Protein AF-0000000075629745 (afdb_homodimer)

Structure (mmCIF, N/CA/C/O backbone):
data_AF-0000000075629745-model_v1
#
loop_
_entity.id
_entity.type
_entity.pdbx_description
1 polymer 'Iron-sulfur cluster loop'
#
loop_
_atom_site.group_PDB
_atom_site.id
_atom_site.type_symbol
_atom_site.label_atom_id
_atom_site.label_alt_id
_atom_site.label_comp_id
_atom_site.label_asym_id
_atom_site.label_entity_id
_atom_site.label_seq_id
_atom_site.pdbx_PDB_ins_code
_atom_site.Cartn_x
_atom_site.Cartn_y
_atom_site.Cartn_z
_atom_site.occupancy
_atom_site.B_iso_or_equiv
_atom_site.auth_seq_id
_atom_site.auth_comp_id
_atom_site.auth_asym_id
_atom_site.auth_atom_id
_atom_site.pdbx_PDB_model_num
ATOM 1 N N . MET A 1 1 ? 18.656 5.176 0.543 1 71.38 1 MET A N 1
ATOM 2 C CA . MET A 1 1 ? 18.844 5.871 1.812 1 71.38 1 MET A CA 1
ATOM 3 C C . MET A 1 1 ? 20.312 5.871 2.225 1 71.38 1 MET A C 1
ATOM 5 O O . MET A 1 1 ? 21.016 4.883 2.023 1 71.38 1 MET A O 1
ATOM 9 N N . VAL A 1 2 ? 20.734 7.059 2.744 1 76.88 2 VAL A N 1
ATOM 10 C CA . VAL A 1 2 ? 22.125 7.234 3.164 1 76.88 2 VAL A CA 1
ATOM 11 C C . VAL A 1 2 ? 22.188 7.305 4.688 1 76.88 2 VAL A C 1
ATOM 13 O O . VAL A 1 2 ? 22.031 8.375 5.277 1 76.88 2 VAL A O 1
ATOM 16 N N . TYR A 1 3 ? 22.5 6.223 5.309 1 82.25 3 TYR A N 1
ATOM 17 C CA . TYR A 1 3 ? 22.344 6.023 6.746 1 82.25 3 TYR A CA 1
ATOM 18 C C . TYR A 1 3 ? 23.172 7.039 7.531 1 82.25 3 TYR A C 1
ATOM 20 O O . TYR A 1 3 ? 22.656 7.711 8.43 1 82.25 3 TYR A O 1
ATOM 28 N N . ASP A 1 4 ? 24.438 7.223 7.129 1 87.75 4 ASP A N 1
ATOM 29 C CA . ASP A 1 4 ? 25.344 8.086 7.887 1 87.75 4 ASP A CA 1
ATOM 30 C C . ASP A 1 4 ? 24.844 9.531 7.875 1 87.75 4 ASP A C 1
ATOM 32 O O . ASP A 1 4 ? 24.969 10.242 8.875 1 87.75 4 ASP A O 1
ATOM 36 N N . ARG A 1 5 ? 24.297 9.938 6.852 1 92 5 ARG A N 1
ATOM 37 C CA . ARG A 1 5 ? 23.75 11.289 6.742 1 92 5 ARG A CA 1
ATOM 38 C C . ARG A 1 5 ? 22.5 11.453 7.598 1 92 5 ARG A C 1
ATOM 40 O O . ARG A 1 5 ? 22.281 12.508 8.203 1 92 5 ARG A O 1
ATOM 47 N N . CYS A 1 6 ? 21.688 10.453 7.656 1 94.75 6 CYS A N 1
ATOM 48 C CA . CYS A 1 6 ? 20.5 10.477 8.5 1 94.75 6 CYS A CA 1
ATOM 49 C C . CYS A 1 6 ? 20.875 10.68 9.961 1 94.75 6 CYS A C 1
ATOM 51 O O . CYS A 1 6 ? 20.203 11.438 10.68 1 94.75 6 CYS A O 1
ATOM 53 N N . VAL A 1 7 ? 21.953 10.008 10.336 1 94.56 7 VAL A N 1
ATOM 54 C CA . VAL A 1 7 ? 22.422 10.094 11.719 1 94.56 7 VAL A CA 1
ATOM 55 C C . VAL A 1 7 ? 22.859 11.523 12.031 1 94.56 7 VAL A C 1
ATOM 57 O O . VAL A 1 7 ? 22.453 12.094 13.047 1 94.56 7 VAL A O 1
ATOM 60 N N . GLU A 1 8 ? 23.641 12.094 11.18 1 95.25 8 GLU A N 1
ATOM 61 C CA . GLU A 1 8 ? 24.125 13.453 11.359 1 95.25 8 GLU A CA 1
ATOM 62 C C . GLU A 1 8 ? 22.969 14.453 11.383 1 95.25 8 GLU A C 1
ATOM 64 O O . GLU A 1 8 ? 22.938 15.352 12.227 1 95.25 8 GLU A O 1
ATOM 69 N N . LEU A 1 9 ? 22.078 14.32 10.508 1 97 9 LEU A N 1
ATOM 70 C CA . LEU A 1 9 ? 20.938 15.211 10.391 1 97 9 LEU A CA 1
ATOM 71 C C . LEU A 1 9 ? 20.047 15.117 11.633 1 97 9 LEU A C 1
ATOM 73 O O . LEU A 1 9 ? 19.484 16.109 12.078 1 97 9 LEU A O 1
ATOM 77 N N . GLY A 1 10 ? 19.891 13.852 12.148 1 96.94 10 GLY A N 1
ATOM 78 C CA . GLY A 1 10 ? 19.078 13.648 13.344 1 96.94 10 GLY A CA 1
ATOM 79 C C . GLY A 1 10 ? 19.562 14.477 14.523 1 96.94 10 GLY A C 1
ATOM 80 O O . GLY A 1 10 ? 18.75 15.102 15.211 1 96.94 10 GLY A O 1
ATOM 81 N N . LYS A 1 11 ? 20.844 14.578 14.68 1 94.88 11 LYS A N 1
ATOM 82 C CA . LYS A 1 11 ? 21.422 15.344 15.781 1 94.88 11 LYS A CA 1
ATOM 83 C C . LYS A 1 11 ? 21.156 16.828 15.617 1 94.88 11 LYS A C 1
ATOM 85 O O . LYS A 1 11 ? 20.797 17.516 16.578 1 94.88 11 LYS A O 1
ATOM 90 N N . GLU A 1 12 ? 21.297 17.312 14.445 1 94.62 12 GLU A N 1
ATOM 91 C CA . GLU A 1 12 ? 21.109 18.734 14.172 1 94.62 12 GLU A CA 1
ATOM 92 C C . GLU A 1 12 ? 19.641 19.125 14.305 1 94.62 12 GLU A C 1
ATOM 94 O O . GLU A 1 12 ? 19.328 20.156 14.898 1 94.62 12 GLU A O 1
ATOM 99 N N . ILE A 1 13 ? 18.75 18.281 13.805 1 96.69 13 ILE A N 1
ATOM 100 C CA . ILE A 1 13 ? 17.328 18.609 13.828 1 96.69 13 ILE A CA 1
ATOM 101 C C . ILE A 1 13 ? 16.797 18.484 15.258 1 96.69 13 ILE A C 1
ATOM 103 O O . ILE A 1 13 ? 15.914 19.234 15.664 1 96.69 13 ILE A O 1
ATOM 107 N N . GLY A 1 14 ? 17.406 17.516 15.977 1 94.94 14 GLY A N 1
ATOM 108 C CA . GLY A 1 14 ? 17.016 17.375 17.375 1 94.94 14 GLY A CA 1
ATOM 109 C C . GLY A 1 14 ? 17.109 18.672 18.156 1 94.94 14 GLY A C 1
ATOM 110 O O . GLY A 1 14 ? 16.219 18.984 18.938 1 94.94 14 GLY A O 1
ATOM 111 N N . ARG A 1 15 ? 18.062 19.453 17.891 1 90.88 15 ARG A N 1
ATOM 112 C CA . ARG A 1 15 ? 18.281 20.719 18.562 1 90.88 15 ARG A CA 1
ATOM 113 C C . ARG A 1 15 ? 17.219 21.75 18.172 1 90.88 15 ARG A C 1
ATOM 115 O O . ARG A 1 15 ? 16.766 22.547 19 1 90.88 15 ARG A O 1
ATOM 122 N N . LEU A 1 16 ? 16.859 21.734 16.906 1 91.81 16 LEU A N 1
ATOM 123 C CA . LEU A 1 16 ? 15.898 22.703 16.391 1 91.81 16 LEU A CA 1
ATOM 124 C C . LEU A 1 16 ? 14.492 22.406 16.891 1 91.81 16 LEU A C 1
ATOM 126 O O . LEU A 1 16 ? 13.688 23.328 17.078 1 91.81 16 LEU A O 1
ATOM 130 N N . VAL A 1 17 ? 14.188 21.125 17.125 1 94.56 17 VAL A N 1
ATOM 131 C CA . VAL A 1 17 ? 12.852 20.672 17.484 1 94.56 17 VAL A CA 1
ATOM 132 C C . VAL A 1 17 ? 12.617 20.906 18.984 1 94.56 17 VAL A C 1
ATOM 134 O O . VAL A 1 17 ? 11.469 21.047 19.422 1 94.56 17 VAL A O 1
ATOM 137 N N . GLU A 1 18 ? 13.633 20.969 19.75 1 88.38 18 GLU A N 1
ATOM 138 C CA . GLU A 1 18 ? 13.539 21.094 21.203 1 88.38 18 GLU A CA 1
ATOM 139 C C . GLU A 1 18 ? 12.789 22.359 21.594 1 88.38 18 GLU A C 1
ATOM 141 O O . GLU A 1 18 ? 12.039 22.375 22.578 1 88.38 18 GLU A O 1
ATOM 146 N N . SER A 1 19 ? 12.883 23.375 20.859 1 83.25 19 SER A N 1
ATOM 147 C CA . SER A 1 19 ? 12.281 24.656 21.234 1 83.25 19 SER A CA 1
ATOM 148 C C . SER A 1 19 ? 10.969 24.891 20.484 1 83.25 19 SER A C 1
ATOM 150 O O . SER A 1 19 ? 10.328 25.922 20.656 1 83.25 19 SER A O 1
ATOM 152 N N . MET A 1 20 ? 10.539 23.922 19.766 1 90.25 20 MET A N 1
ATOM 153 C CA . MET A 1 20 ? 9.359 24.109 18.938 1 90.25 20 MET A CA 1
ATOM 154 C C . MET A 1 20 ? 8.086 23.938 19.75 1 90.25 20 MET A C 1
ATOM 156 O O . MET A 1 20 ? 8 23.047 20.594 1 90.25 20 MET A O 1
ATOM 160 N N . ASP A 1 21 ? 7.184 24.859 19.531 1 90.81 21 ASP A N 1
ATOM 161 C CA . ASP A 1 21 ? 5.848 24.688 20.109 1 90.81 21 ASP A CA 1
ATOM 162 C C . ASP A 1 21 ? 5.031 23.672 19.297 1 90.81 21 ASP A C 1
ATOM 164 O O . ASP A 1 21 ? 4.832 23.859 18.094 1 90.81 21 ASP A O 1
ATOM 168 N N . VAL A 1 22 ? 4.602 22.641 19.938 1 93.25 22 VAL A N 1
ATOM 169 C CA . VAL A 1 22 ? 3.85 21.578 19.266 1 93.25 22 VAL A CA 1
ATOM 170 C C . VAL A 1 22 ? 2.365 21.938 19.25 1 93.25 22 VAL A C 1
ATOM 172 O O . VAL A 1 22 ? 1.771 22.25 20.281 1 93.25 22 VAL A O 1
ATOM 175 N N . ASP A 1 23 ? 1.771 21.984 18.062 1 94.06 23 ASP A N 1
ATOM 176 C CA . ASP A 1 23 ? 0.349 22.266 17.906 1 94.06 23 ASP A CA 1
ATOM 177 C C . ASP A 1 23 ? -0.506 21.141 18.484 1 94.06 23 ASP A C 1
ATOM 179 O O . ASP A 1 23 ? -0.366 19.984 18.094 1 94.06 23 ASP A O 1
ATOM 183 N N . GLN A 1 24 ? -1.399 21.453 19.375 1 96.06 24 GLN A N 1
ATOM 184 C CA . GLN A 1 24 ? -2.277 20.453 19.984 1 96.06 24 GLN A CA 1
ATOM 185 C C . GLN A 1 24 ? -3.59 20.328 19.219 1 96.06 24 GLN A C 1
ATOM 187 O O . GLN A 1 24 ? -4.457 19.531 19.594 1 96.06 24 GLN A O 1
ATOM 192 N N . PHE A 1 25 ? -3.783 21.062 18.188 1 97.5 25 PHE A N 1
ATOM 193 C CA . PHE A 1 25 ? -4.941 21.062 17.297 1 97.5 25 PHE A CA 1
ATOM 194 C C . PHE A 1 25 ? -6.207 21.438 18.062 1 97.5 25 PHE A C 1
ATOM 196 O O . PHE A 1 25 ? -7.234 20.766 17.938 1 97.5 25 PHE A O 1
ATOM 203 N N . LEU A 1 26 ? -6.051 22.562 18.844 1 97 26 LEU A N 1
ATOM 204 C CA . LEU A 1 26 ? -7.145 23.016 19.703 1 97 26 LEU A CA 1
ATOM 205 C C . LEU A 1 26 ? -7.75 24.312 19.172 1 97 26 LEU A C 1
ATOM 207 O O . LEU A 1 26 ? -8.773 24.766 19.688 1 97 26 LEU A O 1
ATOM 211 N N . ASN A 1 27 ? -7.141 24.906 18.109 1 96.94 27 ASN A N 1
ATOM 212 C CA . ASN A 1 27 ? -7.613 26.188 17.609 1 96.94 27 ASN A CA 1
ATOM 213 C C . ASN A 1 27 ? -8.984 26.062 16.953 1 96.94 27 ASN A C 1
ATOM 215 O O . ASN A 1 27 ? -9.102 25.484 15.867 1 96.94 27 ASN A O 1
ATOM 219 N N . PRO A 1 28 ? -10.016 26.625 17.562 1 95.75 28 PRO A N 1
ATOM 220 C CA . PRO A 1 28 ? -11.367 26.453 17.031 1 95.75 28 PRO A CA 1
ATOM 221 C C . PRO A 1 28 ? -11.547 27.062 15.648 1 95.75 28 PRO A C 1
ATOM 223 O O . PRO A 1 28 ? -12.562 26.828 14.984 1 95.75 28 PRO A O 1
ATOM 226 N N . GLU A 1 29 ? -10.641 27.859 15.242 1 97.06 29 GLU A N 1
ATOM 227 C CA . GLU A 1 29 ? -10.656 28.375 13.875 1 97.06 29 GLU A CA 1
ATOM 228 C C . GLU A 1 29 ? -10.555 27.25 12.859 1 97.06 29 GLU A C 1
ATOM 230 O O . GLU A 1 29 ? -11.078 27.359 11.75 1 97.06 29 GLU A O 1
ATOM 235 N N . TYR A 1 30 ? -9.906 26.141 13.281 1 98.19 30 TYR A N 1
ATOM 236 C CA . TYR A 1 30 ? -9.609 25.094 12.32 1 98.19 30 TYR A CA 1
ATOM 237 C C . TYR A 1 30 ? -10.203 23.766 12.766 1 98.19 30 TYR A C 1
ATOM 239 O O . TYR A 1 30 ? -10.469 22.875 11.938 1 98.19 30 TYR A O 1
ATOM 247 N N . TYR A 1 31 ? -10.391 23.625 14.062 1 98.44 31 TYR A N 1
ATOM 248 C CA . TYR A 1 31 ? -10.664 22.312 14.602 1 98.44 31 TYR A CA 1
ATOM 249 C C . TYR A 1 31 ? -11.844 22.344 15.562 1 98.44 31 TYR A C 1
ATOM 251 O O . TYR A 1 31 ? -12.273 23.422 15.992 1 98.44 31 TYR A O 1
ATOM 259 N N . PRO A 1 32 ? -12.398 21.125 15.906 1 98 32 PRO A N 1
ATOM 260 C CA . PRO A 1 32 ? -13.438 21.094 16.938 1 98 32 PRO A CA 1
ATOM 261 C C . PRO A 1 32 ? -12.953 21.672 18.266 1 98 32 PRO A C 1
ATOM 263 O O . PRO A 1 32 ? -11.766 21.578 18.594 1 98 32 PRO A O 1
ATOM 266 N N . PRO A 1 33 ? -13.875 22.219 19.016 1 96.81 33 PRO A N 1
ATOM 267 C CA . PRO A 1 33 ? -13.484 22.719 20.344 1 96.81 33 PRO A CA 1
ATOM 268 C C . PRO A 1 33 ? -12.852 21.641 21.219 1 96.81 33 PRO A C 1
ATOM 270 O O . PRO A 1 33 ? -13.07 20.453 21 1 96.81 33 PRO A O 1
ATOM 273 N N . ALA A 1 34 ? -12.086 22.094 22.203 1 95.31 34 ALA A N 1
ATOM 274 C CA . ALA A 1 34 ? -11.297 21.203 23.047 1 95.31 34 ALA A CA 1
ATOM 275 C C . ALA A 1 34 ? -12.195 20.203 23.781 1 95.31 34 ALA A C 1
ATOM 277 O O . ALA A 1 34 ? -11.805 19.062 24.016 1 95.31 34 ALA A O 1
ATOM 278 N N . ASP A 1 35 ? -13.406 20.656 24.094 1 95.69 35 ASP A N 1
ATOM 279 C CA . ASP A 1 35 ? -14.289 19.828 24.922 1 95.69 35 ASP A CA 1
ATOM 280 C C . ASP A 1 35 ? -15.289 19.062 24.062 1 95.69 35 ASP A C 1
ATOM 282 O O . ASP A 1 35 ? -16.266 18.516 24.562 1 95.69 35 ASP A O 1
ATOM 286 N N . ALA A 1 36 ? -15.086 19.078 22.719 1 97 36 ALA A N 1
ATOM 287 C CA . ALA A 1 36 ? -15.984 18.344 21.844 1 97 36 ALA A CA 1
ATOM 288 C C . ALA A 1 36 ? -15.953 16.844 22.156 1 97 36 ALA A C 1
ATOM 290 O O . ALA A 1 36 ? -14.906 16.297 22.531 1 97 36 ALA A O 1
ATOM 291 N N . PRO A 1 37 ? -17.156 16.188 22.016 1 97.38 37 PRO A N 1
ATOM 292 C CA . PRO A 1 37 ? -17.188 14.734 22.219 1 97.38 37 PRO A CA 1
ATOM 293 C C . PRO A 1 37 ? -16.219 13.992 21.312 1 97.38 37 PRO A C 1
ATOM 295 O O . PRO A 1 37 ? -15.969 14.422 20.188 1 97.38 37 PRO A O 1
ATOM 298 N N . ARG A 1 38 ? -15.727 12.859 21.781 1 97.31 38 ARG A N 1
ATOM 299 C CA . ARG A 1 38 ? -14.742 12.055 21.062 1 97.31 38 ARG A CA 1
ATOM 300 C C . ARG A 1 38 ? -15.242 11.68 19.672 1 97.31 38 ARG A C 1
ATOM 302 O O . ARG A 1 38 ? -14.484 11.703 18.703 1 97.31 38 ARG A O 1
ATOM 309 N N . GLU A 1 39 ? -16.516 11.305 19.578 1 98.06 39 GLU A N 1
ATOM 310 C CA . GLU A 1 39 ? -17.094 10.93 18.297 1 98.06 39 GLU A CA 1
ATOM 311 C C . GLU A 1 39 ? -17.031 12.086 17.312 1 98.06 39 GLU A C 1
ATOM 313 O O . GLU A 1 39 ? -16.734 11.883 16.125 1 98.06 39 GLU A O 1
ATOM 318 N N . VAL A 1 40 ? -17.266 13.305 17.781 1 98.19 40 VAL A N 1
ATOM 319 C CA . VAL A 1 40 ? -17.266 14.492 16.938 1 98.19 40 VAL A CA 1
ATOM 320 C C . VAL A 1 40 ? -15.844 14.773 16.453 1 98.19 40 VAL A C 1
ATOM 322 O O . VAL A 1 40 ? -15.617 15.031 15.273 1 98.19 40 VAL A O 1
ATOM 325 N N . VAL A 1 41 ? -14.867 14.703 17.359 1 98.38 41 VAL A N 1
ATOM 326 C CA . VAL A 1 41 ? -13.469 14.953 17.016 1 98.38 41 VAL A CA 1
ATOM 327 C C . VAL A 1 41 ? -12.984 13.898 16.016 1 98.38 41 VAL A C 1
ATOM 329 O O . VAL A 1 41 ? -12.383 14.234 14.992 1 98.38 41 VAL A O 1
ATOM 332 N N . ALA A 1 42 ? -13.32 12.625 16.297 1 98.5 42 ALA A N 1
ATOM 333 C CA . ALA A 1 42 ? -12.898 11.523 15.43 1 98.5 42 ALA A CA 1
ATOM 334 C C . ALA A 1 42 ? -13.5 11.664 14.031 1 98.5 42 ALA A C 1
ATOM 336 O O . ALA A 1 42 ? -12.797 11.531 13.031 1 98.5 42 ALA A O 1
ATOM 337 N N . SER A 1 43 ? -14.789 11.969 13.977 1 98.69 43 SER A N 1
ATOM 338 C CA . SER A 1 43 ? -15.469 12.102 12.695 1 98.69 43 SER A CA 1
ATOM 339 C C . SER A 1 43 ? -14.945 13.297 11.906 1 98.69 43 SER A C 1
ATOM 341 O O . SER A 1 43 ? -14.734 13.203 10.695 1 98.69 43 SER A O 1
ATOM 343 N N . TYR A 1 44 ? -14.742 14.398 12.617 1 98.81 44 TYR A N 1
ATOM 344 C CA . TYR A 1 44 ? -14.242 15.602 11.969 1 98.81 44 TYR A CA 1
ATOM 345 C C . TYR A 1 44 ? -12.898 15.352 11.297 1 98.81 44 TYR A C 1
ATOM 347 O O . TYR A 1 44 ? -12.742 15.609 10.102 1 98.81 44 TYR A O 1
ATOM 355 N N . PHE A 1 45 ? -11.961 14.789 12.008 1 98.81 45 PHE A N 1
ATOM 356 C CA . PHE A 1 45 ? -10.625 14.594 11.461 1 98.81 45 PHE A CA 1
ATOM 357 C C . PHE A 1 45 ? -10.633 13.516 10.383 1 98.81 45 PHE A C 1
ATOM 359 O O . PHE A 1 45 ? -9.914 13.625 9.383 1 98.81 45 PHE A O 1
ATOM 366 N N . LEU A 1 46 ? -11.422 12.438 10.609 1 98.81 46 LEU A N 1
ATOM 367 C CA . LEU A 1 46 ? -11.539 11.391 9.602 1 98.81 46 LEU A CA 1
ATOM 368 C C . LEU A 1 46 ? -12 11.969 8.266 1 98.81 46 LEU A C 1
ATOM 370 O O . LEU A 1 46 ? -11.445 11.633 7.215 1 98.81 46 LEU A O 1
ATOM 374 N N . VAL A 1 47 ? -12.953 12.859 8.305 1 98.88 47 VAL A N 1
ATOM 375 C CA . VAL A 1 47 ? -13.555 13.461 7.125 1 98.88 47 VAL A CA 1
ATOM 376 C C . VAL A 1 47 ? -12.586 14.461 6.496 1 98.88 47 VAL A C 1
ATOM 378 O O . VAL A 1 47 ? -12.336 14.422 5.293 1 98.88 47 VAL A O 1
ATOM 381 N N . MET A 1 48 ? -12.047 15.359 7.273 1 98.75 48 MET A N 1
ATOM 382 C CA . MET A 1 48 ? -11.188 16.422 6.762 1 98.75 48 MET A CA 1
ATOM 383 C C . MET A 1 48 ? -9.922 15.852 6.137 1 98.75 48 MET A C 1
ATOM 385 O O . MET A 1 48 ? -9.523 16.25 5.043 1 98.75 48 MET A O 1
ATOM 389 N N . VAL A 1 49 ? -9.336 14.875 6.793 1 98.56 49 VAL A N 1
ATOM 390 C CA . VAL A 1 49 ? -8.109 14.273 6.281 1 98.56 49 VAL A CA 1
ATOM 391 C C . VAL A 1 49 ? -8.406 13.516 4.992 1 98.56 49 VAL A C 1
ATOM 393 O O . VAL A 1 49 ? -7.59 13.492 4.07 1 98.56 49 VAL A O 1
ATOM 396 N N . ALA A 1 50 ? -9.594 12.93 4.871 1 98.25 50 ALA A N 1
ATOM 397 C CA . ALA A 1 50 ? -9.984 12.164 3.689 1 98.25 50 ALA A CA 1
ATOM 398 C C . ALA A 1 50 ? -9.938 13.039 2.436 1 98.25 50 ALA A C 1
ATOM 400 O O . ALA A 1 50 ? -9.641 12.547 1.344 1 98.25 50 ALA A O 1
ATOM 401 N N . MET A 1 51 ? -10.203 14.328 2.609 1 96.44 51 MET A N 1
ATOM 402 C CA . MET A 1 51 ? -10.305 15.188 1.433 1 96.44 51 MET A CA 1
ATOM 403 C C . MET A 1 51 ? -9.125 16.156 1.363 1 96.44 51 MET A C 1
ATOM 405 O O . MET A 1 51 ? -9.125 17.078 0.542 1 96.44 51 MET A O 1
ATOM 409 N N . ASP A 1 52 ? -8.141 15.984 2.258 1 96.12 52 ASP A N 1
ATOM 410 C CA . ASP A 1 52 ? -6.984 16.875 2.311 1 96.12 52 ASP A CA 1
ATOM 411 C C . ASP A 1 52 ? -5.91 16.438 1.317 1 96.12 52 ASP A C 1
ATOM 413 O O . ASP A 1 52 ? -4.867 15.914 1.714 1 96.12 52 ASP A O 1
ATOM 417 N N . HIS A 1 53 ? -6.273 16.703 0.047 1 94.12 53 HIS A N 1
ATOM 418 C CA . HIS A 1 53 ? -5.309 16.375 -0.991 1 94.12 53 HIS A CA 1
ATOM 419 C C . HIS A 1 53 ? -5.328 17.406 -2.117 1 94.12 53 HIS A C 1
ATOM 421 O O . HIS A 1 53 ? -6.391 17.891 -2.496 1 94.12 53 HIS A O 1
ATOM 427 N N . ARG A 1 54 ? -4.23 17.766 -2.578 1 91.88 54 ARG A N 1
ATOM 428 C CA . ARG A 1 54 ? -4.016 18.578 -3.77 1 91.88 54 ARG A CA 1
ATOM 429 C C . ARG A 1 54 ? -4.961 19.766 -3.791 1 91.88 54 ARG A C 1
ATOM 431 O O . ARG A 1 54 ? -5.691 19.969 -4.766 1 91.88 54 ARG A O 1
ATOM 438 N N . LEU A 1 55 ? -4.832 20.562 -2.797 1 92.31 55 LEU A N 1
ATOM 439 C CA . LEU A 1 55 ? -5.719 21.703 -2.65 1 92.31 55 LEU A CA 1
ATOM 440 C C . LEU A 1 55 ? -5.293 22.844 -3.574 1 92.31 55 LEU A C 1
ATOM 442 O O . LEU A 1 55 ? -6.07 23.766 -3.826 1 92.31 55 LEU A O 1
ATOM 446 N N . SER A 1 56 ? -4.086 22.812 -4.066 1 86.88 56 SER A N 1
ATOM 447 C CA . SER A 1 56 ? -3.625 23.797 -5.039 1 86.88 56 SER A CA 1
ATOM 448 C C . SER A 1 56 ? -3.012 23.125 -6.262 1 86.88 56 SER A C 1
ATOM 450 O O . SER A 1 56 ? -2.439 22.031 -6.156 1 86.88 56 SER A O 1
ATOM 452 N N . ARG A 1 57 ? -3.264 23.641 -7.395 1 86.12 57 ARG A N 1
ATOM 453 C CA . ARG A 1 57 ? -2.631 23.25 -8.648 1 86.12 57 ARG A CA 1
ATOM 454 C C . ARG A 1 57 ? -1.913 24.438 -9.297 1 86.12 57 ARG A C 1
ATOM 456 O O . ARG A 1 57 ? -2.154 25.594 -8.922 1 86.12 57 ARG A O 1
ATOM 463 N N . PRO A 1 58 ? -0.937 24.109 -10.164 1 82.44 58 PRO A N 1
ATOM 464 C CA . PRO A 1 58 ? -0.26 25.234 -10.828 1 82.44 58 PRO A CA 1
ATOM 465 C C . PRO A 1 58 ? -1.236 26.219 -11.469 1 82.44 58 PRO A C 1
ATOM 467 O O . PRO A 1 58 ? -2.076 25.828 -12.281 1 82.44 58 PRO A O 1
ATOM 470 N N . GLY A 1 59 ? -1.174 27.406 -11.039 1 83.38 59 GLY A N 1
ATOM 471 C CA . GLY A 1 59 ? -1.995 28.469 -11.609 1 83.38 59 GLY A CA 1
ATOM 472 C C . GLY A 1 59 ? -3.367 28.562 -10.969 1 83.38 59 GLY A C 1
ATOM 473 O O . GLY A 1 59 ? -4.129 29.484 -11.266 1 83.38 59 GLY A O 1
ATOM 474 N N . LYS A 1 60 ? -3.678 27.703 -10.094 1 88.81 60 LYS A N 1
ATOM 475 C CA . LYS A 1 60 ? -4.98 27.703 -9.438 1 88.81 60 LYS A CA 1
ATOM 476 C C . LYS A 1 60 ? -4.84 27.469 -7.938 1 88.81 60 LYS A C 1
ATOM 478 O O . LYS A 1 60 ? -5.215 26.406 -7.434 1 88.81 60 LYS A O 1
ATOM 483 N N . PRO A 1 61 ? -4.422 28.531 -7.293 1 91.19 61 PRO A N 1
ATOM 484 C CA . PRO A 1 61 ? -4.309 28.391 -5.84 1 91.19 61 PRO A CA 1
ATOM 485 C C . PRO A 1 61 ? -5.668 28.312 -5.145 1 91.19 61 PRO A C 1
ATOM 487 O O . PRO A 1 61 ? -6.617 28.969 -5.574 1 91.19 61 PRO A O 1
ATOM 490 N N . TYR A 1 62 ? -5.793 27.547 -4.16 1 95.88 62 TYR A N 1
ATOM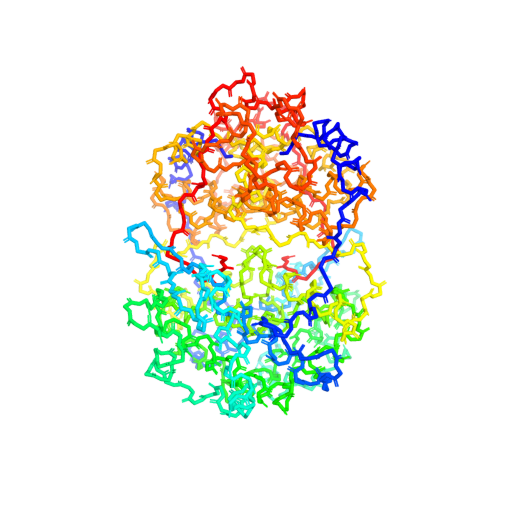 491 C CA . TYR A 1 62 ? -6.969 27.5 -3.301 1 95.88 62 TYR A CA 1
ATOM 492 C C . TYR A 1 62 ? -6.816 28.453 -2.115 1 95.88 62 TYR A C 1
ATOM 494 O O . TYR A 1 62 ? -6.266 28.078 -1.078 1 95.88 62 TYR A O 1
ATOM 502 N N . GLU A 1 63 ? -7.289 29.688 -2.344 1 96.12 63 GLU A N 1
ATOM 503 C CA . GLU A 1 63 ? -7.133 30.75 -1.359 1 96.12 63 GLU A CA 1
ATOM 504 C C . GLU A 1 63 ? -8.344 31.688 -1.355 1 96.12 63 GLU A C 1
ATOM 506 O O . GLU A 1 63 ? -8.938 31.938 -2.404 1 96.12 63 GLU A O 1
ATOM 511 N N . ALA A 1 64 ? -8.695 32.125 -0.21 1 97.12 64 ALA A N 1
ATOM 512 C CA . ALA A 1 64 ? -9.836 33.031 -0.085 1 97.12 64 ALA A CA 1
ATOM 513 C C . ALA A 1 64 ? -9.82 33.75 1.258 1 97.12 64 ALA A C 1
ATOM 515 O O . ALA A 1 64 ? -9.156 33.312 2.199 1 97.12 64 ALA A O 1
ATOM 516 N N . VAL A 1 65 ? -10.438 34.875 1.264 1 97.25 65 VAL A N 1
ATOM 517 C CA . VAL A 1 65 ? -10.633 35.625 2.51 1 97.25 65 VAL A CA 1
ATOM 518 C C . VAL A 1 65 ? -11.898 35.125 3.205 1 97.25 65 VAL A C 1
ATOM 520 O O . VAL A 1 65 ? -12.977 35.094 2.602 1 97.25 65 VAL A O 1
ATOM 523 N N . VAL A 1 66 ? -11.758 34.688 4.41 1 97 66 VAL A N 1
ATOM 524 C CA . VAL A 1 66 ? -12.867 34.281 5.262 1 97 66 VAL A CA 1
ATOM 525 C C . VAL A 1 66 ? -12.836 35.094 6.566 1 97 66 VAL A C 1
ATOM 527 O O . VAL A 1 66 ? -11.852 35.062 7.301 1 97 66 VAL A O 1
ATOM 530 N N . ASP A 1 67 ? -13.961 35.844 6.832 1 95.19 67 ASP A N 1
ATOM 531 C CA . ASP A 1 67 ? -14.062 36.656 8.039 1 95.19 67 ASP A CA 1
ATOM 532 C C . ASP A 1 67 ? -12.852 37.562 8.172 1 95.19 67 ASP A C 1
ATOM 534 O O . ASP A 1 67 ? -12.25 37.656 9.25 1 95.19 67 ASP A O 1
ATOM 538 N N . GLY A 1 68 ? -12.359 38.094 7.109 1 95.81 68 GLY A N 1
ATOM 539 C CA . GLY A 1 68 ? -11.352 39.156 7.098 1 95.81 68 GLY A CA 1
ATOM 540 C C . GLY A 1 68 ? -9.938 38.625 7.066 1 95.81 68 GLY A C 1
ATOM 541 O O . GLY A 1 68 ? -8.977 39.375 7.043 1 95.81 68 GLY A O 1
ATOM 542 N N . LYS A 1 69 ? -9.742 37.375 7.082 1 96.81 69 LYS A N 1
ATOM 543 C CA . LYS A 1 69 ? -8.414 36.781 7.086 1 96.81 69 LYS A CA 1
ATOM 544 C C . LYS A 1 69 ? -8.211 35.906 5.852 1 96.81 69 LYS A C 1
ATOM 546 O O . LYS A 1 69 ? -9.117 35.188 5.434 1 96.81 69 LYS A O 1
ATOM 551 N N . LEU A 1 70 ? -7.023 36 5.277 1 96.38 70 LEU A N 1
ATOM 552 C CA . LEU A 1 70 ? -6.684 35.219 4.094 1 96.38 70 LEU A CA 1
ATOM 553 C C . LEU A 1 70 ? -6.246 33.812 4.48 1 96.38 70 LEU A C 1
ATOM 555 O O . LEU A 1 70 ? -5.383 33.625 5.344 1 96.38 70 LEU A O 1
ATOM 559 N N . TYR A 1 71 ? -6.875 32.812 3.908 1 96.19 71 TYR A N 1
ATOM 560 C CA . TYR A 1 71 ? -6.523 31.422 4.109 1 96.19 71 TYR A CA 1
ATOM 561 C C . TYR A 1 71 ? -6.066 30.781 2.803 1 96.19 71 TYR A C 1
ATOM 563 O O . TYR A 1 71 ? -6.598 31.078 1.732 1 96.19 71 TYR A O 1
ATOM 571 N N . HIS A 1 72 ? -5.102 29.875 2.982 1 93.62 72 HIS A N 1
ATOM 572 C CA . HIS A 1 72 ? -4.547 29.234 1.796 1 93.62 72 HIS A CA 1
ATOM 573 C C . HIS A 1 72 ? -4.461 27.719 1.98 1 93.62 72 HIS A C 1
ATOM 575 O O . HIS A 1 72 ? -4.094 27.234 3.057 1 93.62 72 HIS A O 1
ATOM 581 N N . GLY A 1 73 ? -4.766 26.953 0.896 1 93.44 73 GLY A N 1
ATOM 582 C CA . GLY A 1 73 ? -4.566 25.516 0.86 1 93.44 73 GLY A CA 1
ATOM 583 C C . GLY A 1 73 ? -5.281 24.781 1.983 1 93.44 73 GLY A C 1
ATOM 584 O O . GLY A 1 73 ? -6.496 24.922 2.148 1 93.44 73 GLY A O 1
ATOM 585 N N . ALA A 1 74 ? -4.496 24.125 2.746 1 94.12 74 ALA A N 1
ATOM 586 C CA . ALA A 1 74 ? -5.039 23.328 3.844 1 94.12 74 ALA A CA 1
ATOM 587 C C . ALA A 1 74 ? -5.66 24.219 4.914 1 94.12 74 ALA A C 1
ATOM 589 O O . ALA A 1 74 ? -6.656 23.844 5.543 1 94.12 74 ALA A O 1
ATOM 590 N N . ASP A 1 75 ? -5.074 25.375 5.102 1 95.19 75 ASP A N 1
ATOM 591 C CA . ASP A 1 75 ? -5.648 26.297 6.07 1 95.19 75 ASP A CA 1
ATOM 592 C C . ASP A 1 75 ? -7.09 26.656 5.703 1 95.19 75 ASP A C 1
ATOM 594 O O . ASP A 1 75 ? -7.961 26.703 6.57 1 95.19 75 ASP A O 1
ATOM 598 N N . LEU A 1 76 ? -7.25 26.906 4.426 1 97.25 76 LEU A N 1
ATOM 599 C CA . LEU A 1 76 ? -8.602 27.219 3.973 1 97.25 76 LEU A CA 1
ATOM 600 C C . LEU A 1 76 ? -9.523 26.016 4.133 1 97.25 76 LEU A C 1
ATOM 602 O O . LEU A 1 76 ? -10.664 26.156 4.582 1 97.25 76 LEU A O 1
ATOM 606 N N . LEU A 1 77 ? -9.055 24.875 3.766 1 98.06 77 LEU A N 1
ATOM 607 C CA . LEU A 1 77 ? -9.852 23.641 3.895 1 98.06 77 LEU A CA 1
ATOM 608 C C . LEU A 1 77 ? -10.328 23.469 5.328 1 98.06 77 LEU A C 1
ATOM 610 O O . LEU A 1 77 ? -11.516 23.234 5.562 1 98.06 77 LEU A O 1
ATOM 614 N N . TYR A 1 78 ? -9.461 23.562 6.305 1 98.38 78 TYR A N 1
ATOM 615 C CA . TYR A 1 78 ? -9.805 23.281 7.695 1 98.38 78 TYR A CA 1
ATOM 616 C C . TYR A 1 78 ? -10.625 24.422 8.289 1 98.38 78 TYR A C 1
ATOM 618 O O . TYR A 1 78 ? -11.484 24.188 9.141 1 98.38 78 TYR A O 1
ATOM 626 N N . ARG A 1 79 ? -10.375 25.656 7.801 1 98.5 79 ARG A N 1
ATOM 627 C CA . ARG A 1 79 ? -11.242 26.766 8.211 1 98.5 79 ARG A CA 1
ATOM 628 C C . ARG A 1 79 ? -12.688 26.5 7.805 1 98.5 79 ARG A C 1
ATOM 630 O O . ARG A 1 79 ? -13.602 26.656 8.617 1 98.5 79 ARG A O 1
ATOM 637 N N . LEU A 1 80 ? -12.828 26.125 6.562 1 98.56 80 LEU A N 1
ATOM 638 C CA . LEU A 1 80 ? -14.164 25.828 6.062 1 98.56 80 LEU A CA 1
ATOM 639 C C . LEU A 1 80 ? -14.742 24.594 6.73 1 98.56 80 LEU A C 1
ATOM 641 O O . LEU A 1 80 ? -15.953 24.5 6.938 1 98.56 80 LEU A O 1
ATOM 645 N N . GLY A 1 81 ? -13.883 23.625 7.051 1 98.62 81 GLY A N 1
ATOM 646 C CA . GLY A 1 81 ? -14.312 22.469 7.816 1 98.62 81 GLY A CA 1
ATOM 647 C C . GLY A 1 81 ? -14.875 22.828 9.18 1 98.62 81 GLY A C 1
ATOM 648 O O . GLY A 1 81 ? -15.938 22.344 9.57 1 98.62 81 GLY A O 1
ATOM 649 N N . SER A 1 82 ? -14.125 23.672 9.898 1 98.44 82 SER A N 1
ATOM 650 C CA . SER A 1 82 ? -14.57 24.109 11.219 1 98.44 82 SER A CA 1
ATOM 651 C C . SER A 1 82 ? -15.891 24.875 11.133 1 98.44 82 SER A C 1
ATOM 653 O O . SER A 1 82 ? -16.781 24.672 11.961 1 98.44 82 SER A O 1
ATOM 655 N N . LYS A 1 83 ? -16.047 25.688 10.148 1 98.12 83 LYS A N 1
ATOM 656 C CA . LYS A 1 83 ? -17.281 26.422 9.945 1 98.12 83 LYS A CA 1
ATOM 657 C C . LYS A 1 83 ? -18.453 25.484 9.688 1 98.12 83 LYS A C 1
ATOM 659 O O . LYS A 1 83 ? -19.531 25.656 10.258 1 98.12 83 LYS A O 1
ATOM 664 N N . LYS A 1 84 ? -18.25 24.5 8.82 1 98.56 84 LYS A N 1
ATOM 665 C CA . LYS A 1 84 ? -19.297 23.531 8.516 1 98.56 84 LYS A CA 1
ATOM 666 C C . LYS A 1 84 ? -19.719 22.766 9.766 1 98.56 84 LYS A C 1
ATOM 668 O O . LYS A 1 84 ? -20.906 22.516 9.984 1 98.56 84 LYS A O 1
ATOM 673 N N . LEU A 1 85 ? -18.719 22.344 10.562 1 98.31 85 LEU A N 1
ATOM 674 C CA . LEU A 1 85 ? -19 21.625 11.797 1 98.31 85 LEU A CA 1
ATOM 675 C C . LEU A 1 85 ? -19.875 22.453 12.727 1 98.31 85 LEU A C 1
ATOM 677 O O . LEU A 1 85 ? -20.766 21.922 13.398 1 98.31 85 LEU A O 1
ATOM 681 N N . GLN A 1 86 ? -19.594 23.75 12.82 1 96.69 86 GLN A N 1
ATOM 682 C CA . GLN A 1 86 ? -20.359 24.656 13.672 1 96.69 86 GLN A CA 1
ATOM 683 C C . GLN A 1 86 ? -21.781 24.844 13.141 1 96.69 86 GLN A C 1
ATOM 685 O O . GLN A 1 86 ? -22.734 24.859 13.906 1 96.69 86 GLN A O 1
ATOM 690 N N . GLU A 1 87 ? -21.938 24.953 11.844 1 97.06 87 GLU A N 1
ATOM 691 C CA . GLU A 1 87 ? -23.219 25.266 11.203 1 97.06 87 GLU A CA 1
ATOM 692 C C . GLU A 1 87 ? -24.094 24.016 11.109 1 97.06 87 GLU A C 1
ATOM 694 O O . GLU A 1 87 ? -25.312 24.109 11.258 1 97.06 87 GLU A O 1
ATOM 699 N N . ASP A 1 88 ? -23.469 22.906 10.812 1 97.25 88 ASP A N 1
ATOM 700 C CA . ASP A 1 88 ? -24.188 21.656 10.539 1 97.25 88 ASP A CA 1
ATOM 701 C C . ASP A 1 88 ? -23.375 20.453 10.984 1 97.25 88 ASP A C 1
ATOM 703 O O . ASP A 1 88 ? -22.891 19.688 10.148 1 97.25 88 ASP A O 1
ATOM 707 N N . PRO A 1 89 ? -23.359 20.25 12.312 1 95 89 PRO A N 1
ATOM 708 C CA . PRO A 1 89 ? -22.562 19.125 12.812 1 95 89 PRO A CA 1
ATOM 709 C C . PRO A 1 89 ? -23.016 17.781 12.219 1 95 89 PRO A C 1
ATOM 711 O O . PRO A 1 89 ? -22.203 16.875 12.062 1 95 89 PRO A O 1
ATOM 714 N N . GLY A 1 90 ? -24.266 17.656 11.812 1 96.88 90 GLY A N 1
ATOM 715 C CA . GLY A 1 90 ? -24.797 16.438 11.242 1 96.88 90 GLY A CA 1
ATOM 716 C C . GLY A 1 90 ? -24.172 16.078 9.906 1 96.88 90 GLY A C 1
ATOM 717 O O . GLY A 1 90 ? -24.281 14.93 9.461 1 96.88 90 GLY A O 1
ATOM 718 N N . PHE A 1 91 ? -23.531 17.047 9.266 1 98.25 91 PHE A N 1
ATOM 719 C CA . PHE A 1 91 ? -22.906 16.812 7.977 1 98.25 91 PHE A CA 1
ATOM 720 C C . PHE A 1 91 ? -21.828 15.734 8.094 1 98.25 91 PHE A C 1
ATOM 722 O O . PHE A 1 91 ? -21.594 14.977 7.145 1 98.25 91 PHE A O 1
ATOM 729 N N . PHE A 1 92 ? -21.203 15.555 9.258 1 98.56 92 PHE A N 1
ATOM 730 C CA . PHE A 1 92 ? -20.031 14.703 9.43 1 98.56 92 PHE A CA 1
ATOM 731 C C . PHE A 1 92 ? -20.438 13.305 9.883 1 98.56 92 PHE A C 1
ATOM 733 O O . PHE A 1 92 ? -19.562 12.484 10.195 1 98.56 92 PHE A O 1
ATOM 740 N N . THR A 1 93 ? -21.75 13.031 9.906 1 98.44 93 THR A N 1
ATOM 741 C CA . THR A 1 93 ? -22.203 11.688 10.25 1 98.44 93 THR A CA 1
ATOM 742 C C . THR A 1 93 ? -22.094 10.75 9.047 1 98.44 93 THR A C 1
ATOM 744 O O . THR A 1 93 ? -22.156 11.195 7.898 1 98.44 93 THR A O 1
ATOM 747 N N . ALA A 1 94 ? -21.938 9.484 9.336 1 98.62 94 ALA A N 1
ATOM 748 C CA . ALA A 1 94 ? -21.781 8.477 8.289 1 98.62 94 ALA A CA 1
ATOM 749 C C . ALA A 1 94 ? -22.984 8.492 7.34 1 98.62 94 ALA A C 1
ATOM 751 O O . ALA A 1 94 ? -22.812 8.398 6.121 1 98.62 94 ALA A O 1
ATOM 752 N N . GLU A 1 95 ? -24.172 8.602 7.848 1 98.44 95 GLU A N 1
ATOM 753 C CA . GLU A 1 95 ? -25.391 8.602 7.035 1 98.44 95 GLU A CA 1
ATOM 754 C C . GLU A 1 95 ? -25.406 9.781 6.07 1 98.44 95 GLU A C 1
ATOM 756 O O . GLU A 1 95 ? -25.688 9.617 4.883 1 98.44 95 GLU A O 1
ATOM 761 N N . ARG A 1 96 ? -25.078 10.969 6.562 1 98.62 96 ARG A N 1
ATOM 762 C CA . ARG A 1 96 ? -25.062 12.156 5.715 1 98.62 96 ARG A CA 1
ATOM 763 C C . ARG A 1 96 ? -23.938 12.07 4.684 1 98.62 96 ARG A C 1
ATOM 765 O O . ARG A 1 96 ? -24.125 12.422 3.516 1 98.62 96 ARG A O 1
ATOM 772 N N . LEU A 1 97 ? -22.766 11.617 5.105 1 98.81 97 LEU A N 1
ATOM 773 C CA . LEU A 1 97 ? -21.625 11.469 4.199 1 98.81 97 LEU A CA 1
ATOM 774 C C . LEU A 1 97 ? -21.969 10.516 3.057 1 98.81 97 LEU A C 1
ATOM 776 O O . LEU A 1 97 ? -21.578 10.758 1.91 1 98.81 97 LEU A O 1
ATOM 780 N N . SER A 1 98 ? -22.703 9.438 3.336 1 98.56 98 SER A N 1
ATOM 781 C CA . SER A 1 98 ? -23 8.406 2.35 1 98.56 98 SER A CA 1
ATOM 782 C C . SER A 1 98 ? -23.859 8.945 1.215 1 98.56 98 SER A C 1
ATOM 784 O O . SER A 1 98 ? -23.969 8.312 0.161 1 98.56 98 SER A O 1
ATOM 786 N N . ARG A 1 99 ? -24.375 10.18 1.363 1 98.44 99 ARG A N 1
ATOM 787 C CA . ARG A 1 99 ? -25.297 10.734 0.378 1 98.44 99 ARG A CA 1
ATOM 788 C C . ARG A 1 99 ? -24.781 12.062 -0.165 1 98.44 99 ARG A C 1
ATOM 790 O O . ARG A 1 99 ? -25.453 12.727 -0.949 1 98.44 99 ARG A O 1
ATOM 797 N N . VAL A 1 100 ? -23.641 12.438 0.237 1 98.5 100 VAL A N 1
ATOM 798 C CA . VAL A 1 100 ? -23.078 13.734 -0.155 1 98.5 100 VAL A CA 1
ATOM 799 C C . VAL A 1 100 ? -22.969 13.812 -1.677 1 98.5 100 VAL A C 1
ATOM 801 O O . VAL A 1 100 ? -22.578 12.836 -2.328 1 98.5 100 VAL A O 1
ATOM 804 N N . THR A 1 101 ? -23.344 14.938 -2.266 1 98.56 101 THR A N 1
ATOM 805 C CA . THR A 1 101 ? -23.25 15.164 -3.703 1 98.56 101 THR A CA 1
ATOM 806 C C . THR A 1 101 ? -22.062 16.078 -4.027 1 98.56 101 THR A C 1
ATOM 808 O O . THR A 1 101 ? -21.469 16.672 -3.129 1 98.56 101 THR A O 1
ATOM 811 N N . VAL A 1 102 ? -21.781 16.109 -5.328 1 98.5 102 VAL A N 1
ATOM 812 C CA . VAL A 1 102 ? -20.734 17.016 -5.785 1 98.5 102 VAL A CA 1
ATOM 813 C C . VAL A 1 102 ? -21.125 18.453 -5.465 1 98.5 102 VAL A C 1
ATOM 815 O O . VAL A 1 102 ? -20.266 19.266 -5.062 1 98.5 102 VAL A O 1
ATOM 818 N N . GLU A 1 103 ? -22.359 18.75 -5.613 1 98.12 103 GLU A N 1
ATOM 819 C CA . GLU A 1 103 ? -22.859 20.078 -5.324 1 98.12 103 GLU A CA 1
ATOM 820 C C . GLU A 1 103 ? -22.703 20.422 -3.846 1 98.12 103 GLU A C 1
ATOM 822 O O . GLU A 1 103 ? -22.375 21.562 -3.496 1 98.12 103 GLU A O 1
ATOM 827 N N . ASP A 1 104 ? -22.938 19.469 -2.955 1 98.19 104 ASP A N 1
ATOM 828 C CA . ASP A 1 104 ? -22.734 19.688 -1.525 1 98.19 104 ASP A CA 1
ATOM 829 C C . ASP A 1 104 ? -21.297 20.094 -1.23 1 98.19 104 ASP A C 1
ATOM 831 O O . ASP A 1 104 ? -21.062 21 -0.428 1 98.19 104 ASP A O 1
ATOM 835 N N . VAL A 1 105 ? -20.344 19.422 -1.886 1 98.5 105 VAL A N 1
ATOM 836 C CA . VAL A 1 105 ? -18.938 19.672 -1.661 1 98.5 105 VAL A CA 1
ATOM 837 C C . VAL A 1 105 ? -18.562 21.062 -2.199 1 98.5 105 VAL A C 1
ATOM 839 O O . VAL A 1 105 ? -17.844 21.812 -1.539 1 98.5 105 VAL A O 1
ATOM 842 N N . LYS A 1 106 ? -19.047 21.391 -3.357 1 97.88 106 LYS A N 1
ATOM 843 C CA . LYS A 1 106 ? -18.781 22.703 -3.947 1 97.88 106 LYS A CA 1
ATOM 844 C C . LYS A 1 106 ? -19.312 23.812 -3.061 1 97.88 106 LYS A C 1
ATOM 846 O O . LYS A 1 106 ? -18.609 24.797 -2.805 1 97.88 106 LYS A O 1
ATOM 851 N N . GLU A 1 107 ? -20.5 23.672 -2.646 1 97.5 107 GLU A N 1
ATOM 852 C CA . GLU A 1 107 ? -21.109 24.688 -1.792 1 97.5 107 GLU A CA 1
ATOM 853 C C . GLU A 1 107 ? -20.344 24.844 -0.481 1 97.5 107 GLU A C 1
ATOM 855 O O . GLU A 1 107 ? -20.188 25.953 0.03 1 97.5 107 GLU A O 1
ATOM 860 N N . TRP A 1 108 ? -19.859 23.734 0.023 1 98.25 108 TRP A N 1
ATOM 861 C CA . TRP A 1 108 ? -19.141 23.688 1.296 1 98.25 108 TRP A CA 1
ATOM 862 C C . TRP A 1 108 ? -17.75 24.297 1.164 1 98.25 108 TRP A C 1
ATOM 864 O O . TRP A 1 108 ? -17.312 25.062 2.025 1 98.25 108 TRP A O 1
ATOM 874 N N . LEU A 1 109 ? -17.047 24.031 0.066 1 98.12 109 LEU A N 1
ATOM 875 C CA . LEU A 1 109 ? -15.609 24.281 0.038 1 98.12 109 LEU A CA 1
ATOM 876 C C . LEU A 1 109 ? -15.273 25.391 -0.938 1 98.12 109 LEU A C 1
ATOM 878 O O . LEU A 1 109 ? -14.094 25.688 -1.172 1 98.12 109 LEU A O 1
ATOM 882 N N . SER A 1 110 ? -16.328 26.031 -1.414 1 97.12 110 SER A N 1
ATOM 883 C CA . SER A 1 110 ? -16.062 27.156 -2.293 1 97.12 110 SER A CA 1
ATOM 884 C C . SER A 1 110 ? -16.406 28.484 -1.604 1 97.12 110 SER A C 1
ATOM 886 O O . SER A 1 110 ? -17.391 28.562 -0.866 1 97.12 110 SER A O 1
ATOM 888 N N . VAL A 1 111 ? -15.531 29.438 -1.746 1 96 111 VAL A N 1
ATOM 889 C CA . VAL A 1 111 ? -15.695 30.797 -1.241 1 96 111 VAL A CA 1
ATOM 890 C C . VAL A 1 111 ? -15.281 31.797 -2.316 1 96 111 VAL A C 1
ATOM 892 O O . VAL A 1 111 ? -14.125 31.828 -2.74 1 96 111 VAL A O 1
ATOM 895 N N . GLY A 1 112 ? -16.219 32.688 -2.668 1 92.19 112 GLY A N 1
ATOM 896 C CA . GLY A 1 112 ? -15.906 33.594 -3.762 1 92.19 112 GLY A CA 1
ATOM 897 C C . GLY A 1 112 ? -15.516 32.875 -5.039 1 92.19 112 GLY A C 1
ATOM 898 O O . GLY A 1 112 ? -16.266 32.031 -5.547 1 92.19 112 GLY A O 1
ATOM 899 N N . ASN A 1 113 ? -14.289 33.156 -5.441 1 91 113 ASN A N 1
ATOM 900 C CA . ASN A 1 113 ? -13.812 32.531 -6.672 1 91 113 ASN A CA 1
ATOM 901 C C . ASN A 1 113 ? -12.945 31.297 -6.383 1 91 113 ASN A C 1
ATOM 903 O O . ASN A 1 113 ? -12.477 30.641 -7.309 1 91 113 ASN A O 1
ATOM 907 N N . ALA A 1 114 ? -12.797 31.031 -5.137 1 95.25 114 ALA A N 1
ATOM 908 C CA . ALA A 1 114 ? -11.961 29.891 -4.758 1 95.25 114 ALA A CA 1
ATOM 909 C C . ALA A 1 114 ? -12.789 28.625 -4.652 1 95.25 114 ALA A C 1
ATOM 911 O O . ALA A 1 114 ? -13.875 28.625 -4.066 1 95.25 114 ALA A O 1
ATOM 912 N N . SER A 1 115 ? -12.344 27.578 -5.281 1 94.75 115 SER A N 1
ATOM 913 C CA . SER A 1 115 ? -12.898 26.234 -5.172 1 94.75 115 SER A CA 1
ATOM 914 C C . SER A 1 115 ? -11.805 25.188 -5.152 1 94.75 115 SER A C 1
ATOM 916 O O . SER A 1 115 ? -10.75 25.359 -5.773 1 94.75 115 SER A O 1
ATOM 918 N N . PRO A 1 116 ? -12.039 24.141 -4.332 1 93.06 116 PRO A N 1
ATOM 919 C CA . PRO A 1 116 ? -11.008 23.094 -4.348 1 93.06 116 PRO A CA 1
ATOM 920 C C . PRO A 1 116 ? -10.914 22.391 -5.695 1 93.06 116 PRO A C 1
ATOM 922 O O . PRO A 1 116 ? -11.906 22.297 -6.426 1 93.06 116 PRO A O 1
ATOM 925 N N . PRO A 1 117 ? -9.742 21.938 -5.969 1 92.19 117 PRO A N 1
ATOM 926 C CA . PRO A 1 117 ? -9.648 21.094 -7.164 1 92.19 117 PRO A CA 1
ATOM 927 C C . PRO A 1 117 ? -10.406 19.781 -7.023 1 92.19 117 PRO A C 1
ATOM 929 O O . PRO A 1 117 ? -10.508 19.234 -5.918 1 92.19 117 PRO A O 1
ATOM 932 N N . ASP A 1 118 ? -11.055 19.266 -8.031 1 93.75 118 ASP A N 1
ATOM 933 C CA . ASP A 1 118 ? -11.664 17.938 -8.195 1 93.75 118 ASP A CA 1
ATOM 934 C C . ASP A 1 118 ? -12.766 17.703 -7.16 1 93.75 118 ASP A C 1
ATOM 936 O O . ASP A 1 118 ? -12.75 16.703 -6.453 1 93.75 118 ASP A O 1
ATOM 940 N N . PRO A 1 119 ? -13.727 18.547 -6.992 1 96.25 119 PRO A N 1
ATOM 941 C CA . PRO A 1 119 ? -14.82 18.344 -6.035 1 96.25 119 PRO A CA 1
ATOM 942 C C . PRO A 1 119 ? -15.523 17 -6.215 1 96.25 119 PRO A C 1
ATOM 944 O O . PRO A 1 119 ? -16.031 16.438 -5.25 1 96.25 119 PRO A O 1
ATOM 947 N N . ASP A 1 120 ? -15.539 16.5 -7.434 1 96.62 120 ASP A N 1
ATOM 948 C CA . ASP A 1 120 ? -16.156 15.195 -7.695 1 96.62 120 ASP A CA 1
ATOM 949 C C . ASP A 1 120 ? -15.406 14.078 -6.98 1 96.62 120 ASP A C 1
ATOM 951 O O . ASP A 1 120 ? -16.031 13.156 -6.438 1 96.62 120 ASP A O 1
ATOM 955 N N . VAL A 1 121 ? -14.07 14.133 -6.965 1 96.94 121 VAL A N 1
ATOM 956 C CA . VAL A 1 121 ? -13.25 13.148 -6.262 1 96.94 121 VAL A CA 1
ATOM 957 C C . VAL A 1 121 ? -13.516 13.242 -4.758 1 96.94 121 VAL A C 1
ATOM 959 O O . VAL A 1 121 ? -13.695 12.227 -4.09 1 96.94 121 VAL A O 1
ATOM 962 N N . ARG A 1 122 ? -13.539 14.414 -4.254 1 98 122 ARG A N 1
ATOM 963 C CA . ARG A 1 122 ? -13.766 14.617 -2.826 1 98 122 ARG A CA 1
ATOM 964 C C . ARG A 1 122 ? -15.141 14.102 -2.408 1 98 122 ARG A C 1
ATOM 966 O O . ARG A 1 122 ? -15.273 13.461 -1.366 1 98 122 ARG A O 1
ATOM 973 N N . ALA A 1 123 ? -16.172 14.336 -3.229 1 98.38 123 ALA A N 1
ATOM 974 C CA . ALA A 1 123 ? -17.5 13.812 -2.953 1 98.38 123 ALA A CA 1
ATOM 975 C C . ALA A 1 123 ? -17.5 12.289 -2.932 1 98.38 123 ALA A C 1
ATOM 977 O O . ALA A 1 123 ? -18.125 11.672 -2.059 1 98.38 123 ALA A O 1
ATOM 978 N N . LYS A 1 124 ? -16.828 11.727 -3.877 1 97.88 124 LYS A N 1
ATOM 979 C CA . LYS A 1 124 ? -16.734 10.273 -3.959 1 97.88 124 LYS A CA 1
ATOM 980 C C . LYS A 1 124 ? -16.062 9.688 -2.713 1 97.88 124 LYS A C 1
ATOM 982 O O . LYS A 1 124 ? -16.516 8.68 -2.176 1 97.88 124 LYS A O 1
ATOM 987 N N . LEU A 1 125 ? -14.969 10.266 -2.273 1 98.25 125 LEU A N 1
ATOM 988 C CA . LEU A 1 125 ? -14.258 9.812 -1.083 1 98.25 125 LEU A CA 1
ATOM 989 C C . LEU A 1 125 ? -15.148 9.906 0.151 1 98.25 125 LEU A C 1
ATOM 991 O O . LEU A 1 125 ? -15.148 9 0.989 1 98.25 125 LEU A O 1
ATOM 995 N N . LEU A 1 126 ? -15.906 10.969 0.24 1 98.69 126 LEU A N 1
ATOM 996 C CA . LEU A 1 126 ? -16.781 11.148 1.39 1 98.69 126 LEU A CA 1
ATOM 997 C C . LEU A 1 126 ? -17.906 10.125 1.377 1 98.69 126 LEU A C 1
ATOM 999 O O . LEU A 1 126 ? -18.266 9.57 2.42 1 98.69 126 LEU A O 1
ATOM 1003 N N . ARG A 1 127 ? -18.516 9.844 0.207 1 98.56 127 ARG A N 1
ATOM 1004 C CA . ARG A 1 127 ? -19.562 8.836 0.115 1 98.56 127 ARG A CA 1
ATOM 1005 C C . ARG A 1 127 ? -19.031 7.457 0.484 1 98.56 127 ARG A C 1
ATOM 1007 O O . ARG A 1 127 ? -19.703 6.695 1.19 1 98.56 127 ARG A O 1
ATOM 1014 N N . ASP A 1 128 ? -17.891 7.184 -0.027 1 98.25 128 ASP A N 1
ATOM 1015 C CA . ASP A 1 128 ? -17.234 5.922 0.313 1 98.25 128 ASP A CA 1
ATOM 1016 C C . ASP A 1 128 ? -17.047 5.793 1.822 1 98.25 128 ASP A C 1
ATOM 1018 O O . ASP A 1 128 ? -17.312 4.742 2.404 1 98.25 128 ASP A O 1
ATOM 1022 N N . LEU A 1 129 ? -16.562 6.875 2.426 1 98.56 129 LEU A N 1
ATOM 1023 C CA . LEU A 1 129 ? -16.344 6.914 3.867 1 98.56 129 LEU A CA 1
ATOM 1024 C C . LEU A 1 129 ? -17.641 6.645 4.621 1 98.56 129 LEU A C 1
ATOM 1026 O O . LEU A 1 129 ? -17.672 5.801 5.52 1 98.56 129 LEU A O 1
ATOM 1030 N N . GLY A 1 130 ? -18.672 7.344 4.262 1 98.75 130 GLY A N 1
ATOM 1031 C CA . GLY A 1 130 ? -19.953 7.18 4.926 1 98.75 130 GLY A CA 1
ATOM 1032 C C . GLY A 1 130 ? -20.516 5.781 4.797 1 98.75 130 GLY A C 1
ATOM 1033 O O . GLY A 1 130 ? -20.922 5.172 5.789 1 98.75 130 GLY A O 1
ATOM 1034 N N . ARG A 1 131 ? -20.516 5.234 3.594 1 98.19 131 ARG A N 1
ATOM 1035 C CA . ARG A 1 131 ? -21.078 3.918 3.314 1 98.19 131 ARG A CA 1
ATOM 1036 C C . ARG A 1 131 ? -20.344 2.832 4.09 1 98.19 131 ARG A C 1
ATOM 1038 O O . ARG A 1 131 ? -20.969 1.965 4.703 1 98.19 131 ARG A O 1
ATOM 1045 N N . LYS A 1 132 ? -19.094 2.877 4.098 1 98.38 132 LYS A N 1
ATOM 1046 C CA . LYS A 1 132 ? -18.312 1.805 4.707 1 98.38 132 LYS A CA 1
ATOM 1047 C C . LYS A 1 132 ? -18.281 1.949 6.227 1 98.38 132 LYS A C 1
ATOM 1049 O O . LYS A 1 132 ? -18.172 0.955 6.945 1 98.38 132 LYS A O 1
ATOM 1054 N N . LEU A 1 133 ? -18.375 3.209 6.738 1 98.62 133 LEU A N 1
ATOM 1055 C CA . LEU A 1 133 ? -18.562 3.383 8.172 1 98.62 133 LEU A CA 1
ATOM 1056 C C . LEU A 1 133 ? -19.859 2.725 8.641 1 98.62 133 LEU A C 1
ATOM 1058 O O . LEU A 1 133 ? -19.875 2.055 9.672 1 98.62 133 LEU A O 1
ATOM 1062 N N . MET A 1 134 ? -20.906 2.938 7.859 1 98.44 134 MET A N 1
ATOM 1063 C CA . MET A 1 134 ? -22.203 2.348 8.203 1 98.44 134 MET A CA 1
ATOM 1064 C C . MET A 1 134 ? -22.141 0.826 8.141 1 98.44 134 MET A C 1
ATOM 1066 O O . MET A 1 134 ? -22.641 0.14 9.031 1 98.44 134 MET A O 1
ATOM 1070 N N . ALA A 1 135 ? -21.484 0.338 7.152 1 97.69 135 ALA A N 1
ATOM 1071 C CA . ALA A 1 135 ? -21.469 -1.101 6.895 1 97.69 135 ALA A CA 1
ATOM 1072 C C . ALA A 1 135 ? -20.578 -1.827 7.898 1 97.69 135 ALA A C 1
ATOM 1074 O O . ALA A 1 135 ? -20.875 -2.959 8.297 1 97.69 135 ALA A O 1
ATOM 1075 N N . LEU A 1 136 ? -19.484 -1.157 8.352 1 97.56 136 LEU A N 1
ATOM 1076 C CA . LEU A 1 136 ? -18.453 -1.928 9.031 1 97.56 136 LEU A CA 1
ATOM 1077 C C . LEU A 1 136 ? -18.266 -1.448 10.469 1 97.56 136 LEU A C 1
ATOM 1079 O O . LEU A 1 136 ? -17.719 -2.168 11.305 1 97.56 136 LEU A O 1
ATOM 1083 N N . TYR A 1 137 ? -18.719 -0.258 10.789 1 97.88 137 TYR A N 1
ATOM 1084 C CA . TYR A 1 137 ? -18.422 0.303 12.102 1 97.88 137 TYR A CA 1
ATOM 1085 C C . TYR A 1 137 ? -19.672 0.938 12.719 1 97.88 137 TYR A C 1
ATOM 1087 O O . TYR A 1 137 ? -19.562 1.893 13.492 1 97.88 137 TYR A O 1
ATOM 1095 N N . GLN A 1 138 ? -20.875 0.563 12.273 1 97.38 138 GLN A N 1
ATOM 1096 C CA . GLN A 1 138 ? -22.156 1.043 12.797 1 97.38 138 GLN A CA 1
ATOM 1097 C C . GLN A 1 138 ? -22.266 2.559 12.656 1 97.38 138 GLN A C 1
ATOM 1099 O O . GLN A 1 138 ? -22.859 3.223 13.508 1 97.38 138 GLN A O 1
ATOM 1104 N N . GLY A 1 139 ? -21.562 3.1 11.734 1 98.19 139 GLY A N 1
ATOM 1105 C CA . GLY A 1 139 ? -21.656 4.512 11.398 1 98.19 139 GLY A CA 1
ATOM 1106 C C . GLY A 1 139 ? -20.766 5.387 12.266 1 98.19 139 GLY A C 1
ATOM 1107 O O . GLY A 1 139 ? -20.844 6.613 12.211 1 98.19 139 GLY A O 1
ATOM 1108 N N . SER A 1 140 ? -19.891 4.816 13.062 1 98.25 140 SER A N 1
ATOM 1109 C CA . SER A 1 140 ? -19.141 5.559 14.07 1 98.25 140 SER A CA 1
ATOM 1110 C C . SER A 1 140 ? -17.641 5.586 13.742 1 98.25 140 SER A C 1
ATOM 1112 O O . SER A 1 140 ? -17.016 4.535 13.617 1 98.25 140 SER A O 1
ATOM 1114 N N . ALA A 1 141 ? -17.047 6.781 13.641 1 97.62 141 ALA A N 1
ATOM 1115 C CA . ALA A 1 141 ? -15.602 6.934 13.492 1 97.62 141 ALA A CA 1
ATOM 1116 C C . ALA A 1 141 ? -14.883 6.535 14.781 1 97.62 141 ALA A C 1
ATOM 1118 O O . ALA A 1 141 ? -13.781 5.984 14.734 1 97.62 141 ALA A O 1
ATOM 1119 N N . TRP A 1 142 ? -15.516 6.785 15.891 1 97.06 142 TRP A N 1
ATOM 1120 C CA . TRP A 1 142 ? -14.953 6.438 17.188 1 97.06 142 TRP A CA 1
ATOM 1121 C C . TRP A 1 142 ? -14.812 4.926 17.328 1 97.06 142 TRP A C 1
ATOM 1123 O O . TRP A 1 142 ? -13.844 4.441 17.938 1 97.06 142 TRP A O 1
ATOM 1133 N N . MET A 1 143 ? -15.734 4.18 16.797 1 97.44 143 MET A N 1
ATOM 1134 C CA . MET A 1 143 ? -15.68 2.723 16.875 1 97.44 143 MET A CA 1
ATOM 1135 C C . MET A 1 143 ? -14.453 2.186 16.141 1 97.44 143 MET A C 1
ATOM 1137 O O . MET A 1 143 ? -13.883 1.17 16.547 1 97.44 143 MET A O 1
ATOM 1141 N N . LEU A 1 144 ? -14.078 2.846 15.055 1 96.44 144 LEU A N 1
ATOM 1142 C CA . LEU A 1 144 ? -12.852 2.492 14.352 1 96.44 144 LEU A CA 1
ATOM 1143 C C . LEU A 1 144 ? -11.648 2.535 15.289 1 96.44 144 LEU A C 1
ATOM 1145 O O . LEU A 1 144 ? -10.828 1.617 15.297 1 96.44 144 LEU A O 1
ATOM 1149 N N . ILE A 1 145 ? -11.555 3.568 16.125 1 96.62 145 ILE A N 1
ATOM 1150 C CA . ILE A 1 145 ? -10.461 3.758 17.078 1 96.62 145 ILE A CA 1
ATOM 1151 C C . ILE A 1 145 ? -10.555 2.709 18.188 1 96.62 145 ILE A C 1
ATOM 1153 O O . ILE A 1 145 ? -9.555 2.076 18.531 1 96.62 145 ILE A O 1
ATOM 1157 N N . VAL A 1 146 ? -11.75 2.488 18.688 1 97.31 146 VAL A N 1
ATOM 1158 C CA . VAL A 1 146 ? -11.984 1.538 19.766 1 97.31 146 VAL A CA 1
ATOM 1159 C C . VAL A 1 146 ? -11.578 0.136 19.312 1 97.31 146 VAL A C 1
ATOM 1161 O O . VAL A 1 146 ? -10.891 -0.584 20.047 1 97.31 146 VAL A O 1
ATOM 1164 N N . GLU A 1 147 ? -11.906 -0.226 18.109 1 96.75 147 GLU A N 1
ATOM 1165 C CA . GLU A 1 147 ? -11.672 -1.577 17.609 1 96.75 147 GLU A CA 1
ATOM 1166 C C . GLU A 1 147 ? -10.188 -1.807 17.328 1 96.75 147 GLU A C 1
ATOM 1168 O O . GLU A 1 147 ? -9.734 -2.951 17.25 1 96.75 147 GLU A O 1
ATOM 1173 N N . SER A 1 148 ? -9.445 -0.767 17.141 1 97.12 148 SER A N 1
ATOM 1174 C CA . SER A 1 148 ? -8.008 -0.899 16.953 1 97.12 148 SER A CA 1
ATOM 1175 C C . SER A 1 148 ? -7.312 -1.245 18.266 1 97.12 148 SER A C 1
ATOM 1177 O O . SER A 1 148 ? -6.129 -1.583 18.281 1 97.12 148 SER A O 1
ATOM 1179 N N . LYS A 1 149 ? -8.023 -1.089 19.438 1 96.44 149 LYS A N 1
ATOM 1180 C CA . LYS A 1 149 ? -7.555 -1.36 20.797 1 96.44 149 LYS A CA 1
ATOM 1181 C C . LYS A 1 149 ? -6.348 -0.496 21.141 1 96.44 149 LYS A C 1
ATOM 1183 O O . LYS A 1 149 ? -5.477 -0.913 21.906 1 96.44 149 LYS A O 1
ATOM 1188 N N . GLY A 1 150 ? -6.254 0.629 20.469 1 95.56 150 GLY A N 1
ATOM 1189 C CA . GLY A 1 150 ? -5.219 1.598 20.797 1 95.56 150 GLY A CA 1
ATOM 1190 C C . GLY A 1 150 ? -3.869 1.254 20.203 1 95.56 150 GLY A C 1
ATOM 1191 O O . GLY A 1 150 ? -2.828 1.594 20.766 1 95.56 150 GLY A O 1
ATOM 1192 N N . TYR A 1 151 ? -3.861 0.484 19.156 1 97.81 151 TYR A N 1
ATOM 1193 C CA . TYR A 1 151 ? -2.613 0.158 18.484 1 97.81 151 TYR A CA 1
ATOM 1194 C C . TYR A 1 151 ? -2.613 0.694 17.047 1 97.81 151 TYR A C 1
ATOM 1196 O O . TYR A 1 151 ? -3.637 0.646 16.359 1 97.81 151 TYR A O 1
ATOM 1204 N N . LEU A 1 152 ? -1.457 1.227 16.672 1 98.06 152 LEU A N 1
ATOM 1205 C CA . LEU A 1 152 ? -1.293 1.596 15.266 1 98.06 152 LEU A CA 1
ATOM 1206 C C . LEU A 1 152 ? -1.302 0.36 14.375 1 98.06 152 LEU A C 1
ATOM 1208 O O . LEU A 1 152 ? -1.99 0.332 13.352 1 98.06 152 LEU A O 1
ATOM 1212 N N . ARG A 1 153 ? -0.529 -0.588 14.781 1 95.19 153 ARG A N 1
ATOM 1213 C CA . ARG A 1 153 ? -0.461 -1.886 14.117 1 95.19 153 ARG A CA 1
ATOM 1214 C C . ARG A 1 153 ? -0.579 -3.023 15.125 1 95.19 153 ARG A C 1
ATOM 1216 O O . ARG A 1 153 ? 0.048 -2.988 16.188 1 95.19 153 ARG A O 1
ATOM 1223 N N . ARG A 1 154 ? -1.401 -3.971 14.781 1 92.31 154 ARG A N 1
ATOM 1224 C CA . ARG A 1 154 ? -1.6 -5.129 15.648 1 92.31 154 ARG A CA 1
ATOM 1225 C C . ARG A 1 154 ? -2.15 -6.312 14.859 1 92.31 154 ARG A C 1
ATOM 1227 O O . ARG A 1 154 ? -3.01 -6.145 13.992 1 92.31 154 ARG A O 1
ATOM 1234 N N . GLY A 1 155 ? -1.562 -7.43 15.227 1 89.44 155 GLY A N 1
ATOM 1235 C CA . GLY A 1 155 ? -2.127 -8.625 14.625 1 89.44 155 GLY A CA 1
ATOM 1236 C C . GLY A 1 155 ? -2.162 -8.57 13.109 1 89.44 155 GLY A C 1
ATOM 1237 O O . GLY A 1 155 ? -1.259 -8.016 12.484 1 89.44 155 GLY A O 1
ATOM 1238 N N . VAL A 1 156 ? -3.119 -9.234 12.508 1 91.31 156 VAL A N 1
ATOM 1239 C CA . VAL A 1 156 ? -3.287 -9.32 11.055 1 91.31 156 VAL A CA 1
ATOM 1240 C C . VAL A 1 156 ? -4.336 -8.305 10.602 1 91.31 156 VAL A C 1
ATOM 1242 O O . VAL A 1 156 ? -5.492 -8.664 10.367 1 91.31 156 VAL A O 1
ATOM 1245 N N . GLY A 1 157 ? -3.816 -7.086 10.43 1 89.81 157 GLY A N 1
ATOM 1246 C CA . GLY A 1 157 ? -4.691 -6.055 9.898 1 89.81 157 GLY A CA 1
ATOM 1247 C C . GLY A 1 157 ? -5.641 -5.484 10.938 1 89.81 157 GLY A C 1
ATOM 1248 O O . GLY A 1 157 ? -6.707 -4.969 10.594 1 89.81 157 GLY A O 1
ATOM 1249 N N . GLU A 1 158 ? -5.289 -5.523 12.234 1 94.06 158 GLU A N 1
ATOM 1250 C CA . GLU A 1 158 ? -6.246 -5.184 13.281 1 94.06 158 GLU A CA 1
ATOM 1251 C C . GLU A 1 158 ? -5.941 -3.814 13.883 1 94.06 158 GLU A C 1
ATOM 1253 O O . GLU A 1 158 ? -6.75 -3.271 14.641 1 94.06 158 GLU A O 1
ATOM 1258 N N . GLY A 1 159 ? -4.777 -3.25 13.547 1 96.75 159 GLY A N 1
ATOM 1259 C CA . GLY A 1 159 ? -4.418 -1.943 14.078 1 96.75 159 GLY A CA 1
ATOM 1260 C C . GLY A 1 159 ? -5.141 -0.801 13.391 1 96.75 159 GLY A C 1
ATOM 1261 O O . GLY A 1 159 ? -5.832 -1.008 12.391 1 96.75 159 GLY A O 1
ATOM 1262 N N . PHE A 1 160 ? -4.996 0.395 13.938 1 98.31 160 PHE A N 1
ATOM 1263 C CA . PHE A 1 160 ? -5.688 1.595 13.477 1 98.31 160 PHE A CA 1
ATOM 1264 C C . PHE A 1 160 ? -5.383 1.864 12.008 1 98.31 160 PHE A C 1
ATOM 1266 O O . PHE A 1 160 ? -6.301 2.061 11.203 1 98.31 160 PHE A O 1
ATOM 1273 N N . VAL A 1 161 ? -4.125 1.82 11.617 1 97.56 161 VAL A N 1
ATOM 1274 C CA . VAL A 1 161 ? -3.67 2.148 10.273 1 97.56 161 VAL A CA 1
ATOM 1275 C C . VAL A 1 161 ? -4.195 1.113 9.281 1 97.56 161 VAL A C 1
ATOM 1277 O O . VAL A 1 161 ? -4.617 1.461 8.18 1 97.56 161 VAL A O 1
ATOM 1280 N N . ASP A 1 162 ? -4.23 -0.126 9.695 1 95.31 162 ASP A N 1
ATOM 1281 C CA . ASP A 1 162 ? -4.691 -1.21 8.828 1 95.31 162 ASP A CA 1
ATOM 1282 C C . ASP A 1 162 ? -6.207 -1.155 8.641 1 95.31 162 ASP A C 1
ATOM 1284 O O . ASP A 1 162 ? -6.711 -1.401 7.543 1 95.31 162 ASP A O 1
ATOM 1288 N N . ARG A 1 163 ? -6.918 -0.805 9.672 1 97.06 163 ARG A N 1
ATOM 1289 C CA . ARG A 1 163 ? -8.375 -0.733 9.625 1 97.06 163 ARG A CA 1
ATOM 1290 C C . ARG A 1 163 ? -8.836 0.413 8.727 1 97.06 163 ARG A C 1
ATOM 1292 O O . ARG A 1 163 ? -9.891 0.326 8.094 1 97.06 163 ARG A O 1
ATOM 1299 N N . LEU A 1 164 ? -8.016 1.422 8.586 1 98.06 164 LEU A N 1
ATOM 1300 C CA . LEU A 1 164 ? -8.359 2.574 7.762 1 98.06 164 LEU A CA 1
ATOM 1301 C C . LEU A 1 164 ? -8.367 2.199 6.281 1 98.06 164 LEU A C 1
ATOM 1303 O O . LEU A 1 164 ? -8.992 2.885 5.469 1 98.06 164 LEU A O 1
ATOM 1307 N N . LYS A 1 165 ? -7.77 1.092 5.926 1 96.62 165 LYS A N 1
ATOM 1308 C CA . LYS A 1 165 ? -7.543 0.738 4.527 1 96.62 165 LYS A CA 1
ATOM 1309 C C . LYS A 1 165 ? -8.844 0.317 3.85 1 96.62 165 LYS A C 1
ATOM 1311 O O . LYS A 1 165 ? -8.906 0.211 2.623 1 96.62 165 LYS A O 1
ATOM 1316 N N . VAL A 1 166 ? -9.883 0.123 4.613 1 97.44 166 VAL A N 1
ATOM 1317 C CA . VAL A 1 166 ? -11.164 -0.215 3.986 1 97.44 166 VAL A CA 1
ATOM 1318 C C . VAL A 1 166 ? -11.719 1.007 3.264 1 97.44 166 VAL A C 1
ATOM 1320 O O . VAL A 1 166 ? -12.539 0.874 2.352 1 97.44 166 VAL A O 1
ATOM 1323 N N . PHE A 1 167 ? -11.273 2.211 3.658 1 98.31 167 PHE A N 1
ATOM 1324 C CA . PHE A 1 167 ? -11.75 3.449 3.057 1 98.31 167 PHE A CA 1
ATOM 1325 C C . PHE A 1 167 ? -10.836 3.893 1.923 1 98.31 167 PHE A C 1
ATOM 1327 O O . PHE A 1 167 ? -9.617 3.953 2.094 1 98.31 167 PHE A O 1
ATOM 1334 N N . THR A 1 168 ? -11.43 4.289 0.803 1 97.38 168 THR A N 1
ATOM 1335 C CA . THR A 1 168 ? -10.688 4.637 -0.402 1 97.38 168 THR A CA 1
ATOM 1336 C C . THR A 1 168 ? -9.711 5.777 -0.126 1 97.38 168 THR A C 1
ATOM 1338 O O . THR A 1 168 ? -8.555 5.73 -0.553 1 97.38 168 THR A O 1
ATOM 1341 N N . ALA A 1 169 ? -10.078 6.727 0.666 1 97.81 169 ALA A N 1
ATOM 1342 C CA . ALA A 1 169 ? -9.266 7.902 0.958 1 97.81 169 ALA A CA 1
ATOM 1343 C C . ALA A 1 169 ? -7.969 7.512 1.659 1 97.81 169 ALA A C 1
ATOM 1345 O O . ALA A 1 169 ? -6.992 8.266 1.64 1 97.81 169 ALA A O 1
ATOM 1346 N N . TYR A 1 170 ? -7.918 6.32 2.256 1 97.25 170 TYR A N 1
ATOM 1347 C CA . TYR A 1 170 ? -6.789 5.941 3.096 1 97.25 170 TYR A CA 1
ATOM 1348 C C . TYR A 1 170 ? -6.059 4.738 2.514 1 97.25 170 TYR A C 1
ATOM 1350 O O . TYR A 1 170 ? -5.352 4.027 3.232 1 97.25 170 TYR A O 1
ATOM 1358 N N . GLN A 1 171 ? -6.203 4.551 1.211 1 94.81 171 GLN A N 1
ATOM 1359 C CA . GLN A 1 171 ? -5.598 3.391 0.559 1 94.81 171 GLN A CA 1
ATOM 1360 C C . GLN A 1 171 ? -4.273 3.758 -0.099 1 94.81 171 GLN A C 1
ATOM 1362 O O . GLN A 1 171 ? -3.701 2.961 -0.846 1 94.81 171 GLN A O 1
ATOM 1367 N N . ASP A 1 172 ? -3.779 4.973 0.205 1 91.88 172 ASP A N 1
ATOM 1368 C CA . ASP A 1 172 ? -2.455 5.359 -0.273 1 91.88 172 ASP A CA 1
ATOM 1369 C C . ASP A 1 172 ? -1.39 4.375 0.198 1 91.88 172 ASP A C 1
ATOM 1371 O O . ASP A 1 172 ? -1.312 4.059 1.387 1 91.88 172 ASP A O 1
ATOM 1375 N N . PRO A 1 173 ? -0.574 3.844 -0.706 1 90.44 173 PRO A N 1
ATOM 1376 C CA . PRO A 1 173 ? 0.424 2.84 -0.327 1 90.44 173 PRO A CA 1
ATOM 1377 C C . PRO A 1 173 ? 1.44 3.369 0.681 1 90.44 173 PRO A C 1
ATOM 1379 O O . PRO A 1 173 ? 2.072 2.588 1.396 1 90.44 173 PRO A O 1
ATOM 1382 N N . VAL A 1 174 ? 1.603 4.645 0.748 1 94.25 174 VAL A N 1
ATOM 1383 C CA . VAL A 1 174 ? 2.57 5.223 1.674 1 94.25 174 VAL A CA 1
ATOM 1384 C C . VAL A 1 174 ? 1.877 5.594 2.982 1 94.25 174 VAL A C 1
ATOM 1386 O O . VAL A 1 174 ? 2.537 5.93 3.967 1 94.25 174 VAL A O 1
ATOM 1389 N N . GLU A 1 175 ? 0.572 5.531 3.023 1 96.38 175 GLU A N 1
ATOM 1390 C CA . GLU A 1 175 ? -0.254 5.688 4.219 1 96.38 175 GLU A CA 1
ATOM 1391 C C . GLU A 1 175 ? -0.096 7.078 4.82 1 96.38 175 GLU A C 1
ATOM 1393 O O . GLU A 1 175 ? -0.039 7.23 6.043 1 96.38 175 GLU A O 1
ATOM 1398 N N . LYS A 1 176 ? 0.057 8.07 3.971 1 97.38 176 LYS A N 1
ATOM 1399 C CA . LYS A 1 176 ? 0.236 9.445 4.441 1 97.38 176 LYS A CA 1
ATOM 1400 C C . LYS A 1 176 ? -0.965 9.906 5.262 1 97.38 176 LYS A C 1
ATOM 1402 O O . LYS A 1 176 ? -0.812 10.344 6.402 1 97.38 176 LYS A O 1
ATOM 1407 N N . LYS A 1 177 ? -2.137 9.758 4.727 1 97.94 177 LYS A N 1
ATOM 1408 C CA . LYS A 1 177 ? -3.334 10.266 5.391 1 97.94 177 LYS A CA 1
ATOM 1409 C C . LYS A 1 177 ? -3.631 9.484 6.664 1 97.94 177 LYS A C 1
ATOM 1411 O O . LYS A 1 177 ? -4.129 10.039 7.645 1 97.94 177 LYS A O 1
ATOM 1416 N N . ALA A 1 178 ? -3.314 8.195 6.613 1 98.12 178 ALA A N 1
ATOM 1417 C CA . ALA A 1 178 ? -3.551 7.375 7.801 1 98.12 178 ALA A CA 1
ATOM 1418 C C . ALA A 1 178 ? -2.709 7.863 8.977 1 98.12 178 ALA A C 1
ATOM 1420 O O . ALA A 1 178 ? -3.219 8.031 10.086 1 98.12 178 ALA A O 1
ATOM 1421 N N . PHE A 1 179 ? -1.477 8.148 8.727 1 98.5 179 PHE A N 1
ATOM 1422 C CA . PHE A 1 179 ? -0.599 8.57 9.812 1 98.5 179 PHE A CA 1
ATOM 1423 C C . PHE A 1 179 ? -0.86 10.023 10.188 1 98.5 179 PHE A C 1
ATOM 1425 O O . PHE A 1 179 ? -0.705 10.406 11.352 1 98.5 179 PHE A O 1
ATOM 1432 N N . LEU A 1 180 ? -1.274 10.828 9.203 1 98.5 180 LEU A N 1
ATOM 1433 C CA . LEU A 1 180 ? -1.696 12.188 9.531 1 98.5 180 LEU A CA 1
ATOM 1434 C C . LEU A 1 180 ? -2.887 12.172 10.484 1 98.5 180 LEU A C 1
ATOM 1436 O O . LEU A 1 180 ? -2.902 12.898 11.484 1 98.5 180 LEU A O 1
ATOM 1440 N N . LEU A 1 181 ? -3.855 11.328 10.156 1 98.62 181 LEU A N 1
ATOM 1441 C CA . LEU A 1 181 ? -5.023 11.188 11.016 1 98.62 181 LEU A CA 1
ATOM 1442 C C . LEU A 1 181 ? -4.621 10.703 12.406 1 98.62 181 LEU A C 1
ATOM 1444 O O . LEU A 1 181 ? -5.109 11.227 13.414 1 98.62 181 LEU A O 1
ATOM 1448 N N . ALA A 1 182 ? -3.725 9.711 12.445 1 98.75 182 ALA A N 1
ATOM 1449 C CA . ALA A 1 182 ? -3.242 9.203 13.727 1 98.75 182 ALA A CA 1
ATOM 1450 C C . ALA A 1 182 ? -2.611 10.32 14.562 1 98.75 182 ALA A C 1
ATOM 1452 O O . ALA A 1 182 ? -2.842 10.406 15.766 1 98.75 182 ALA A O 1
ATOM 1453 N N . LYS A 1 183 ? -1.855 11.148 13.938 1 98.5 183 LYS A N 1
ATOM 1454 C CA . LYS A 1 183 ? -1.212 12.273 14.617 1 98.5 183 LYS A CA 1
ATOM 1455 C C . LYS A 1 183 ? -2.246 13.203 15.234 1 98.5 183 LYS A C 1
ATOM 1457 O O . LYS A 1 183 ? -2.137 13.57 16.406 1 98.5 183 LYS A O 1
ATOM 1462 N N . PHE A 1 184 ? -3.25 13.57 14.438 1 98.5 184 PHE A N 1
ATOM 1463 C CA . PHE A 1 184 ? -4.289 14.469 14.922 1 98.5 184 PHE A CA 1
ATOM 1464 C C . PHE A 1 184 ? -5.02 13.867 16.109 1 98.5 184 PHE A C 1
ATOM 1466 O O . PHE A 1 184 ? -5.199 14.523 17.141 1 98.5 184 PHE A O 1
ATOM 1473 N N . LEU A 1 185 ? -5.398 12.641 15.977 1 98.44 185 LEU A N 1
ATOM 1474 C CA . LEU A 1 185 ? -6.223 11.984 16.984 1 98.44 185 LEU A CA 1
ATOM 1475 C C . LEU A 1 185 ? -5.434 11.766 18.281 1 98.44 185 LEU A C 1
ATOM 1477 O O . LEU A 1 185 ? -5.98 11.883 19.375 1 98.44 185 LEU A O 1
ATOM 1481 N N . GLU A 1 186 ? -4.195 11.414 18.109 1 97.94 186 GLU A N 1
ATOM 1482 C CA . GLU A 1 186 ? -3.35 11.227 19.281 1 97.94 186 GLU A CA 1
ATOM 1483 C C . GLU A 1 186 ? -3.146 12.539 20.031 1 97.94 186 GLU A C 1
ATOM 1485 O O . GLU A 1 186 ? -3.285 12.586 21.266 1 97.94 186 GLU A O 1
ATOM 1490 N N . ARG A 1 187 ? -2.83 13.578 19.344 1 97.38 187 ARG A N 1
ATOM 1491 C CA . ARG A 1 187 ? -2.557 14.867 19.969 1 97.38 187 ARG A CA 1
ATOM 1492 C C . ARG A 1 187 ? -3.801 15.422 20.672 1 97.38 187 ARG A C 1
ATOM 1494 O O . ARG A 1 187 ? -3.705 16.062 21.719 1 97.38 187 ARG A O 1
ATOM 1501 N N . ARG A 1 188 ? -4.945 15.133 20.078 1 97.06 188 ARG A N 1
ATOM 1502 C CA . ARG A 1 188 ? -6.207 15.594 20.641 1 97.06 188 ARG A CA 1
ATOM 1503 C C . ARG A 1 188 ? -6.633 14.727 21.812 1 97.06 188 ARG A C 1
ATOM 1505 O O . ARG A 1 188 ? -7.586 15.055 22.531 1 97.06 188 ARG A O 1
ATOM 1512 N N . GLY A 1 189 ? -5.984 13.633 22.016 1 95 189 GLY A N 1
ATOM 1513 C CA . GLY A 1 189 ? -6.273 12.758 23.125 1 95 189 GLY A CA 1
ATOM 1514 C C . GLY A 1 189 ? -7.449 11.828 22.875 1 95 189 GLY A C 1
ATOM 1515 O O . GLY A 1 189 ? -7.969 11.211 23.812 1 95 189 GLY A O 1
ATOM 1516 N N . VAL A 1 190 ? -7.898 11.773 21.625 1 95.5 190 VAL A N 1
ATOM 1517 C CA . VAL A 1 190 ? -8.992 10.883 21.266 1 95.5 190 VAL A CA 1
ATOM 1518 C C . VAL A 1 190 ? -8.461 9.453 21.109 1 95.5 190 VAL A C 1
ATOM 1520 O O . VAL A 1 190 ? -9.188 8.484 21.344 1 95.5 190 VAL A O 1
ATOM 1523 N N . ALA A 1 191 ? -7.199 9.344 20.688 1 95.88 191 ALA A N 1
ATOM 1524 C CA . ALA A 1 191 ? -6.52 8.055 20.594 1 95.88 191 ALA A CA 1
ATOM 1525 C C . ALA A 1 191 ? -5.207 8.07 21.375 1 95.88 191 ALA A C 1
ATOM 1527 O O . ALA A 1 191 ? -4.516 9.086 21.422 1 95.88 191 ALA A O 1
ATOM 1528 N N . ARG A 1 192 ? -4.969 7.02 22.062 1 94.75 192 ARG A N 1
ATOM 1529 C CA . ARG A 1 192 ? -3.672 6.762 22.672 1 94.75 192 ARG A CA 1
ATOM 1530 C C . ARG A 1 192 ? -3.064 5.469 22.141 1 94.75 192 ARG A C 1
ATOM 1532 O O . ARG A 1 192 ? -3.527 4.375 22.484 1 94.75 192 ARG A O 1
ATOM 1539 N N . PHE A 1 193 ? -1.978 5.617 21.422 1 97.31 193 PHE A N 1
ATOM 1540 C CA . PHE A 1 193 ? -1.409 4.434 20.781 1 97.31 193 PHE A CA 1
ATOM 1541 C C . PHE A 1 193 ? -0.35 3.795 21.672 1 97.31 193 PHE A C 1
ATOM 1543 O O . PHE A 1 193 ? 0.612 4.453 22.078 1 97.31 193 PHE A O 1
ATOM 1550 N N . ALA A 1 194 ? -0.468 2.541 21.938 1 97.31 194 ALA A N 1
ATOM 1551 C CA . ALA A 1 194 ? 0.372 1.792 22.875 1 97.31 194 ALA A CA 1
ATOM 1552 C C . ALA A 1 194 ? 1.654 1.317 22.203 1 97.31 194 ALA A C 1
ATOM 1554 O O . ALA A 1 194 ? 2.557 0.798 22.859 1 97.31 194 ALA A O 1
ATOM 1555 N N . ASP A 1 195 ? 1.783 1.464 20.938 1 97.38 195 ASP A N 1
ATOM 1556 C CA . ASP A 1 195 ? 2.938 1.006 20.172 1 97.38 195 ASP A CA 1
ATOM 1557 C C . ASP A 1 195 ? 3.594 2.162 19.422 1 97.38 195 ASP A C 1
ATOM 1559 O O . ASP A 1 195 ? 3.738 2.113 18.203 1 97.38 195 ASP A O 1
ATOM 1563 N N . PRO A 1 196 ? 4.137 3.117 20.141 1 95.88 196 PRO A N 1
ATOM 1564 C CA . PRO A 1 196 ? 4.727 4.297 19.5 1 95.88 196 PRO A CA 1
ATOM 1565 C C . PRO A 1 196 ? 5.852 3.947 18.531 1 95.88 196 PRO A C 1
ATOM 1567 O O . PRO A 1 196 ? 6.164 4.73 17.625 1 95.88 196 PRO A O 1
ATOM 1570 N N . HIS A 1 197 ? 6.445 2.803 18.688 1 94.06 197 HIS A N 1
ATOM 1571 C CA . HIS A 1 197 ? 7.516 2.379 17.781 1 94.06 197 HIS A CA 1
ATOM 1572 C C . HIS A 1 197 ? 6.988 2.137 16.375 1 94.06 197 HIS A C 1
ATOM 1574 O O . HIS A 1 197 ? 7.77 2.012 15.43 1 94.06 197 HIS A O 1
ATOM 1580 N N . ASN A 1 198 ? 5.637 2.094 16.219 1 95.19 198 ASN A N 1
ATOM 1581 C CA . ASN A 1 198 ? 5.027 1.908 14.906 1 95.19 198 ASN A CA 1
ATOM 1582 C C . ASN A 1 198 ? 4.613 3.24 14.289 1 95.19 198 ASN A C 1
ATOM 1584 O O . ASN A 1 198 ? 4.051 3.271 13.195 1 95.19 198 ASN A O 1
ATOM 1588 N N . LYS A 1 199 ? 4.961 4.336 14.914 1 97.12 199 LYS A N 1
ATOM 1589 C CA . LYS A 1 199 ? 4.703 5.645 14.32 1 97.12 199 LYS A CA 1
ATOM 1590 C C . LYS A 1 199 ? 5.555 5.867 13.078 1 97.12 199 LYS A C 1
ATOM 1592 O O . LYS A 1 199 ? 6.746 5.547 13.07 1 97.12 199 LYS A O 1
ATOM 1597 N N . GLU A 1 200 ? 4.898 6.262 12.023 1 96.56 200 GLU A N 1
ATOM 1598 C CA . GLU A 1 200 ? 5.59 6.664 10.805 1 96.56 200 GLU A CA 1
ATOM 1599 C C . GLU A 1 200 ? 5.238 8.094 10.414 1 96.56 200 GLU A C 1
ATOM 1601 O O . GLU A 1 200 ? 4.176 8.602 10.789 1 96.56 200 GLU A O 1
ATOM 1606 N N . LEU A 1 201 ? 6.141 8.75 9.734 1 97.75 201 LEU A N 1
ATOM 1607 C CA . LEU A 1 201 ? 5.887 10.109 9.273 1 97.75 201 LEU A CA 1
ATOM 1608 C C . LEU A 1 201 ? 4.898 10.109 8.109 1 97.75 201 LEU A C 1
ATOM 1610 O O . LEU A 1 201 ? 5.02 9.297 7.188 1 97.75 201 LEU A O 1
ATOM 1614 N N . PRO A 1 202 ? 3.842 10.961 8.148 1 97.88 202 PRO A N 1
ATOM 1615 C CA . PRO A 1 202 ? 3 11.188 6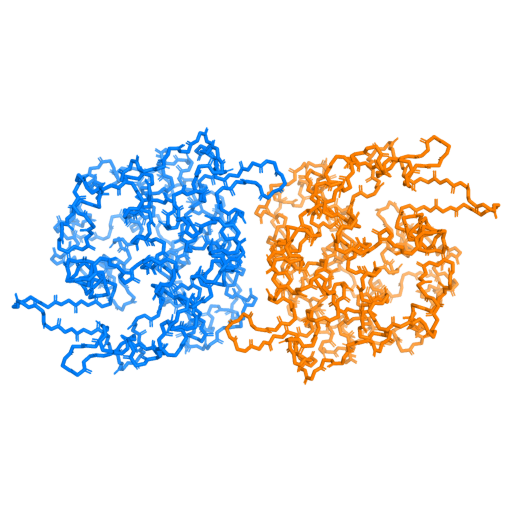.973 1 97.88 202 PRO A CA 1
ATOM 1616 C C . PRO A 1 202 ? 3.73 11.938 5.859 1 97.88 202 PRO A C 1
ATOM 1618 O O . PRO A 1 202 ? 3.541 13.148 5.695 1 97.88 202 PRO A O 1
ATOM 1621 N N . VAL A 1 203 ? 4.422 11.281 5.004 1 97 203 VAL A N 1
ATOM 1622 C CA . VAL A 1 203 ? 5.348 11.844 4.027 1 97 203 VAL A CA 1
ATOM 1623 C C . VAL A 1 203 ? 4.57 12.531 2.912 1 97 203 VAL A C 1
ATOM 1625 O O . VAL A 1 203 ? 3.869 11.875 2.139 1 97 203 VAL A O 1
ATOM 1628 N N . ASP A 1 204 ? 4.621 13.812 2.834 1 94.19 204 ASP A N 1
ATOM 1629 C CA . ASP A 1 204 ? 4.074 14.609 1.738 1 94.19 204 ASP A CA 1
ATOM 1630 C C . ASP A 1 204 ? 5.18 15.109 0.815 1 94.19 204 ASP A C 1
ATOM 1632 O O . ASP A 1 204 ? 6.309 14.609 0.86 1 94.19 204 ASP A O 1
ATOM 1636 N N . ASN A 1 205 ? 4.879 16.078 -0.055 1 92.44 205 ASN A N 1
ATOM 1637 C CA . ASN A 1 205 ? 5.84 16.562 -1.041 1 92.44 205 ASN A CA 1
ATOM 1638 C C . ASN A 1 205 ? 6.965 17.359 -0.386 1 92.44 205 ASN A C 1
ATOM 1640 O O . ASN A 1 205 ? 8.102 17.344 -0.862 1 92.44 205 ASN A O 1
ATOM 1644 N N . HIS A 1 206 ? 6.652 18.047 0.75 1 95.56 206 HIS A N 1
ATOM 1645 C CA . HIS A 1 206 ? 7.684 18.797 1.459 1 95.56 206 HIS A CA 1
ATOM 1646 C C . HIS A 1 206 ? 8.766 17.859 2 1 95.56 206 HIS A C 1
ATOM 1648 O O . HIS A 1 206 ? 9.961 18.141 1.861 1 95.56 206 HIS A O 1
ATOM 1654 N N . LEU A 1 207 ? 8.281 16.797 2.562 1 97.75 207 LEU A N 1
ATOM 1655 C CA . LEU A 1 207 ? 9.219 15.867 3.197 1 97.75 207 LEU A CA 1
ATOM 1656 C C . LEU A 1 207 ? 10.094 15.188 2.156 1 97.75 207 LEU A C 1
ATOM 1658 O O . LEU A 1 207 ? 11.258 14.883 2.426 1 97.75 207 LEU A O 1
ATOM 1662 N N . VAL A 1 208 ? 9.531 14.938 0.987 1 97 208 VAL A N 1
ATOM 1663 C CA . VAL A 1 208 ? 10.312 14.312 -0.076 1 97 208 VAL A CA 1
ATOM 1664 C C . VAL A 1 208 ? 11.352 15.305 -0.604 1 97 208 VAL A C 1
ATOM 1666 O O . VAL A 1 208 ? 12.523 14.961 -0.779 1 97 208 VAL A O 1
ATOM 1669 N N . ARG A 1 209 ? 10.938 16.547 -0.846 1 97.69 209 ARG A N 1
ATOM 1670 C CA . ARG A 1 209 ? 11.859 17.578 -1.312 1 97.69 209 ARG A CA 1
ATOM 1671 C C . ARG A 1 209 ? 13.023 17.75 -0.342 1 97.69 209 ARG A C 1
ATOM 1673 O O . ARG A 1 209 ? 14.188 17.781 -0.756 1 97.69 209 ARG A O 1
ATOM 1680 N N . LEU A 1 210 ? 12.703 17.781 0.922 1 98.31 210 LEU A N 1
ATOM 1681 C CA . LEU A 1 210 ? 13.727 17.969 1.942 1 98.31 210 LEU A CA 1
ATOM 1682 C C . LEU A 1 210 ? 14.672 16.766 1.978 1 98.31 210 LEU A C 1
ATOM 1684 O O . LEU A 1 210 ? 15.883 16.938 2.129 1 98.31 210 LEU A O 1
ATOM 1688 N N . ALA A 1 211 ? 14.125 15.594 1.836 1 97.94 211 ALA A N 1
ATOM 1689 C CA . ALA A 1 211 ? 14.953 14.391 1.87 1 97.94 211 ALA A CA 1
ATOM 1690 C C . ALA A 1 211 ? 15.938 14.367 0.709 1 97.94 211 ALA A C 1
ATOM 1692 O O . ALA A 1 211 ? 17.109 13.992 0.883 1 97.94 211 ALA A O 1
ATOM 1693 N N . LEU A 1 212 ? 15.469 14.734 -0.458 1 96.81 212 LEU A N 1
ATOM 1694 C CA . LEU A 1 212 ? 16.328 14.805 -1.632 1 96.81 212 LEU A CA 1
ATOM 1695 C C . LEU A 1 212 ? 17.406 15.883 -1.463 1 96.81 212 LEU A C 1
ATOM 1697 O O . LEU A 1 212 ? 18.578 15.633 -1.696 1 96.81 212 LEU A O 1
ATOM 1701 N N . ARG A 1 213 ? 17.016 17.062 -1.029 1 97.88 213 ARG A N 1
ATOM 1702 C CA . ARG A 1 213 ? 17.938 18.172 -0.869 1 97.88 213 ARG A CA 1
ATOM 1703 C C . ARG A 1 213 ? 18.984 17.859 0.192 1 97.88 213 ARG A C 1
ATOM 1705 O O . ARG A 1 213 ? 20.188 18.078 -0.024 1 97.88 213 ARG A O 1
ATOM 1712 N N . MET A 1 214 ? 18.578 17.297 1.282 1 97.62 214 MET A N 1
ATOM 1713 C CA . MET A 1 214 ? 19.5 17 2.377 1 97.62 214 MET A CA 1
ATOM 1714 C C . MET A 1 214 ? 20.406 15.836 2.021 1 97.62 214 MET A C 1
ATOM 1716 O O . MET A 1 214 ? 21.422 15.617 2.674 1 97.62 214 MET A O 1
ATOM 1720 N N . GLY A 1 215 ? 20 15.047 1.037 1 95.75 215 GLY A N 1
ATOM 1721 C CA . GLY A 1 215 ? 20.844 13.961 0.557 1 95.75 215 GLY A CA 1
ATOM 1722 C C . GLY A 1 215 ? 20.672 12.68 1.355 1 95.75 215 GLY A C 1
ATOM 1723 O O . GLY A 1 215 ? 21.547 11.812 1.337 1 95.75 215 GLY A O 1
ATOM 1724 N N . ILE A 1 216 ? 19.609 12.594 2.092 1 95.69 216 ILE A N 1
ATOM 1725 C CA . ILE A 1 216 ? 19.406 11.375 2.881 1 95.69 216 ILE A CA 1
ATOM 1726 C C . ILE A 1 216 ? 18.688 10.328 2.039 1 95.69 216 ILE A C 1
ATOM 1728 O O . ILE A 1 216 ? 18.625 9.156 2.41 1 95.69 216 ILE A O 1
ATOM 1732 N N . VAL A 1 217 ? 18.094 10.727 0.957 1 93.12 217 VAL A N 1
ATOM 1733 C CA . VAL A 1 217 ? 17.562 9.828 -0.065 1 93.12 217 VAL A CA 1
ATOM 1734 C C . VAL A 1 217 ? 18.281 10.078 -1.392 1 93.12 217 VAL A C 1
ATOM 1736 O O . VAL A 1 217 ? 18.484 11.227 -1.78 1 93.12 217 VAL A O 1
ATOM 1739 N N . SER A 1 218 ? 18.672 9.008 -2.018 1 87.12 218 SER A N 1
ATOM 1740 C CA . SER A 1 218 ? 19.297 9.102 -3.336 1 87.12 218 SER A CA 1
ATOM 1741 C C . SER A 1 218 ? 18.312 8.688 -4.434 1 87.12 218 SER A C 1
ATOM 1743 O O . SER A 1 218 ? 17.562 7.73 -4.27 1 87.12 218 SER A O 1
ATOM 1745 N N . ALA A 1 219 ? 18.266 9.469 -5.461 1 84.94 219 ALA A N 1
ATOM 1746 C CA . ALA A 1 219 ? 17.469 9.141 -6.641 1 84.94 219 ALA A CA 1
ATOM 1747 C C . ALA A 1 219 ? 18.344 8.969 -7.871 1 84.94 219 ALA A C 1
ATOM 1749 O O . ALA A 1 219 ? 19.453 9.492 -7.922 1 84.94 219 ALA A O 1
ATOM 1750 N N . THR A 1 220 ? 17.875 8.211 -8.797 1 79.06 220 THR A N 1
ATOM 1751 C CA . THR A 1 220 ? 18.609 8.062 -10.055 1 79.06 220 THR A CA 1
ATOM 1752 C C . THR A 1 220 ? 18.688 9.398 -10.789 1 79.06 220 THR A C 1
ATOM 1754 O O . THR A 1 220 ? 17.875 10.297 -10.555 1 79.06 220 THR A O 1
ATOM 1757 N N . GLU A 1 221 ? 19.672 9.484 -11.703 1 83.75 221 GLU A N 1
ATOM 1758 C CA . GLU A 1 221 ? 19.828 10.711 -12.477 1 83.75 221 GLU A CA 1
ATOM 1759 C C . GLU A 1 221 ? 18.578 11.016 -13.305 1 83.75 221 GLU A C 1
ATOM 1761 O O . GLU A 1 221 ? 18.172 12.172 -13.414 1 83.75 221 GLU A O 1
ATOM 1766 N N . ASP A 1 222 ? 17.984 9.977 -13.773 1 84.31 222 ASP A N 1
ATOM 1767 C CA . ASP A 1 222 ? 16.797 10.148 -14.594 1 84.31 222 ASP A CA 1
ATOM 1768 C C . ASP A 1 222 ? 15.633 10.703 -13.758 1 84.31 222 ASP A C 1
ATOM 1770 O O . ASP A 1 222 ? 14.883 11.555 -14.227 1 84.31 222 ASP A O 1
ATOM 1774 N N . LEU A 1 223 ? 15.508 10.195 -12.625 1 88.31 223 LEU A N 1
ATOM 1775 C CA . LEU A 1 223 ? 14.438 10.656 -11.758 1 88.31 223 LEU A CA 1
ATOM 1776 C C . LEU A 1 223 ? 14.68 12.094 -11.305 1 88.31 223 LEU A C 1
ATOM 1778 O O . LEU A 1 223 ? 13.75 12.906 -11.273 1 88.31 223 LEU A O 1
ATOM 1782 N N . LEU A 1 224 ? 15.914 12.422 -10.969 1 91.81 224 LEU A N 1
ATOM 1783 C CA . LEU A 1 224 ? 16.25 13.781 -10.57 1 91.81 224 LEU A CA 1
ATOM 1784 C C . LEU A 1 224 ? 15.992 14.766 -11.703 1 91.81 224 LEU A C 1
ATOM 1786 O O . LEU A 1 224 ? 15.508 15.883 -11.461 1 91.81 224 LEU A O 1
ATOM 1790 N N . GLU A 1 225 ? 16.312 14.305 -12.875 1 93.12 225 GLU A N 1
ATOM 1791 C CA . GLU A 1 225 ? 16.062 15.141 -14.039 1 93.12 225 GLU A CA 1
ATOM 1792 C C . GLU A 1 225 ? 14.562 15.367 -14.234 1 93.12 225 GLU A C 1
ATOM 1794 O O . GLU A 1 225 ? 14.133 16.469 -14.562 1 93.12 225 GLU A O 1
ATOM 1799 N N . ALA A 1 226 ? 13.805 14.344 -14.031 1 93.69 226 ALA A N 1
ATOM 1800 C CA . ALA A 1 226 ? 12.352 14.477 -14.133 1 93.69 226 ALA A CA 1
ATOM 1801 C C . ALA A 1 226 ? 11.82 15.469 -13.102 1 93.69 226 ALA A C 1
ATOM 1803 O O . ALA A 1 226 ? 10.938 16.281 -13.406 1 93.69 226 ALA A O 1
ATOM 1804 N N . VAL A 1 227 ? 12.336 15.438 -11.914 1 95.19 227 VAL A N 1
ATOM 1805 C CA . VAL A 1 227 ? 11.93 16.328 -10.836 1 95.19 227 VAL A CA 1
ATOM 1806 C C . VAL A 1 227 ? 12.289 17.766 -11.195 1 95.19 227 VAL A C 1
ATOM 1808 O O . VAL A 1 227 ? 11.453 18.672 -11.094 1 95.19 227 VAL A O 1
ATOM 1811 N N . LYS A 1 228 ? 13.484 17.969 -11.68 1 95.31 228 LYS A N 1
ATOM 1812 C CA . LYS A 1 228 ? 13.969 19.312 -12.023 1 95.31 228 LYS A CA 1
ATOM 1813 C C . LYS A 1 228 ? 13.141 19.922 -13.148 1 95.31 228 LYS A C 1
ATOM 1815 O O . LYS A 1 228 ? 12.836 21.125 -13.117 1 95.31 228 LYS A O 1
ATOM 1820 N N . ARG A 1 229 ? 12.789 19.094 -14.023 1 95.62 229 ARG A N 1
ATOM 1821 C CA . ARG A 1 229 ? 12.062 19.578 -15.195 1 95.62 229 ARG A CA 1
ATOM 1822 C C . ARG A 1 229 ? 10.555 19.562 -14.953 1 95.62 229 ARG A C 1
ATOM 1824 O O . ARG A 1 229 ? 9.773 19.906 -15.836 1 95.62 229 ARG A O 1
ATOM 1831 N N . GLN A 1 230 ? 10.141 19.125 -13.781 1 94.06 230 GLN A N 1
ATOM 1832 C CA . GLN A 1 230 ? 8.742 19.109 -13.367 1 94.06 230 GLN A CA 1
ATOM 1833 C C . GLN A 1 230 ? 7.91 18.234 -14.312 1 94.06 230 GLN A C 1
ATOM 1835 O O . GLN A 1 230 ? 6.812 18.641 -14.711 1 94.06 230 GLN A O 1
ATOM 1840 N N . ARG A 1 231 ? 8.602 17.156 -14.766 1 94.88 231 ARG A N 1
ATOM 1841 C CA . ARG A 1 231 ? 7.855 16.141 -15.484 1 94.88 231 ARG A CA 1
ATOM 1842 C C . ARG A 1 231 ? 7.066 15.258 -14.523 1 94.88 231 ARG A C 1
ATOM 1844 O O . ARG A 1 231 ? 7.555 14.914 -13.445 1 94.88 231 ARG A O 1
ATOM 1851 N N . GLU A 1 232 ? 5.871 14.875 -14.969 1 93.38 232 GLU A N 1
ATOM 1852 C CA . GLU A 1 232 ? 5.055 13.977 -14.156 1 93.38 232 GLU A CA 1
ATOM 1853 C C . GLU A 1 232 ? 5.762 12.641 -13.93 1 93.38 232 GLU A C 1
ATOM 1855 O O . GLU A 1 232 ? 6.27 12.031 -14.867 1 93.38 232 GLU A O 1
ATOM 1860 N N . VAL A 1 233 ? 5.875 12.234 -12.648 1 90.75 233 VAL A N 1
ATOM 1861 C CA . VAL A 1 233 ? 6.473 10.938 -12.344 1 90.75 233 VAL A CA 1
ATOM 1862 C C . VAL A 1 233 ? 5.387 9.859 -12.312 1 90.75 233 VAL A C 1
ATOM 1864 O O . VAL A 1 233 ? 4.223 10.156 -12.047 1 90.75 233 VAL A O 1
ATOM 1867 N N . ASP A 1 234 ? 5.777 8.648 -12.617 1 88 234 ASP A N 1
ATOM 1868 C CA . ASP A 1 234 ? 4.809 7.555 -12.57 1 88 234 ASP A CA 1
ATOM 1869 C C . ASP A 1 234 ? 4.504 7.148 -11.125 1 88 234 ASP A C 1
ATOM 1871 O O . ASP A 1 234 ? 5.238 7.516 -10.203 1 88 234 ASP A O 1
ATOM 1875 N N . THR A 1 235 ? 3.426 6.422 -10.945 1 88.5 235 THR A N 1
ATOM 1876 C CA . THR A 1 235 ? 2.928 6.031 -9.633 1 88.5 235 THR A CA 1
ATOM 1877 C C . THR A 1 235 ? 3.99 5.25 -8.867 1 88.5 235 THR A C 1
ATOM 1879 O O . THR A 1 235 ? 4.203 5.488 -7.676 1 88.5 235 THR A O 1
ATOM 1882 N N . LEU A 1 236 ? 4.688 4.332 -9.484 1 87.31 236 LEU A N 1
ATOM 1883 C CA . LEU A 1 236 ? 5.684 3.51 -8.805 1 87.31 236 LEU A CA 1
ATOM 1884 C C . LEU A 1 236 ? 6.859 4.359 -8.336 1 87.31 236 LEU A C 1
ATOM 1886 O O . LEU A 1 236 ? 7.383 4.145 -7.238 1 87.31 236 LEU A O 1
ATOM 1890 N N . ASP A 1 237 ? 7.258 5.312 -9.148 1 88.44 237 ASP A N 1
ATOM 1891 C CA . ASP A 1 237 ? 8.359 6.199 -8.773 1 88.44 237 ASP A CA 1
ATOM 1892 C C . ASP A 1 237 ? 7.969 7.078 -7.586 1 88.44 237 ASP A C 1
ATOM 1894 O O . ASP A 1 237 ? 8.773 7.293 -6.68 1 88.44 237 ASP A O 1
ATOM 1898 N N . ASP A 1 238 ? 6.773 7.57 -7.625 1 92.25 238 ASP A N 1
ATOM 1899 C CA . ASP A 1 238 ? 6.281 8.359 -6.5 1 92.25 238 ASP A CA 1
ATOM 1900 C C . ASP A 1 238 ? 6.316 7.555 -5.203 1 92.25 238 ASP A C 1
ATOM 1902 O O . ASP A 1 238 ? 6.84 8.023 -4.191 1 92.25 238 ASP A O 1
ATOM 1906 N N . VAL A 1 239 ? 5.754 6.371 -5.258 1 92.19 239 VAL A N 1
ATOM 1907 C CA . VAL A 1 239 ? 5.645 5.52 -4.078 1 92.19 239 VAL A CA 1
ATOM 1908 C C . VAL A 1 239 ? 7.039 5.16 -3.572 1 92.19 239 VAL A C 1
ATOM 1910 O O . VAL A 1 239 ? 7.312 5.234 -2.371 1 92.19 239 VAL A O 1
ATOM 1913 N N . ALA A 1 240 ? 7.918 4.801 -4.488 1 87.75 240 ALA A N 1
ATOM 1914 C CA . ALA A 1 240 ? 9.273 4.418 -4.109 1 87.75 240 ALA A CA 1
ATOM 1915 C C . ALA A 1 240 ? 10.008 5.582 -3.441 1 87.75 240 ALA A C 1
ATOM 1917 O O . ALA A 1 240 ? 10.656 5.402 -2.412 1 87.75 240 ALA A O 1
ATOM 1918 N N . LEU A 1 241 ? 9.875 6.711 -4.012 1 91.06 241 LEU A N 1
ATOM 1919 C CA . LEU A 1 241 ? 10.531 7.902 -3.486 1 91.06 241 LEU A CA 1
ATOM 1920 C C . LEU A 1 241 ? 10 8.25 -2.1 1 91.06 241 LEU A C 1
ATOM 1922 O O . LEU A 1 241 ? 10.773 8.57 -1.196 1 91.06 241 LEU A O 1
ATOM 1926 N N . ARG A 1 242 ? 8.742 8.172 -1.923 1 94.31 242 ARG A N 1
ATOM 1927 C CA . ARG A 1 242 ? 8.117 8.531 -0.654 1 94.31 242 ARG A CA 1
ATOM 1928 C C . ARG A 1 242 ? 8.43 7.5 0.424 1 94.31 242 ARG A C 1
ATOM 1930 O O . ARG A 1 242 ? 8.641 7.855 1.586 1 94.31 242 ARG A O 1
ATOM 1937 N N . LEU A 1 243 ? 8.469 6.266 0.054 1 92.5 243 LEU A N 1
ATOM 1938 C CA . LEU A 1 243 ? 8.805 5.234 1.024 1 92.5 243 LEU A CA 1
ATOM 1939 C C . LEU A 1 243 ? 10.266 5.348 1.45 1 92.5 243 LEU A C 1
ATOM 1941 O O . LEU A 1 243 ? 10.594 5.156 2.623 1 92.5 243 LEU A O 1
ATOM 1945 N N . ALA A 1 244 ? 11.133 5.621 0.478 1 90.31 244 ALA A N 1
ATOM 1946 C CA . ALA A 1 244 ? 12.531 5.844 0.814 1 90.31 244 ALA A CA 1
ATOM 1947 C C . ALA A 1 244 ? 12.695 7.035 1.753 1 90.31 244 ALA A C 1
ATOM 1949 O O . ALA A 1 244 ? 13.484 6.992 2.693 1 90.31 244 ALA A O 1
ATOM 1950 N N . SER A 1 245 ? 11.93 8.062 1.471 1 95.25 245 SER A N 1
ATOM 1951 C CA . SER A 1 245 ? 11.953 9.242 2.326 1 95.25 245 SER A CA 1
ATOM 1952 C C . SER A 1 245 ? 11.469 8.914 3.734 1 95.25 245 SER A C 1
ATOM 1954 O O . SER A 1 245 ? 12.062 9.359 4.719 1 95.25 245 SER A O 1
ATOM 1956 N N . ARG A 1 246 ? 10.406 8.164 3.809 1 95.62 246 ARG A N 1
ATOM 1957 C CA . ARG A 1 246 ? 9.891 7.789 5.121 1 95.62 246 ARG A CA 1
ATOM 1958 C C . ARG A 1 246 ? 10.938 7.02 5.922 1 95.62 246 ARG A C 1
ATOM 1960 O O . ARG A 1 246 ? 11.117 7.273 7.113 1 95.62 246 ARG A O 1
ATOM 1967 N N . ARG A 1 247 ? 11.586 6.094 5.297 1 92.38 247 ARG A N 1
ATOM 1968 C CA . ARG A 1 247 ? 12.617 5.312 5.965 1 92.38 247 ARG A CA 1
ATOM 1969 C C . ARG A 1 247 ? 13.734 6.215 6.477 1 92.38 247 ARG A C 1
ATOM 1971 O O . ARG A 1 247 ? 14.18 6.07 7.617 1 92.38 247 ARG A O 1
ATOM 1978 N N . ALA A 1 248 ? 14.156 7.066 5.629 1 94.31 248 ALA A N 1
ATOM 1979 C CA . ALA A 1 248 ? 15.227 7.984 6 1 94.31 248 ALA A CA 1
ATOM 1980 C C . ALA A 1 248 ? 14.82 8.852 7.191 1 94.31 248 ALA A C 1
ATOM 1982 O O . ALA A 1 248 ? 15.57 8.969 8.164 1 94.31 248 ALA A O 1
ATOM 1983 N N . TRP A 1 249 ? 13.672 9.422 7.129 1 97.31 249 TRP A N 1
ATOM 1984 C CA . TRP A 1 249 ? 13.211 10.305 8.195 1 97.31 249 TRP A CA 1
ATOM 1985 C C . TRP A 1 249 ? 13.008 9.523 9.492 1 97.31 249 TRP A C 1
ATOM 1987 O O . TRP A 1 249 ? 13.219 10.062 10.586 1 97.31 249 TRP A O 1
ATOM 1997 N N . ARG A 1 250 ? 12.609 8.281 9.359 1 95.19 250 ARG A N 1
ATOM 1998 C CA . ARG A 1 250 ? 12.508 7.441 10.555 1 95.19 250 ARG A CA 1
ATOM 1999 C C . ARG A 1 250 ? 13.859 7.316 11.25 1 95.19 250 ARG A C 1
ATOM 2001 O O . ARG A 1 250 ? 13.945 7.383 12.477 1 95.19 250 ARG A O 1
ATOM 2008 N N . ILE A 1 251 ? 14.875 7.105 10.461 1 93.81 251 ILE A N 1
ATOM 2009 C CA . ILE A 1 251 ? 16.219 6.996 11.016 1 93.81 251 ILE A CA 1
ATOM 2010 C C . ILE A 1 251 ? 16.625 8.328 11.656 1 93.81 251 ILE A C 1
ATOM 2012 O O . ILE A 1 251 ? 17.203 8.352 12.742 1 93.81 251 ILE A O 1
ATOM 2016 N N . VAL A 1 252 ? 16.297 9.383 11.008 1 97.31 252 VAL A N 1
ATOM 2017 C CA . VAL A 1 252 ? 16.578 10.711 11.555 1 97.31 252 VAL A CA 1
ATOM 2018 C C . VAL A 1 252 ? 15.859 10.875 12.891 1 97.31 252 VAL A C 1
ATOM 2020 O O . VAL A 1 252 ? 16.453 11.344 13.867 1 97.31 252 VAL A O 1
ATOM 2023 N N . ALA A 1 253 ? 14.617 10.516 12.914 1 97.62 253 ALA A N 1
ATOM 2024 C CA . ALA A 1 253 ? 13.836 10.609 14.148 1 97.62 253 ALA A CA 1
ATOM 2025 C C . ALA A 1 253 ? 14.484 9.805 15.266 1 97.62 253 ALA A C 1
ATOM 2027 O O . ALA A 1 253 ? 14.602 10.281 16.391 1 97.62 253 ALA A O 1
ATOM 2028 N N . GLN A 1 254 ? 14.906 8.641 14.961 1 94.81 254 GLN A N 1
ATOM 2029 C CA . GLN A 1 254 ? 15.508 7.734 15.938 1 94.81 254 GLN A CA 1
ATOM 2030 C C . GLN A 1 254 ? 16.797 8.312 16.5 1 94.81 254 GLN A C 1
ATOM 2032 O O . GLN A 1 254 ? 16.984 8.352 17.719 1 94.81 254 GLN A O 1
ATOM 2037 N N . HIS A 1 255 ? 17.625 8.82 15.68 1 94.75 255 HIS A N 1
ATOM 2038 C CA . HIS A 1 255 ? 18.938 9.281 16.109 1 94.75 255 HIS A CA 1
ATOM 2039 C C . HIS A 1 255 ? 18.875 10.68 16.703 1 94.75 255 HIS A C 1
ATOM 2041 O O . HIS A 1 255 ? 19.75 11.086 17.453 1 94.75 255 HIS A O 1
ATOM 2047 N N . GLY A 1 256 ? 17.859 11.391 16.359 1 96.19 256 GLY A N 1
ATOM 2048 C CA . GLY A 1 256 ? 17.625 12.695 16.969 1 96.19 256 GLY A CA 1
ATOM 2049 C C . GLY A 1 256 ? 16.828 12.609 18.266 1 96.19 256 GLY A C 1
ATOM 2050 O O . GLY A 1 256 ? 16.719 13.602 18.984 1 96.19 256 GLY A O 1
ATOM 2051 N N . GLY A 1 257 ? 16.312 11.469 18.531 1 95.38 257 GLY A N 1
ATOM 2052 C CA . GLY A 1 257 ? 15.438 11.32 19.688 1 95.38 257 GLY A CA 1
ATOM 2053 C C . GLY A 1 257 ? 14.133 12.086 19.562 1 95.38 257 GLY A C 1
ATOM 2054 O O . GLY A 1 257 ? 13.672 12.703 20.531 1 95.38 257 GLY A O 1
ATOM 2055 N N . ILE A 1 258 ? 13.617 12.18 18.375 1 97.31 258 ILE A N 1
ATOM 2056 C CA . ILE A 1 258 ? 12.43 12.984 18.094 1 97.31 258 ILE A CA 1
ATOM 2057 C C . ILE A 1 258 ? 11.25 12.062 17.797 1 97.31 258 ILE A C 1
ATOM 2059 O O . ILE A 1 258 ? 11.367 11.102 17.031 1 97.31 258 ILE A O 1
ATOM 2063 N N . ASP A 1 259 ? 10.094 12.297 18.422 1 96.81 259 ASP A N 1
ATOM 2064 C CA . ASP A 1 259 ? 8.867 11.602 18.047 1 96.81 259 ASP A CA 1
ATOM 2065 C C . ASP A 1 259 ? 8.555 11.82 16.562 1 96.81 259 ASP A C 1
ATOM 2067 O O . ASP A 1 259 ? 8.594 12.953 16.078 1 96.81 259 ASP A O 1
ATOM 2071 N N . PRO A 1 260 ? 8.234 10.758 15.828 1 97.75 260 PRO A N 1
ATOM 2072 C CA . PRO A 1 260 ? 8.008 10.883 14.383 1 97.75 260 PRO A CA 1
ATOM 2073 C C . PRO A 1 260 ? 6.93 11.914 14.047 1 97.75 260 PRO A C 1
ATOM 2075 O O . PRO A 1 260 ? 7.051 12.641 13.062 1 97.75 260 PRO A O 1
ATOM 2078 N N . PHE A 1 261 ? 5.898 12.023 14.875 1 98.12 261 PHE A N 1
ATOM 2079 C CA . PHE A 1 261 ? 4.828 12.984 14.609 1 98.12 261 PHE A CA 1
ATOM 2080 C C . PHE A 1 261 ? 5.316 14.414 14.82 1 98.12 261 PHE A C 1
ATOM 2082 O O . PHE A 1 261 ? 4.898 15.328 14.117 1 98.12 261 PHE A O 1
ATOM 2089 N N . ILE A 1 262 ? 6.195 14.578 15.75 1 97.56 262 ILE A N 1
ATOM 2090 C CA . ILE A 1 262 ? 6.781 15.891 16 1 97.56 262 ILE A CA 1
ATOM 2091 C C . ILE A 1 262 ? 7.75 16.25 14.875 1 97.56 262 ILE A C 1
ATOM 2093 O O . ILE A 1 262 ? 7.781 17.391 14.414 1 97.56 262 ILE A O 1
ATOM 2097 N N . LEU A 1 263 ? 8.562 15.281 14.484 1 98.06 263 LEU A N 1
ATOM 2098 C CA . LEU A 1 263 ? 9.453 15.523 13.352 1 98.06 263 LEU A CA 1
ATOM 2099 C C . LEU A 1 263 ? 8.656 15.93 12.109 1 98.06 263 LEU A C 1
ATOM 2101 O O . LEU A 1 263 ? 9.094 16.781 11.344 1 98.06 263 LEU A O 1
ATOM 2105 N N . ASP A 1 264 ? 7.547 15.297 11.922 1 98 264 ASP A N 1
ATOM 2106 C CA . ASP A 1 264 ? 6.676 15.672 10.812 1 98 264 ASP A CA 1
ATOM 2107 C C . ASP A 1 264 ? 6.273 17.141 10.891 1 98 264 ASP A C 1
ATOM 2109 O O . ASP A 1 264 ? 6.297 17.859 9.891 1 98 264 ASP A O 1
ATOM 2113 N N . ASP A 1 265 ? 5.867 17.562 12.047 1 97.06 265 ASP A N 1
ATOM 2114 C CA . ASP A 1 265 ? 5.5 18.969 12.242 1 97.06 265 ASP A CA 1
ATOM 2115 C C . ASP A 1 265 ? 6.652 19.891 11.852 1 97.06 265 ASP A C 1
ATOM 2117 O O . ASP A 1 265 ? 6.449 20.891 11.172 1 97.06 265 ASP A O 1
ATOM 2121 N N . PHE A 1 266 ? 7.77 19.531 12.305 1 97.19 266 PHE A N 1
ATOM 2122 C CA . PHE A 1 266 ? 8.945 20.344 12.023 1 97.19 266 PHE A CA 1
ATOM 2123 C C . PHE A 1 266 ? 9.227 20.406 10.531 1 97.19 266 PHE A C 1
ATOM 2125 O O . PHE A 1 266 ? 9.375 21.484 9.961 1 97.19 266 PHE A O 1
ATOM 2132 N N . LEU A 1 267 ? 9.289 19.234 9.914 1 97.81 267 LEU A N 1
ATOM 2133 C CA . LEU A 1 267 ? 9.68 19.156 8.508 1 97.81 267 LEU A CA 1
ATOM 2134 C C . LEU A 1 267 ? 8.656 19.875 7.625 1 97.81 267 LEU A C 1
ATOM 2136 O O . LEU A 1 267 ? 9.031 20.547 6.664 1 97.81 267 LEU A O 1
ATOM 2140 N N . TRP A 1 268 ? 7.418 19.719 7.945 1 95.69 268 TRP A N 1
ATOM 2141 C CA . TRP A 1 268 ? 6.367 20.391 7.188 1 95.69 268 TRP A CA 1
ATOM 2142 C C . TRP A 1 268 ? 6.5 21.906 7.301 1 95.69 268 TRP A C 1
ATOM 2144 O O . TRP A 1 268 ? 6.465 22.609 6.297 1 95.69 268 TRP A O 1
ATOM 2154 N N . ALA A 1 269 ? 6.684 22.391 8.484 1 94.5 269 ALA A N 1
ATOM 2155 C CA . ALA A 1 269 ? 6.832 23.828 8.711 1 94.5 269 ALA A CA 1
ATOM 2156 C C . ALA A 1 269 ? 8.125 24.344 8.078 1 94.5 269 ALA A C 1
ATOM 2158 O O . ALA A 1 269 ? 8.125 25.406 7.438 1 94.5 269 ALA A O 1
ATOM 2159 N N . PHE A 1 270 ? 9.188 23.594 8.297 1 96.31 270 PHE A N 1
ATOM 2160 C CA . PHE A 1 270 ? 10.484 24 7.762 1 96.31 270 PHE A CA 1
ATOM 2161 C C . PHE A 1 270 ? 10.438 24.094 6.242 1 96.31 270 PHE A C 1
ATOM 2163 O O . PHE A 1 270 ? 10.992 25.016 5.648 1 96.31 270 PHE A O 1
ATOM 2170 N N . GLY A 1 271 ? 9.781 23.094 5.625 1 96.19 271 GLY A N 1
ATOM 2171 C CA . GLY A 1 271 ? 9.633 23.094 4.18 1 96.19 271 GLY A CA 1
ATOM 2172 C C . GLY A 1 271 ? 8.75 24.203 3.666 1 96.19 271 GLY A C 1
ATOM 2173 O O . GLY A 1 271 ? 8.969 24.734 2.574 1 96.19 271 GLY A O 1
ATOM 2174 N N . ARG A 1 272 ? 7.816 24.594 4.457 1 93.12 272 ARG A N 1
ATOM 2175 C CA . ARG A 1 272 ? 6.844 25.609 4.066 1 93.12 272 ARG A CA 1
ATOM 2176 C C . ARG A 1 272 ? 7.391 27.016 4.293 1 93.12 272 ARG A C 1
ATOM 2178 O O . ARG A 1 272 ? 7.07 27.938 3.543 1 93.12 272 ARG A O 1
ATOM 2185 N N . LEU A 1 273 ? 8.297 27.188 5.262 1 93.62 273 LEU A N 1
ATOM 2186 C CA . LEU A 1 273 ? 8.609 28.531 5.715 1 93.62 273 LEU A CA 1
ATOM 2187 C C . LEU A 1 273 ? 10.07 28.875 5.465 1 93.62 273 LEU A C 1
ATOM 2189 O O . LEU A 1 273 ? 10.43 30.047 5.312 1 93.62 273 LEU A O 1
ATOM 2193 N N . CYS A 1 274 ? 10.953 27.891 5.512 1 96.19 274 CYS A N 1
ATOM 2194 C CA . CYS A 1 274 ? 12.391 28.172 5.484 1 96.19 274 CYS A CA 1
ATOM 2195 C C . CYS A 1 274 ? 13.031 27.578 4.238 1 96.19 274 CYS A C 1
ATOM 2197 O O . CYS A 1 274 ? 13.742 28.266 3.508 1 96.19 274 CYS A O 1
ATOM 2199 N N . CYS A 1 275 ? 12.844 26.328 4.039 1 97.44 275 CYS A N 1
ATOM 2200 C CA . CYS A 1 275 ? 13.359 25.688 2.84 1 97.44 275 CYS A CA 1
ATOM 2201 C C . CYS A 1 275 ? 12.258 25.5 1.802 1 97.44 275 CYS A C 1
ATOM 2203 O O . CYS A 1 275 ? 11.938 24.375 1.413 1 97.44 275 CYS A O 1
ATOM 2205 N N . THR A 1 276 ? 11.859 26.656 1.254 1 95.5 276 THR A N 1
ATOM 2206 C CA . THR A 1 276 ? 10.734 26.641 0.324 1 95.5 276 THR A CA 1
ATOM 2207 C C . THR A 1 276 ? 11.18 26.156 -1.056 1 95.5 276 THR A C 1
ATOM 2209 O O . THR A 1 276 ? 12.383 26.062 -1.33 1 95.5 276 THR A O 1
ATOM 2212 N N . ARG A 1 277 ? 10.188 25.797 -1.827 1 93.88 277 ARG A N 1
ATOM 2213 C CA . ARG A 1 277 ? 10.422 25.25 -3.156 1 93.88 277 ARG A CA 1
ATOM 2214 C C . ARG A 1 277 ? 11.266 26.188 -4.004 1 93.88 277 ARG A C 1
ATOM 2216 O O . ARG A 1 277 ? 12.281 25.781 -4.574 1 93.88 277 ARG A O 1
ATOM 2223 N N . ASP A 1 278 ? 10.953 27.516 -3.99 1 92.38 278 ASP A N 1
ATOM 2224 C CA . ASP A 1 278 ? 11.516 28.438 -4.969 1 92.38 278 ASP A CA 1
ATOM 2225 C C . ASP A 1 278 ? 12.508 29.391 -4.316 1 92.38 278 ASP A C 1
ATOM 2227 O O . ASP A 1 278 ? 13.414 29.906 -4.977 1 92.38 278 ASP A O 1
ATOM 2231 N N . ALA A 1 279 ? 12.336 29.578 -3.035 1 93.88 279 ALA A N 1
ATOM 2232 C CA . ALA A 1 279 ? 13.18 30.562 -2.363 1 93.88 279 ALA A CA 1
ATOM 2233 C C . ALA A 1 279 ? 13.625 30.062 -0.991 1 93.88 279 ALA A C 1
ATOM 2235 O O . ALA A 1 279 ? 13.273 30.656 0.035 1 93.88 279 ALA A O 1
ATOM 2236 N N . PRO A 1 280 ? 14.461 29.062 -0.955 1 96.38 280 PRO A N 1
ATOM 2237 C CA . PRO A 1 280 ? 14.945 28.594 0.343 1 96.38 280 PRO A CA 1
ATOM 2238 C C . PRO A 1 280 ? 15.852 29.609 1.036 1 96.38 280 PRO A C 1
ATOM 2240 O O . PRO A 1 280 ? 16.562 30.359 0.369 1 96.38 280 PRO A O 1
ATOM 2243 N N . THR A 1 281 ? 15.883 29.562 2.311 1 95.31 281 THR A N 1
ATOM 2244 C CA . THR A 1 281 ? 16.594 30.562 3.119 1 95.31 281 THR A CA 1
ATOM 2245 C C . THR A 1 281 ? 18.094 30.531 2.811 1 95.31 281 THR A C 1
ATOM 2247 O O . THR A 1 281 ? 18.75 31.562 2.881 1 95.31 281 THR A O 1
ATOM 2250 N N . CYS A 1 282 ? 18.609 29.438 2.398 1 94.81 282 CYS A N 1
ATOM 2251 C CA . CYS A 1 282 ? 20.031 29.297 2.143 1 94.81 282 CYS A CA 1
ATOM 2252 C C . CYS A 1 282 ? 20.438 30.047 0.875 1 94.81 282 CYS A C 1
ATOM 2254 O O . CYS A 1 282 ? 21.609 30.312 0.654 1 94.81 282 CYS A O 1
ATOM 2256 N N . ARG A 1 283 ? 19.469 30.391 0.074 1 94.31 283 ARG A N 1
ATOM 2257 C CA . ARG A 1 283 ? 19.766 31.062 -1.185 1 94.31 283 ARG A CA 1
ATOM 2258 C C . ARG A 1 283 ? 19.281 32.5 -1.162 1 94.31 283 ARG A C 1
ATOM 2260 O O . ARG A 1 283 ? 19.859 33.375 -1.8 1 94.31 283 ARG A O 1
ATOM 2267 N N . THR A 1 284 ? 18.203 32.75 -0.458 1 94.38 284 THR A N 1
ATOM 2268 C CA . THR A 1 284 ? 17.547 34.031 -0.58 1 94.38 284 THR A CA 1
ATOM 2269 C C . THR A 1 284 ? 17.594 34.781 0.745 1 94.38 284 THR A C 1
ATOM 2271 O O . THR A 1 284 ? 17.125 35.938 0.83 1 94.38 284 THR A O 1
ATOM 2274 N N . GLY A 1 285 ? 18.125 34.25 1.709 1 93.38 285 GLY A N 1
ATOM 2275 C CA . GLY A 1 285 ? 18.141 34.875 3.021 1 93.38 285 GLY A CA 1
ATOM 2276 C C . GLY A 1 285 ? 16.953 34.5 3.879 1 93.38 285 GLY A C 1
ATOM 2277 O O . GLY A 1 285 ? 15.977 33.938 3.379 1 93.38 285 GLY A O 1
ATOM 2278 N N . CYS A 1 286 ? 16.969 34.844 5.148 1 93.06 286 CYS A N 1
ATOM 2279 C CA . CYS A 1 286 ? 15.953 34.438 6.113 1 93.06 286 CYS A CA 1
ATOM 2280 C C . CYS A 1 286 ? 14.656 35.219 5.887 1 93.06 286 CYS A C 1
ATOM 2282 O O . CYS A 1 286 ? 14.641 36.438 5.961 1 93.06 286 CYS A O 1
ATOM 2284 N N . SER A 1 287 ? 13.648 34.469 5.59 1 90.38 287 SER A N 1
ATOM 2285 C CA . SER A 1 287 ? 12.336 35.125 5.523 1 90.38 287 SER A CA 1
ATOM 2286 C C . SER A 1 287 ? 11.828 35.469 6.914 1 90.38 287 SER A C 1
ATOM 2288 O O . SER A 1 287 ? 12.289 34.938 7.914 1 90.38 287 SER A O 1
ATOM 2290 N N . ALA A 1 288 ? 10.891 36.438 6.98 1 90.75 288 ALA A N 1
ATOM 2291 C CA . ALA A 1 288 ? 10.297 36.844 8.25 1 90.75 288 ALA A CA 1
ATOM 2292 C C . ALA A 1 288 ? 9.641 35.656 8.961 1 90.75 288 ALA A C 1
ATOM 2294 O O . ALA A 1 288 ? 9.75 35.531 10.18 1 90.75 288 ALA A O 1
ATOM 2295 N N . LYS A 1 289 ? 9.055 34.812 8.258 1 89.56 289 LYS A N 1
ATOM 2296 C CA . LYS A 1 289 ? 8.344 33.656 8.812 1 89.56 289 LYS A CA 1
ATOM 2297 C C . LYS A 1 289 ? 9.312 32.656 9.406 1 89.56 289 LYS A C 1
ATOM 2299 O O . LYS A 1 289 ? 9.07 32.094 10.477 1 89.56 289 LYS A O 1
ATOM 2304 N N . CYS A 1 290 ? 10.375 32.406 8.719 1 92.75 290 CYS A N 1
ATOM 2305 C CA . CYS A 1 290 ? 11.375 31.484 9.211 1 92.75 290 CYS A CA 1
ATOM 2306 C C . CYS A 1 290 ? 12.062 32.031 10.453 1 92.75 290 CYS A C 1
ATOM 2308 O O . CYS A 1 290 ? 12.328 31.281 11.398 1 92.75 290 CYS A O 1
ATOM 2310 N N . ARG A 1 291 ? 12.297 33.312 10.5 1 92.5 291 ARG A N 1
ATOM 2311 C CA . ARG A 1 291 ? 12.867 33.969 11.672 1 92.5 291 ARG A CA 1
ATOM 2312 C C . ARG A 1 291 ? 11.938 33.844 12.875 1 92.5 291 ARG A C 1
ATOM 2314 O O . ARG A 1 291 ? 12.398 33.719 14.008 1 92.5 291 ARG A O 1
ATOM 2321 N N . GLY A 1 292 ? 10.711 34 12.547 1 89.88 292 GLY A N 1
ATOM 2322 C CA . GLY A 1 292 ? 9.711 33.938 13.602 1 89.88 292 GLY A CA 1
ATOM 2323 C C . GLY A 1 292 ? 9.68 32.594 14.289 1 89.88 292 GLY A C 1
ATOM 2324 O O . GLY A 1 292 ? 9.297 32.5 15.461 1 89.88 292 GLY A O 1
ATOM 2325 N N . MET A 1 293 ? 10.141 31.484 13.609 1 90.81 293 MET A N 1
ATOM 2326 C CA . MET A 1 293 ? 10.188 30.141 14.18 1 90.81 293 MET A CA 1
ATOM 2327 C C . MET A 1 293 ? 11.453 29.938 15.008 1 90.81 293 MET A C 1
ATOM 2329 O O . MET A 1 293 ? 11.586 28.938 15.719 1 90.81 293 MET A O 1
ATOM 2333 N N . GLY A 1 294 ? 12.359 30.875 14.82 1 90.19 294 GLY A N 1
ATOM 2334 C CA . GLY A 1 294 ? 13.641 30.781 15.5 1 90.19 294 GLY A CA 1
ATOM 2335 C C . GLY A 1 294 ? 14.633 29.891 14.766 1 90.19 294 GLY A C 1
ATOM 2336 O O . GLY A 1 294 ? 15.617 29.453 15.352 1 90.19 294 GLY A O 1
ATOM 2337 N N . TRP A 1 295 ? 14.422 29.547 13.461 1 92 295 TRP A N 1
ATOM 2338 C CA . TRP A 1 295 ? 15.234 28.562 12.758 1 92 295 TRP A CA 1
ATOM 2339 C C . TRP A 1 295 ? 16.234 29.25 11.828 1 92 295 TRP A C 1
ATOM 2341 O O . TRP A 1 295 ? 17 28.578 11.133 1 92 295 TRP A O 1
ATOM 2351 N N . CYS A 1 296 ? 16.219 30.531 11.789 1 88.5 296 CYS A N 1
ATOM 2352 C CA . CYS A 1 296 ? 17.125 31.234 10.875 1 88.5 296 CYS A CA 1
ATOM 2353 C C . CYS A 1 296 ? 17.844 32.375 11.594 1 88.5 296 CYS A C 1
ATOM 2355 O O . CYS A 1 296 ? 17.203 33.25 12.164 1 88.5 296 CYS A O 1
ATOM 2357 N N . ASP A 1 297 ? 19.094 32.25 11.648 1 82.19 297 ASP A N 1
ATOM 2358 C CA . ASP A 1 297 ? 19.969 33.281 12.195 1 82.19 297 ASP A CA 1
ATOM 2359 C C . ASP A 1 297 ? 21.109 33.625 11.219 1 82.19 297 ASP A C 1
ATOM 2361 O O . ASP A 1 297 ? 22.234 33.156 11.406 1 82.19 297 ASP A O 1
ATOM 2365 N N . GLY A 1 298 ? 20.797 34.375 10.148 1 81.31 298 GLY A N 1
ATOM 2366 C CA . GLY A 1 298 ? 21.812 34.75 9.164 1 81.31 298 GLY A CA 1
ATOM 2367 C C . GLY A 1 298 ? 21.875 33.781 7.996 1 81.31 298 GLY A C 1
ATOM 2368 O O . GLY A 1 298 ? 22.531 34.031 6.992 1 81.31 298 GLY A O 1
ATOM 2369 N N . GLY A 1 299 ? 21.203 32.656 8.219 1 90.75 299 GLY A N 1
ATOM 2370 C CA . GLY A 1 299 ? 21.156 31.656 7.145 1 90.75 299 GLY A CA 1
ATOM 2371 C C . GLY A 1 299 ? 20.453 30.375 7.535 1 90.75 299 GLY A C 1
ATOM 2372 O O . GLY A 1 299 ? 19.844 30.312 8.602 1 90.75 299 GLY A O 1
ATOM 2373 N N . CYS A 1 300 ? 20.484 29.375 6.688 1 94.88 300 CYS A N 1
ATOM 2374 C CA . CYS A 1 300 ? 19.828 28.109 6.93 1 94.88 300 CYS A CA 1
ATOM 2375 C C . CYS A 1 300 ? 20.5 27.344 8.062 1 94.88 300 CYS A C 1
ATOM 2377 O O . CYS A 1 300 ? 21.703 27.125 8.031 1 94.88 300 CYS A O 1
ATOM 2379 N N . PRO A 1 301 ? 19.781 26.938 9.062 1 92.62 301 PRO A N 1
ATOM 2380 C CA . PRO A 1 301 ? 20.375 26.234 10.203 1 92.62 301 PRO A CA 1
ATOM 2381 C C . PRO A 1 301 ? 20.891 24.859 9.844 1 92.62 301 PRO A C 1
ATOM 2383 O O . PRO A 1 301 ? 21.656 24.25 10.609 1 92.62 301 PRO A O 1
ATOM 2386 N N . LEU A 1 302 ? 20.547 24.312 8.664 1 95.56 302 LEU A N 1
ATOM 2387 C CA . LEU A 1 302 ? 20.938 22.953 8.305 1 95.56 302 LEU A CA 1
ATOM 2388 C C . LEU A 1 302 ? 21.969 22.969 7.188 1 95.56 302 LEU A C 1
ATOM 2390 O O . LEU A 1 302 ? 22.297 21.906 6.633 1 95.56 302 LEU A O 1
ATOM 2394 N N . SER A 1 303 ? 22.531 24.125 6.871 1 94.75 303 SER A N 1
ATOM 2395 C CA . SER A 1 303 ? 23.438 24.281 5.742 1 94.75 303 SER A CA 1
ATOM 2396 C C . SER A 1 303 ? 24.656 23.375 5.891 1 94.75 303 SER A C 1
ATOM 2398 O O . SER A 1 303 ? 25.156 22.828 4.906 1 94.75 303 SER A O 1
ATOM 2400 N N . ARG A 1 304 ? 25.094 23.125 7.059 1 92.56 304 ARG A N 1
ATOM 2401 C CA . ARG A 1 304 ? 26.328 22.391 7.305 1 92.56 304 ARG A CA 1
ATOM 2402 C C . ARG A 1 304 ? 26.141 20.906 6.973 1 92.56 304 ARG A C 1
ATOM 2404 O O . ARG A 1 304 ? 27.109 20.234 6.613 1 92.56 304 ARG A O 1
ATOM 2411 N N . VAL A 1 305 ? 24.906 20.484 7.078 1 94.69 305 VAL A N 1
ATOM 2412 C CA . VAL A 1 305 ? 24.688 19.062 6.902 1 94.69 305 VAL A CA 1
ATOM 2413 C C . VAL A 1 305 ? 23.828 18.812 5.66 1 94.69 305 VAL A C 1
ATOM 2415 O O . VAL A 1 305 ? 23.453 17.672 5.367 1 94.69 305 VAL A O 1
ATOM 2418 N N . CYS A 1 306 ? 23.516 19.828 4.949 1 96.5 306 CYS A N 1
ATOM 2419 C CA . CYS A 1 306 ? 22.656 19.719 3.766 1 96.5 306 CYS A CA 1
ATOM 2420 C C . CYS A 1 306 ? 23.5 19.5 2.512 1 96.5 306 CYS A C 1
ATOM 2422 O O . CYS A 1 306 ? 24.391 20.312 2.211 1 96.5 306 CYS A O 1
ATOM 2424 N N . ARG A 1 307 ? 23.188 18.547 1.722 1 96.5 307 ARG A N 1
ATOM 2425 C CA . ARG A 1 307 ? 23.938 18.266 0.502 1 96.5 307 ARG A CA 1
ATOM 2426 C C . ARG A 1 307 ? 23.625 19.281 -0.587 1 96.5 307 ARG A C 1
ATOM 2428 O O . ARG A 1 307 ? 24.5 19.656 -1.378 1 96.5 307 ARG A O 1
ATOM 2435 N N . ALA A 1 308 ? 22.422 19.688 -0.628 1 96.5 308 ALA A N 1
ATOM 2436 C CA . ALA A 1 308 ? 22.016 20.625 -1.669 1 96.5 308 ALA A CA 1
ATOM 2437 C C . ALA A 1 308 ? 22.688 21.984 -1.475 1 96.5 308 ALA A C 1
ATOM 2439 O O . ALA A 1 308 ? 22.844 22.75 -2.428 1 96.5 308 ALA A O 1
ATOM 2440 N N . TYR A 1 309 ? 23.062 22.266 -0.234 1 96.12 309 TYR A N 1
ATOM 2441 C CA . TYR A 1 309 ? 23.766 23.516 0.039 1 96.12 309 TYR A CA 1
ATOM 2442 C C . TYR A 1 309 ? 25.062 23.609 -0.757 1 96.12 309 TYR A C 1
ATOM 2444 O O . TYR A 1 309 ? 25.406 24.672 -1.271 1 96.12 309 TYR A O 1
ATOM 2452 N N . SER A 1 310 ? 25.766 22.484 -0.941 1 94.69 310 SER A N 1
ATOM 2453 C CA . SER A 1 310 ? 27.062 22.469 -1.611 1 94.69 310 SER A CA 1
ATOM 2454 C C . SER A 1 310 ? 26.938 21.906 -3.025 1 94.69 310 SER A C 1
ATOM 2456 O O . SER A 1 310 ? 27.859 22.062 -3.838 1 94.69 310 SER A O 1
ATOM 2458 N N . ASP A 1 311 ? 25.891 21.25 -3.322 1 95 311 ASP A N 1
ATOM 2459 C CA . ASP A 1 311 ? 25.672 20.625 -4.621 1 95 311 ASP A CA 1
ATOM 2460 C C . ASP A 1 311 ? 24.344 21.078 -5.23 1 95 311 ASP A C 1
ATOM 2462 O O . ASP A 1 311 ? 23.297 20.484 -4.965 1 95 311 ASP A O 1
ATOM 2466 N N . ASP A 1 312 ? 24.422 21.875 -6.152 1 93.12 312 ASP A N 1
ATOM 2467 C CA . ASP A 1 312 ? 23.25 22.5 -6.738 1 93.12 312 ASP A CA 1
ATOM 2468 C C . ASP A 1 312 ? 22.391 21.484 -7.477 1 93.12 312 ASP A C 1
ATOM 2470 O O . ASP A 1 312 ? 21.203 21.719 -7.715 1 93.12 312 ASP A O 1
ATOM 2474 N N . ARG A 1 313 ? 22.984 20.422 -7.906 1 92.56 313 ARG A N 1
ATOM 2475 C CA . ARG A 1 313 ? 22.25 19.391 -8.625 1 92.56 313 ARG A CA 1
ATOM 2476 C C . ARG A 1 313 ? 21.109 18.828 -7.773 1 92.56 313 ARG A C 1
ATOM 2478 O O . ARG A 1 313 ? 20.125 18.344 -8.305 1 92.56 313 ARG A O 1
ATOM 2485 N N . LEU A 1 314 ? 21.188 18.984 -6.402 1 95.69 314 LEU A N 1
ATOM 2486 C CA . LEU A 1 314 ? 20.219 18.406 -5.48 1 95.69 314 LEU A CA 1
ATOM 2487 C C . LEU A 1 314 ? 19.234 19.469 -5.004 1 95.69 314 LEU A C 1
ATOM 2489 O O . LEU A 1 314 ? 18.297 19.172 -4.25 1 95.69 314 LEU A O 1
ATOM 2493 N N . MET A 1 315 ? 19.469 20.75 -5.402 1 96.5 315 MET A N 1
ATOM 2494 C CA . MET A 1 315 ? 18.5 21.797 -5.102 1 96.5 315 MET A CA 1
ATOM 2495 C C . MET A 1 315 ? 17.297 21.703 -6.027 1 96.5 315 MET A C 1
ATOM 2497 O O . MET A 1 315 ? 17.094 22.562 -6.887 1 96.5 315 MET A O 1
ATOM 2501 N N . VAL A 1 316 ? 16.453 20.703 -5.77 1 96.62 316 VAL A N 1
ATOM 2502 C CA . VAL A 1 316 ? 15.344 20.359 -6.66 1 96.62 316 VAL A CA 1
ATOM 2503 C C . VAL A 1 316 ? 14.023 20.812 -6.035 1 96.62 316 VAL A C 1
ATOM 2505 O O . VAL A 1 316 ? 13.922 20.938 -4.812 1 96.62 316 VAL A O 1
ATOM 2508 N N . PRO A 1 317 ? 13.023 21.141 -6.855 1 96.25 317 PRO A N 1
ATOM 2509 C CA . PRO A 1 317 ? 11.672 21.344 -6.332 1 96.25 317 PRO A CA 1
ATOM 2510 C C . PRO A 1 317 ? 10.969 20.031 -5.973 1 96.25 317 PRO A C 1
ATOM 2512 O O . PRO A 1 317 ? 11.617 18.984 -5.879 1 96.25 317 PRO A O 1
ATOM 2515 N N . GLU A 1 318 ? 9.672 20.078 -5.66 1 94.75 318 GLU A N 1
ATOM 2516 C CA . GLU A 1 318 ? 8.898 18.859 -5.395 1 94.75 318 GLU A CA 1
ATOM 2517 C C . GLU A 1 318 ? 8.633 18.078 -6.676 1 94.75 318 GLU A C 1
ATOM 2519 O O . GLU A 1 318 ? 8.422 18.672 -7.738 1 94.75 318 GLU A O 1
ATOM 2524 N N . HIS A 1 319 ? 8.703 16.766 -6.59 1 94.06 319 HIS A N 1
ATOM 2525 C CA . HIS A 1 319 ? 8.344 15.984 -7.762 1 94.06 319 HIS A CA 1
ATOM 2526 C C . HIS A 1 319 ? 6.875 16.172 -8.125 1 94.06 319 HIS A C 1
ATOM 2528 O O . HIS A 1 319 ? 6.035 16.375 -7.25 1 94.06 319 HIS A O 1
ATOM 2534 N N . ARG A 1 320 ? 6.656 16.141 -9.391 1 93.38 320 ARG A N 1
ATOM 2535 C CA . ARG A 1 320 ? 5.301 16.375 -9.883 1 93.38 320 ARG A CA 1
ATOM 2536 C C . ARG A 1 320 ? 4.504 15.07 -9.922 1 93.38 320 ARG A C 1
ATOM 2538 O O . ARG A 1 320 ? 4.875 14.133 -10.633 1 93.38 320 ARG A O 1
ATOM 2545 N N . PHE A 1 321 ? 3.447 14.977 -9.148 1 92.44 321 PHE A N 1
ATOM 2546 C CA . PHE A 1 321 ? 2.48 13.883 -9.094 1 92.44 321 PHE A CA 1
ATOM 2547 C C . PHE A 1 321 ? 1.087 14.414 -8.773 1 92.44 321 PHE A C 1
ATOM 2549 O O . PHE A 1 321 ? 0.625 14.32 -7.637 1 92.44 321 PHE A O 1
ATOM 2556 N N . LEU A 1 322 ? 0.344 14.875 -9.766 1 88.25 322 LEU A N 1
ATOM 2557 C CA . LEU A 1 322 ? -0.806 15.734 -9.516 1 88.25 322 LEU A CA 1
ATOM 2558 C C . LEU A 1 322 ? -2.105 14.938 -9.586 1 88.25 322 LEU A C 1
ATOM 2560 O O . LEU A 1 322 ? -3.07 15.258 -8.883 1 88.25 322 LEU A O 1
ATOM 2564 N N . LEU A 1 323 ? -2.176 13.969 -10.391 1 83.44 323 LEU A N 1
ATOM 2565 C CA . LEU A 1 323 ? -3.432 13.258 -10.586 1 83.44 323 LEU A CA 1
ATOM 2566 C C . LEU A 1 323 ? -3.572 12.117 -9.578 1 83.44 323 LEU A C 1
ATOM 2568 O O . LEU A 1 323 ? -3.6 10.945 -9.961 1 83.44 323 LEU A O 1
ATOM 2572 N N . THR A 1 324 ? -3.705 12.531 -8.328 1 87.94 324 THR A N 1
ATOM 2573 C CA . THR A 1 324 ? -3.844 11.57 -7.234 1 87.94 324 THR A CA 1
ATOM 2574 C C . THR A 1 324 ? -4.668 12.164 -6.094 1 87.94 324 THR A C 1
ATOM 2576 O O . THR A 1 324 ? -4.848 13.383 -6.02 1 87.94 324 THR A O 1
ATOM 2579 N N . TRP A 1 325 ? -5.238 11.305 -5.262 1 91.94 325 TRP A N 1
ATOM 2580 C CA . TRP A 1 325 ? -5.969 11.75 -4.078 1 91.94 325 TRP A CA 1
ATOM 2581 C C . TRP A 1 325 ? -5.246 11.32 -2.803 1 91.94 325 TRP A C 1
ATOM 2583 O O . TRP A 1 325 ? -5.812 11.391 -1.709 1 91.94 325 TRP A O 1
ATOM 2593 N N . TRP A 1 326 ? -4.02 10.883 -2.859 1 89.06 326 TRP A N 1
ATOM 2594 C CA . TRP A 1 326 ? -3.258 10.32 -1.752 1 89.06 326 TRP A CA 1
ATOM 2595 C C . TRP A 1 326 ? -2.709 11.414 -0.847 1 89.06 326 TRP A C 1
ATOM 2597 O O . TRP A 1 326 ? -2.564 11.219 0.362 1 89.06 326 TRP A O 1
ATOM 2607 N N . TYR A 1 327 ? -2.127 12.477 -1.396 1 81.5 327 TYR A N 1
ATOM 2608 C CA . TYR A 1 327 ? -1.498 13.43 -0.486 1 81.5 327 TYR A CA 1
ATOM 2609 C C . TYR A 1 327 ? -1.555 14.844 -1.051 1 81.5 327 TYR A C 1
ATOM 2611 O O . TYR A 1 327 ? -1.612 15.031 -2.27 1 81.5 327 TYR A O 1
ATOM 2619 N N . MET B 1 1 ? 16.875 0.863 -9.555 1 71.38 1 MET B N 1
ATOM 2620 C CA . MET B 1 1 ? 16.656 0.154 -10.812 1 71.38 1 MET B CA 1
ATOM 2621 C C . MET B 1 1 ? 17.688 0.58 -11.859 1 71.38 1 MET B C 1
ATOM 2623 O O . MET B 1 1 ? 18.047 1.754 -11.938 1 71.38 1 MET B O 1
ATOM 2627 N N . VAL B 1 2 ? 18.156 -0.444 -12.602 1 77.31 2 VAL B N 1
ATOM 2628 C CA . VAL B 1 2 ? 19.172 -0.21 -13.625 1 77.31 2 VAL B CA 1
ATOM 2629 C C . VAL B 1 2 ? 18.547 -0.373 -15.008 1 77.31 2 VAL B C 1
ATOM 2631 O O . VAL B 1 2 ? 18.484 -1.484 -15.539 1 77.31 2 VAL B O 1
ATOM 2634 N N . TYR B 1 3 ? 18.172 0.693 -15.625 1 82.19 3 TYR B N 1
ATOM 2635 C CA . TYR B 1 3 ? 17.312 0.72 -16.797 1 82.19 3 TYR B CA 1
ATOM 2636 C C . TYR B 1 3 ? 17.953 -0.042 -17.953 1 82.19 3 TYR B C 1
ATOM 2638 O O . TYR B 1 3 ? 17.328 -0.912 -18.562 1 82.19 3 TYR B O 1
ATOM 2646 N N . ASP B 1 4 ? 19.25 0.22 -18.219 1 87.75 4 ASP B N 1
ATOM 2647 C CA . ASP B 1 4 ? 19.922 -0.379 -19.375 1 87.75 4 ASP B CA 1
ATOM 2648 C C . ASP B 1 4 ? 19.969 -1.899 -19.25 1 87.75 4 ASP B C 1
ATOM 2650 O O . ASP B 1 4 ? 19.828 -2.615 -20.234 1 87.75 4 ASP B O 1
ATOM 2654 N N . ARG B 1 5 ? 20.109 -2.377 -18.109 1 92 5 ARG B N 1
ATOM 2655 C CA . ARG B 1 5 ? 20.141 -3.816 -17.875 1 92 5 ARG B CA 1
ATOM 2656 C C . ARG B 1 5 ? 18.766 -4.43 -18.062 1 92 5 ARG B C 1
ATOM 2658 O O . ARG B 1 5 ? 18.641 -5.539 -18.578 1 92 5 ARG B O 1
ATOM 2665 N N . CYS B 1 6 ? 17.75 -3.742 -17.656 1 94.75 6 CYS B N 1
ATOM 2666 C CA . CYS B 1 6 ? 16.375 -4.211 -17.844 1 94.75 6 CYS B CA 1
ATOM 2667 C C . CYS B 1 6 ? 16.062 -4.402 -19.328 1 94.75 6 CYS B C 1
ATOM 2669 O O . CYS B 1 6 ? 15.43 -5.383 -19.719 1 94.75 6 CYS B O 1
ATOM 2671 N N . VAL B 1 7 ? 16.578 -3.451 -20.109 1 94.56 7 VAL B N 1
ATOM 2672 C CA . VAL B 1 7 ? 16.344 -3.498 -21.547 1 94.56 7 VAL B CA 1
ATOM 2673 C C . VAL B 1 7 ? 17.016 -4.738 -22.141 1 94.56 7 VAL B C 1
ATOM 2675 O O . VAL B 1 7 ? 16.391 -5.488 -22.891 1 94.56 7 VAL B O 1
ATOM 2678 N N . GLU B 1 8 ? 18.25 -4.965 -21.797 1 95.25 8 GLU B N 1
ATOM 2679 C CA . GLU B 1 8 ? 18.984 -6.121 -22.297 1 95.25 8 GLU B CA 1
ATOM 2680 C C . GLU B 1 8 ? 18.344 -7.43 -21.859 1 95.25 8 GLU B C 1
ATOM 2682 O O . GLU B 1 8 ? 18.188 -8.352 -22.656 1 95.25 8 GLU B O 1
ATOM 2687 N N . LEU B 1 9 ? 17.953 -7.508 -20.672 1 96.94 9 LEU B N 1
ATOM 2688 C CA . LEU B 1 9 ? 17.344 -8.703 -20.109 1 96.94 9 LEU B CA 1
ATOM 2689 C C . LEU B 1 9 ? 16 -8.984 -20.781 1 96.94 9 LEU B C 1
ATOM 2691 O O . LEU B 1 9 ? 15.641 -10.148 -20.984 1 96.94 9 LEU B O 1
ATOM 2695 N N . GLY B 1 10 ? 15.234 -7.887 -21.062 1 96.94 10 GLY B N 1
ATOM 2696 C CA . GLY B 1 10 ? 13.953 -8.039 -21.734 1 96.94 10 GLY B CA 1
ATOM 2697 C C . GLY B 1 10 ? 14.055 -8.773 -23.062 1 96.94 10 GLY B C 1
ATOM 2698 O O . GLY B 1 10 ? 13.258 -9.672 -23.328 1 96.94 10 GLY B O 1
ATOM 2699 N N . LYS B 1 11 ? 15.086 -8.477 -23.797 1 94.88 11 LYS B N 1
ATOM 2700 C CA . LYS B 1 11 ? 15.289 -9.117 -25.094 1 94.88 11 LYS B CA 1
ATOM 2701 C C . LYS B 1 11 ? 15.609 -10.602 -24.938 1 94.88 11 LYS B C 1
ATOM 2703 O O . LYS B 1 11 ? 15.078 -11.438 -25.672 1 94.88 11 LYS B O 1
ATOM 2708 N N . GLU B 1 12 ? 16.422 -10.906 -24.016 1 94.69 12 GLU B N 1
ATOM 2709 C CA . GLU B 1 12 ? 16.844 -12.289 -23.781 1 94.69 12 GLU B CA 1
ATOM 2710 C C . GLU B 1 12 ? 15.688 -13.133 -23.25 1 94.69 12 GLU B C 1
ATOM 2712 O O . GLU B 1 12 ? 15.469 -14.258 -23.719 1 94.69 12 GLU B O 1
ATOM 2717 N N . ILE B 1 13 ? 14.922 -12.578 -22.344 1 96.62 13 ILE B N 1
ATOM 2718 C CA . ILE B 1 13 ? 13.828 -13.32 -21.719 1 96.62 13 ILE B CA 1
ATOM 2719 C C . ILE B 1 13 ? 12.688 -13.484 -22.719 1 96.62 13 ILE B C 1
ATOM 2721 O O . ILE B 1 13 ? 12.008 -14.508 -22.734 1 96.62 13 ILE B O 1
ATOM 2725 N N . GLY B 1 14 ? 12.555 -12.438 -23.562 1 95.06 14 GLY B N 1
ATOM 2726 C CA . GLY B 1 14 ? 11.547 -12.531 -24.609 1 95.06 14 GLY B CA 1
ATOM 2727 C C . GLY B 1 14 ? 11.672 -13.789 -25.438 1 95.06 14 GLY B C 1
ATOM 2728 O O . GLY B 1 14 ? 10.672 -14.438 -25.75 1 95.06 14 GLY B O 1
ATOM 2729 N N . ARG B 1 15 ? 12.836 -14.219 -25.703 1 91 15 ARG B N 1
ATOM 2730 C CA . ARG B 1 15 ? 13.102 -15.406 -26.516 1 91 15 ARG B CA 1
ATOM 2731 C C . ARG B 1 15 ? 12.742 -16.672 -25.75 1 91 15 ARG B C 1
ATOM 2733 O O . ARG B 1 15 ? 12.227 -17.625 -26.344 1 91 15 ARG B O 1
ATOM 2740 N N . LEU B 1 16 ? 13.008 -16.688 -24.484 1 91.88 16 LEU B N 1
ATOM 2741 C CA . LEU B 1 16 ? 12.758 -17.859 -23.656 1 91.88 16 LEU B CA 1
ATOM 2742 C C . LEU B 1 16 ? 11.266 -18.062 -23.438 1 91.88 16 LEU B C 1
ATOM 2744 O O . LEU B 1 16 ? 10.805 -19.188 -23.297 1 91.88 16 LEU B O 1
ATOM 2748 N N . VAL B 1 17 ? 10.5 -16.953 -23.391 1 94.56 17 VAL B N 1
ATOM 2749 C CA . VAL B 1 17 ? 9.086 -16.984 -23.047 1 94.56 17 VAL B CA 1
ATOM 2750 C C . VAL B 1 17 ? 8.273 -17.391 -24.281 1 94.56 17 VAL B C 1
ATOM 2752 O O . VAL B 1 17 ? 7.16 -17.906 -24.156 1 94.56 17 VAL B O 1
ATOM 2755 N N . GLU B 1 18 ? 8.789 -17.188 -25.438 1 88.25 18 GLU B N 1
ATOM 2756 C CA . GLU B 1 18 ? 8.086 -17.453 -26.688 1 88.25 18 GLU B CA 1
ATOM 2757 C C . GLU B 1 18 ? 7.691 -18.922 -26.797 1 88.25 18 GLU B C 1
ATOM 2759 O O . GLU B 1 18 ? 6.625 -19.25 -27.328 1 88.25 18 GLU B O 1
ATOM 2764 N N . SER B 1 19 ? 8.43 -19.797 -26.25 1 82.94 19 SER B N 1
ATOM 2765 C CA . SER B 1 19 ? 8.164 -21.219 -26.391 1 82.94 19 SER B CA 1
ATOM 2766 C C . SER B 1 19 ? 7.492 -21.781 -25.141 1 82.94 19 SER B C 1
ATOM 2768 O O . SER B 1 19 ? 7.234 -22.984 -25.078 1 82.94 19 SER B O 1
ATOM 2770 N N . MET B 1 20 ? 7.156 -20.969 -24.25 1 90.06 20 MET B N 1
ATOM 2771 C CA . MET B 1 20 ? 6.625 -21.453 -22.969 1 90.06 20 MET B CA 1
ATOM 2772 C C . MET B 1 20 ? 5.133 -21.75 -23.094 1 90.06 20 MET B C 1
ATOM 2774 O O . MET B 1 20 ? 4.395 -20.984 -23.719 1 90.06 20 MET B O 1
ATOM 2778 N N . ASP B 1 21 ? 4.77 -22.891 -22.562 1 90.62 21 ASP B N 1
ATOM 2779 C CA . ASP B 1 21 ? 3.348 -23.188 -22.438 1 90.62 21 ASP B CA 1
ATOM 2780 C C . ASP B 1 21 ? 2.73 -22.422 -21.266 1 90.62 21 ASP B C 1
ATOM 2782 O O . ASP B 1 21 ? 3.188 -22.547 -20.125 1 90.62 21 ASP B O 1
ATOM 2786 N N . VAL B 1 22 ? 1.745 -21.641 -21.531 1 93.06 22 VAL B N 1
ATOM 2787 C CA . VAL B 1 22 ? 1.097 -20.828 -20.516 1 93.06 22 VAL B CA 1
ATOM 2788 C C . VAL B 1 22 ? -0.006 -21.625 -19.828 1 93.06 22 VAL B C 1
ATOM 2790 O O . VAL B 1 22 ? -0.875 -22.203 -20.5 1 93.06 22 VAL B O 1
ATOM 2793 N N . ASP B 1 23 ? 0.054 -21.75 -18.516 1 93.81 23 ASP B N 1
ATOM 2794 C CA . ASP B 1 23 ? -0.96 -22.453 -17.734 1 93.81 23 ASP B CA 1
ATOM 2795 C C . ASP B 1 23 ? -2.295 -21.719 -17.781 1 93.81 23 ASP B C 1
ATOM 2797 O O . ASP B 1 23 ? -2.373 -20.531 -17.422 1 93.81 23 ASP B O 1
ATOM 2801 N N . GLN B 1 24 ? -3.342 -22.359 -18.188 1 95.94 24 GLN B N 1
ATOM 2802 C CA . GLN B 1 24 ? -4.668 -21.75 -18.266 1 95.94 24 GLN B CA 1
AT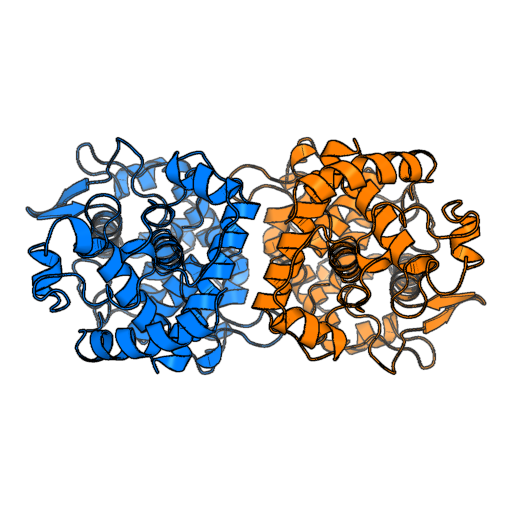OM 2803 C C . GLN B 1 24 ? -5.445 -21.984 -16.969 1 95.94 24 GLN B C 1
ATOM 2805 O O . GLN B 1 24 ? -6.582 -21.516 -16.844 1 95.94 24 GLN B O 1
ATOM 2810 N N . PHE B 1 25 ? -4.895 -22.641 -16.016 1 97.44 25 PHE B N 1
ATOM 2811 C CA . PHE B 1 25 ? -5.453 -22.922 -14.703 1 97.44 25 PHE B CA 1
ATOM 2812 C C . PHE B 1 25 ? -6.738 -23.734 -14.828 1 97.44 25 PHE B C 1
ATOM 2814 O O . PHE B 1 25 ? -7.746 -23.406 -14.188 1 97.44 25 PHE B O 1
ATOM 2821 N N . LEU B 1 26 ? -6.613 -24.828 -15.672 1 97 26 LEU B N 1
ATOM 2822 C CA . LEU B 1 26 ? -7.773 -25.656 -15.961 1 97 26 LEU B CA 1
ATOM 2823 C C . LEU B 1 26 ? -7.625 -27.031 -15.32 1 97 26 LEU B C 1
ATOM 2825 O O . LEU B 1 26 ? -8.562 -27.828 -15.328 1 97 26 LEU B O 1
ATOM 2829 N N . ASN B 1 27 ? -6.438 -27.328 -14.719 1 96.94 27 ASN B N 1
ATOM 2830 C CA . ASN B 1 27 ? -6.191 -28.641 -14.156 1 96.94 27 ASN B CA 1
ATOM 2831 C C . ASN B 1 27 ? -7.062 -28.906 -12.93 1 96.94 27 ASN B C 1
ATOM 2833 O O . ASN B 1 27 ? -6.852 -28.312 -11.875 1 96.94 27 ASN B O 1
ATOM 2837 N N . PRO B 1 28 ? -8.016 -29.812 -13.031 1 95.69 28 PRO B N 1
ATOM 2838 C CA . PRO B 1 28 ? -8.953 -30.031 -11.93 1 95.69 28 PRO B CA 1
ATOM 2839 C C . PRO B 1 28 ? -8.266 -30.562 -10.672 1 95.69 28 PRO B C 1
ATOM 2841 O O . PRO B 1 28 ? -8.875 -30.594 -9.602 1 95.69 28 PRO B O 1
ATOM 2844 N N . GLU B 1 29 ? -7.074 -30.984 -10.797 1 97.06 29 GLU B N 1
ATOM 2845 C CA . GLU B 1 29 ? -6.297 -31.375 -9.617 1 97.06 29 GLU B CA 1
ATOM 2846 C C . GLU B 1 29 ? -6.094 -30.188 -8.68 1 97.06 29 GLU B C 1
ATOM 2848 O O . GLU B 1 29 ? -5.98 -30.359 -7.465 1 97.06 29 GLU B O 1
ATOM 2853 N N . TYR B 1 30 ? -6.117 -28.969 -9.266 1 98.19 30 TYR B N 1
ATOM 2854 C CA . TYR B 1 30 ? -5.754 -27.797 -8.477 1 98.19 30 TYR B CA 1
ATOM 2855 C C . TYR B 1 30 ? -6.867 -26.766 -8.484 1 98.19 30 TYR B C 1
ATOM 2857 O O . TYR B 1 30 ? -6.977 -25.938 -7.566 1 98.19 30 TYR B O 1
ATOM 2865 N N . TYR B 1 31 ? -7.664 -26.812 -9.531 1 98.44 31 TYR B N 1
ATOM 2866 C CA . TYR B 1 31 ? -8.562 -25.688 -9.781 1 98.44 31 TYR B CA 1
ATOM 2867 C C . TYR B 1 31 ? -9.969 -26.172 -10.086 1 98.44 31 TYR B C 1
ATOM 2869 O O . TYR B 1 31 ? -10.188 -27.359 -10.352 1 98.44 31 TYR B O 1
ATOM 2877 N N . PRO B 1 32 ? -10.969 -25.219 -10.031 1 98 32 PRO B N 1
ATOM 2878 C CA . PRO B 1 32 ? -12.32 -25.594 -10.469 1 98 32 PRO B CA 1
ATOM 2879 C C . PRO B 1 32 ? -12.352 -26.094 -11.906 1 98 32 PRO B C 1
ATOM 2881 O O . PRO B 1 32 ? -11.539 -25.672 -12.734 1 98 32 PRO B O 1
ATOM 2884 N N . PRO B 1 33 ? -13.297 -26.969 -12.195 1 96.81 33 PRO B N 1
ATOM 2885 C CA . PRO B 1 33 ? -13.422 -27.422 -13.578 1 96.81 33 PRO B CA 1
ATOM 2886 C C . PRO B 1 33 ? -13.633 -26.266 -14.562 1 96.81 33 PRO B C 1
ATOM 2888 O O . PRO B 1 33 ? -14.094 -25.203 -14.172 1 96.81 33 PRO B O 1
ATOM 2891 N N . ALA B 1 34 ? -13.312 -26.547 -15.812 1 95.31 34 ALA B N 1
ATOM 2892 C CA . ALA B 1 34 ? -13.336 -25.516 -16.859 1 95.31 34 ALA B CA 1
ATOM 2893 C C . ALA B 1 34 ? -14.734 -24.922 -17.016 1 95.31 34 ALA B C 1
ATOM 2895 O O . ALA B 1 34 ? -14.883 -23.734 -17.328 1 95.31 34 ALA B O 1
ATOM 2896 N N . ASP B 1 35 ? -15.742 -25.75 -16.766 1 95.69 35 ASP B N 1
ATOM 2897 C CA . ASP B 1 35 ? -17.109 -25.312 -17.031 1 95.69 35 ASP B CA 1
ATOM 2898 C C . ASP B 1 35 ? -17.781 -24.844 -15.734 1 95.69 35 ASP B C 1
ATOM 2900 O O . ASP B 1 35 ? -19 -24.672 -15.695 1 95.69 35 ASP B O 1
ATOM 2904 N N . ALA B 1 36 ? -17 -24.672 -14.664 1 97 36 ALA B N 1
ATOM 2905 C CA . ALA B 1 36 ? -17.562 -24.188 -13.414 1 97 36 ALA B CA 1
ATOM 2906 C C . ALA B 1 36 ? -18.156 -22.797 -13.586 1 97 36 ALA B C 1
ATOM 2908 O O . ALA B 1 36 ? -17.625 -21.984 -14.359 1 97 36 ALA B O 1
ATOM 2909 N N . PRO B 1 37 ? -19.297 -22.531 -12.852 1 97.38 37 PRO B N 1
ATOM 2910 C CA . PRO B 1 37 ? -19.875 -21.188 -12.914 1 97.38 37 PRO B CA 1
ATOM 2911 C C . PRO B 1 37 ? -18.875 -20.109 -12.5 1 97.38 37 PRO B C 1
ATOM 2913 O O . PRO B 1 37 ? -18.016 -20.344 -11.648 1 97.38 37 PRO B O 1
ATOM 2916 N N . ARG B 1 38 ? -19.047 -18.922 -13.047 1 97.38 38 ARG B N 1
ATOM 2917 C CA . ARG B 1 38 ? -18.141 -17.797 -12.805 1 97.38 38 ARG B CA 1
ATOM 2918 C C . ARG B 1 38 ? -18.031 -17.484 -11.312 1 97.38 38 ARG B C 1
ATOM 2920 O O . ARG B 1 38 ? -16.953 -17.188 -10.812 1 97.38 38 ARG B O 1
ATOM 2927 N N . GLU B 1 39 ? -19.156 -17.531 -10.617 1 98.12 39 GLU B N 1
ATOM 2928 C CA . GLU B 1 39 ? -19.172 -17.25 -9.18 1 98.12 39 GLU B CA 1
ATOM 2929 C C . GLU B 1 39 ? -18.297 -18.25 -8.43 1 98.12 39 GLU B C 1
ATOM 2931 O O . GLU B 1 39 ? -17.562 -17.875 -7.504 1 98.12 39 GLU B O 1
ATOM 2936 N N . VAL B 1 40 ? -18.328 -19.516 -8.844 1 98.19 40 VAL B N 1
ATOM 2937 C CA . VAL B 1 40 ? -17.562 -20.562 -8.188 1 98.19 40 VAL B CA 1
ATOM 2938 C C . VAL B 1 40 ? -16.062 -20.344 -8.445 1 98.19 40 VAL B C 1
ATOM 2940 O O . VAL B 1 40 ? -15.258 -20.422 -7.516 1 98.19 40 VAL B O 1
ATOM 2943 N N . VAL B 1 41 ? -15.695 -20.047 -9.672 1 98.38 41 VAL B N 1
ATOM 2944 C CA . VAL B 1 41 ? -14.305 -19.812 -10.039 1 98.38 41 VAL B CA 1
ATOM 2945 C C . VAL B 1 41 ? -13.773 -18.578 -9.289 1 98.38 41 VAL B C 1
ATOM 2947 O O . VAL B 1 41 ? -12.703 -18.625 -8.688 1 98.38 41 VAL B O 1
ATOM 2950 N N . ALA B 1 42 ? -14.586 -17.5 -9.297 1 98.5 42 ALA B N 1
ATOM 2951 C CA . ALA B 1 42 ? -14.18 -16.266 -8.633 1 98.5 42 ALA B CA 1
ATOM 2952 C C . ALA B 1 42 ? -13.992 -16.469 -7.137 1 98.5 42 ALA B C 1
ATOM 2954 O O . ALA B 1 42 ? -12.992 -16.047 -6.562 1 98.5 42 ALA B O 1
ATOM 2955 N N . SER B 1 43 ? -14.938 -17.172 -6.52 1 98.69 43 SER B N 1
ATOM 2956 C CA . SER B 1 43 ? -14.875 -17.406 -5.078 1 98.69 43 SER B CA 1
ATOM 2957 C C . SER B 1 43 ? -13.695 -18.297 -4.719 1 98.69 43 SER B C 1
ATOM 2959 O O . SER B 1 43 ? -12.992 -18.047 -3.738 1 98.69 43 SER B O 1
ATOM 2961 N N . TYR B 1 44 ? -13.508 -19.344 -5.531 1 98.81 44 TYR B N 1
ATOM 2962 C CA . TYR B 1 44 ? -12.422 -20.266 -5.281 1 98.81 44 TYR B CA 1
ATOM 2963 C C . TYR B 1 44 ? -11.07 -19.562 -5.289 1 98.81 44 TYR B C 1
ATOM 2965 O O . TYR B 1 44 ? -10.312 -19.656 -4.324 1 98.81 44 TYR B O 1
ATOM 2973 N N . PHE B 1 45 ? -10.805 -18.781 -6.305 1 98.81 45 PHE B N 1
ATOM 2974 C CA . PHE B 1 45 ? -9.5 -18.141 -6.422 1 98.81 45 PHE B CA 1
ATOM 2975 C C . PHE B 1 45 ? -9.344 -17.031 -5.383 1 98.81 45 PHE B C 1
ATOM 2977 O O . PHE B 1 45 ? -8.258 -16.844 -4.836 1 98.81 45 PHE B O 1
ATOM 2984 N N . LEU B 1 46 ? -10.453 -16.281 -5.129 1 98.81 46 LEU B N 1
ATOM 2985 C CA . LEU B 1 46 ? -10.414 -15.242 -4.102 1 98.81 46 LEU B CA 1
ATOM 2986 C C . LEU B 1 46 ? -10 -15.828 -2.756 1 98.81 46 LEU B C 1
ATOM 2988 O O . LEU B 1 46 ? -9.164 -15.258 -2.055 1 98.81 46 LEU B O 1
ATOM 2992 N N . VAL B 1 47 ? -10.531 -16.984 -2.428 1 98.88 47 VAL B N 1
ATOM 2993 C CA . VAL B 1 47 ? -10.297 -17.641 -1.147 1 98.88 47 VAL B CA 1
ATOM 2994 C C . VAL B 1 47 ? -8.891 -18.234 -1.116 1 98.88 47 VAL B C 1
ATOM 2996 O O . VAL B 1 47 ? -8.141 -18.031 -0.161 1 98.88 47 VAL B O 1
ATOM 2999 N N . MET B 1 48 ? -8.516 -18.969 -2.121 1 98.75 48 MET B N 1
ATOM 3000 C CA . MET B 1 48 ? -7.238 -19.672 -2.148 1 98.75 48 MET B CA 1
ATOM 3001 C C . MET B 1 48 ? -6.078 -18.688 -2.131 1 98.75 48 MET B C 1
ATOM 3003 O O . MET B 1 48 ? -5.117 -18.859 -1.374 1 98.75 48 MET B O 1
ATOM 3007 N N . VAL B 1 49 ? -6.191 -17.625 -2.904 1 98.5 49 VAL B N 1
ATOM 3008 C CA . VAL B 1 49 ? -5.129 -16.625 -2.965 1 98.5 49 VAL B CA 1
ATOM 3009 C C . VAL B 1 49 ? -5.023 -15.898 -1.626 1 98.5 49 VAL B C 1
ATOM 3011 O O . VAL B 1 49 ? -3.928 -15.547 -1.186 1 98.5 49 VAL B O 1
ATOM 3014 N N . ALA B 1 50 ? -6.137 -15.719 -0.93 1 98.19 50 ALA B N 1
ATOM 3015 C CA . ALA B 1 50 ? -6.156 -15.031 0.357 1 98.19 50 ALA B CA 1
ATOM 3016 C C . ALA B 1 50 ? -5.27 -15.734 1.374 1 98.19 50 ALA B C 1
ATOM 3018 O O . ALA B 1 50 ? -4.68 -15.094 2.246 1 98.19 50 ALA B O 1
ATOM 3019 N N . MET B 1 51 ? -5.145 -17.047 1.225 1 96.38 51 MET B N 1
ATOM 3020 C CA . MET B 1 51 ? -4.418 -17.797 2.238 1 96.38 51 MET B CA 1
ATOM 3021 C C . MET B 1 51 ? -3.1 -18.328 1.681 1 96.38 51 MET B C 1
ATOM 3023 O O . MET B 1 51 ? -2.422 -19.141 2.33 1 96.38 51 MET B O 1
ATOM 3027 N N . ASP B 1 52 ? -2.758 -17.938 0.458 1 96.12 52 ASP B N 1
ATOM 3028 C CA . ASP B 1 52 ? -1.544 -18.406 -0.195 1 96.12 52 ASP B CA 1
ATOM 3029 C C . ASP B 1 52 ? -0.333 -17.578 0.219 1 96.12 52 ASP B C 1
ATOM 3031 O O . ASP B 1 52 ? 0.191 -16.797 -0.576 1 96.12 52 ASP B O 1
ATOM 3035 N N . HIS B 1 53 ? 0.033 -17.844 1.493 1 94 53 HIS B N 1
ATOM 3036 C CA . HIS B 1 53 ? 1.208 -17.125 1.988 1 94 53 HIS B CA 1
ATOM 3037 C C . HIS B 1 53 ? 2.041 -18.016 2.906 1 94 53 HIS B C 1
ATOM 3039 O O . HIS B 1 53 ? 1.492 -18.781 3.705 1 94 53 HIS B O 1
ATOM 3045 N N . ARG B 1 54 ? 3.279 -17.969 2.771 1 92.06 54 ARG B N 1
ATOM 3046 C CA . ARG B 1 54 ? 4.27 -18.578 3.652 1 92.06 54 ARG B CA 1
ATOM 3047 C C . ARG B 1 54 ? 3.871 -20.016 4.023 1 92.06 54 ARG B C 1
ATOM 3049 O O . ARG B 1 54 ? 3.793 -20.344 5.207 1 92.06 54 ARG B O 1
ATOM 3056 N N . LEU B 1 55 ? 3.758 -20.797 3.029 1 92.44 55 LEU B N 1
ATOM 3057 C CA . LEU B 1 55 ? 3.305 -22.172 3.225 1 92.44 55 LEU B CA 1
ATOM 3058 C C . LEU B 1 55 ? 4.434 -23.047 3.762 1 92.44 55 LEU B C 1
ATOM 3060 O O . LEU B 1 55 ? 4.184 -24.125 4.289 1 92.44 55 LEU B O 1
ATOM 3064 N N . SER B 1 56 ? 5.66 -22.609 3.617 1 87 56 SER B N 1
ATOM 3065 C CA . SER B 1 56 ? 6.797 -23.328 4.188 1 87 56 SER B CA 1
ATOM 3066 C C . SER B 1 56 ? 7.664 -22.406 5.031 1 87 56 SER B C 1
ATOM 3068 O O . SER B 1 56 ? 7.777 -21.203 4.738 1 87 56 SER B O 1
ATOM 3070 N N . ARG B 1 57 ? 8.117 -22.875 6.121 1 85.94 57 ARG B N 1
ATOM 3071 C CA . ARG B 1 57 ? 9.102 -22.203 6.969 1 85.94 57 ARG B CA 1
ATOM 3072 C C . ARG B 1 57 ? 10.359 -23.047 7.121 1 85.94 57 ARG B C 1
ATOM 3074 O O . ARG B 1 57 ? 10.352 -24.25 6.816 1 85.94 57 ARG B O 1
ATOM 3081 N N . PRO B 1 58 ? 11.469 -22.375 7.473 1 82.38 58 PRO B N 1
ATOM 3082 C CA . PRO B 1 58 ? 12.688 -23.172 7.66 1 82.38 58 PRO B CA 1
ATOM 3083 C C . PRO B 1 58 ? 12.477 -24.359 8.594 1 82.38 58 PRO B C 1
ATOM 3085 O O . PRO B 1 58 ? 12.023 -24.188 9.727 1 82.38 58 PRO B O 1
ATOM 3088 N N . GLY B 1 59 ? 12.711 -25.5 8.094 1 83.19 59 GLY B N 1
ATOM 3089 C CA . GLY B 1 59 ? 12.617 -26.719 8.891 1 83.19 59 GLY B CA 1
ATOM 3090 C C . GLY B 1 59 ? 11.219 -27.297 8.953 1 83.19 59 GLY B C 1
ATOM 3091 O O . GLY B 1 59 ? 11.008 -28.391 9.484 1 83.19 59 GLY B O 1
ATOM 3092 N N . LYS B 1 60 ? 10.289 -26.625 8.375 1 88.75 60 LYS B N 1
ATOM 3093 C CA . LYS B 1 60 ? 8.906 -27.094 8.398 1 88.75 60 LYS B CA 1
ATOM 3094 C C . LYS B 1 60 ? 8.25 -26.938 7.027 1 88.75 60 LYS B C 1
ATOM 3096 O O . LYS B 1 60 ? 7.379 -26.078 6.84 1 88.75 60 LYS B O 1
ATOM 3101 N N . PRO B 1 61 ? 8.641 -27.859 6.188 1 91.31 61 PRO B N 1
ATOM 3102 C CA . PRO B 1 61 ? 8.016 -27.797 4.863 1 91.31 61 PRO B CA 1
ATOM 3103 C C . PRO B 1 61 ? 6.547 -28.219 4.883 1 91.31 61 PRO B C 1
ATOM 3105 O O . PRO B 1 61 ? 6.156 -29.094 5.656 1 91.31 61 PRO B O 1
ATOM 3108 N N . TYR B 1 62 ? 5.754 -27.609 4.133 1 95.94 62 TYR B N 1
ATOM 3109 C CA . TYR B 1 62 ? 4.367 -28 3.918 1 95.94 62 TYR B CA 1
ATOM 3110 C C . TYR B 1 62 ? 4.242 -28.938 2.725 1 95.94 62 TYR B C 1
ATOM 3112 O O . TYR B 1 62 ? 4.102 -28.5 1.585 1 95.94 62 TYR B O 1
ATOM 3120 N N . GLU B 1 63 ? 4.344 -30.234 3.045 1 96.25 63 GLU B N 1
ATOM 3121 C CA . GLU B 1 63 ? 4.355 -31.281 2.02 1 96.25 63 GLU B CA 1
ATOM 3122 C C . GLU B 1 63 ? 3.646 -32.531 2.504 1 96.25 63 GLU B C 1
ATOM 3124 O O . GLU B 1 63 ? 3.717 -32.875 3.686 1 96.25 63 GLU B O 1
ATOM 3129 N N . ALA B 1 64 ? 2.979 -33.188 1.624 1 97.19 64 ALA B N 1
ATOM 3130 C CA . ALA B 1 64 ? 2.264 -34.406 1.971 1 97.19 64 ALA B CA 1
ATOM 3131 C C . ALA B 1 64 ? 1.891 -35.188 0.719 1 97.19 64 ALA B C 1
ATOM 3133 O O . ALA B 1 64 ? 1.862 -34.656 -0.385 1 97.19 64 ALA B O 1
ATOM 3134 N N . VAL B 1 65 ? 1.735 -36.438 0.911 1 97.31 65 VAL B N 1
ATOM 3135 C CA . VAL B 1 65 ? 1.231 -37.312 -0.156 1 97.31 65 VAL B CA 1
ATOM 3136 C C . VAL B 1 65 ? -0.295 -37.312 -0.146 1 97.31 65 VAL B C 1
ATOM 3138 O O . VAL B 1 65 ? -0.917 -37.594 0.883 1 97.31 65 VAL B O 1
ATOM 3141 N N . VAL B 1 66 ? -0.864 -36.938 -1.247 1 97 66 VAL B N 1
ATOM 3142 C CA . VAL B 1 66 ? -2.309 -36.969 -1.453 1 97 66 VAL B CA 1
ATOM 3143 C C . VAL B 1 66 ? -2.633 -37.812 -2.684 1 97 66 VAL B C 1
ATOM 3145 O O . VAL B 1 66 ? -2.154 -37.531 -3.783 1 97 66 VAL B O 1
ATOM 3148 N N . ASP B 1 67 ? -3.455 -38.906 -2.455 1 95.19 67 ASP B N 1
ATOM 3149 C CA . ASP B 1 67 ? -3.84 -39.812 -3.541 1 95.19 67 ASP B CA 1
ATOM 3150 C C . ASP B 1 67 ? -2.611 -40.312 -4.297 1 95.19 67 ASP B C 1
ATOM 3152 O O . ASP B 1 67 ? -2.582 -40.281 -5.527 1 95.19 67 ASP B O 1
ATOM 3156 N N . GLY B 1 68 ? -1.536 -40.562 -3.617 1 95.81 68 GLY B N 1
ATOM 3157 C CA . GLY B 1 68 ? -0.368 -41.25 -4.16 1 95.81 68 GLY B CA 1
ATOM 3158 C C . GLY B 1 68 ? 0.657 -40.281 -4.742 1 95.81 68 GLY B C 1
ATOM 3159 O O . GLY B 1 68 ? 1.708 -40.719 -5.223 1 95.81 68 GLY B O 1
ATOM 3160 N N . LYS B 1 69 ? 0.431 -39.062 -4.754 1 96.81 69 LYS B N 1
ATOM 3161 C CA . LYS B 1 69 ? 1.336 -38.062 -5.32 1 96.81 69 LYS B CA 1
ATOM 3162 C C . LYS B 1 69 ? 1.804 -37.094 -4.254 1 96.81 69 LYS B C 1
ATOM 3164 O O . LYS B 1 69 ? 1.015 -36.656 -3.41 1 96.81 69 LYS B O 1
ATOM 3169 N N . LEU B 1 70 ? 3.08 -36.75 -4.289 1 96.44 70 LEU B N 1
ATOM 3170 C CA . LEU B 1 70 ? 3.654 -35.812 -3.336 1 96.44 70 LEU B CA 1
ATOM 3171 C C . LEU B 1 70 ? 3.398 -34.375 -3.773 1 96.44 70 LEU B C 1
ATOM 3173 O O . LEU B 1 70 ? 3.674 -34 -4.918 1 96.44 70 LEU B O 1
ATOM 3177 N N . TYR B 1 71 ? 2.822 -33.594 -2.914 1 96.25 71 TYR B N 1
ATOM 3178 C CA . TYR B 1 71 ? 2.578 -32.156 -3.145 1 96.25 71 TYR B CA 1
ATOM 3179 C C . TYR B 1 71 ? 3.354 -31.312 -2.152 1 96.25 71 TYR B C 1
ATOM 3181 O O . TYR B 1 71 ? 3.504 -31.688 -0.985 1 96.25 71 TYR B O 1
ATOM 3189 N N . HIS B 1 72 ? 3.785 -30.172 -2.68 1 93.69 72 HIS B N 1
ATOM 3190 C CA . HIS B 1 72 ? 4.586 -29.297 -1.835 1 93.69 72 HIS B CA 1
ATOM 3191 C C . HIS B 1 72 ? 4.102 -27.844 -1.923 1 93.69 72 HIS B C 1
ATOM 3193 O O . HIS B 1 72 ? 3.766 -27.359 -3.008 1 93.69 72 HIS B O 1
ATOM 3199 N N . GLY B 1 73 ? 4.094 -27.125 -0.77 1 93.5 73 GLY B N 1
ATOM 3200 C CA . GLY B 1 73 ? 3.82 -25.703 -0.718 1 93.5 73 GLY B CA 1
ATOM 3201 C C . GLY B 1 73 ? 2.482 -25.328 -1.327 1 93.5 73 GLY B C 1
ATOM 3202 O O . GLY B 1 73 ? 1.442 -25.859 -0.923 1 93.5 73 GLY B O 1
ATOM 3203 N N . ALA B 1 74 ? 2.576 -24.516 -2.318 1 94.25 74 ALA B N 1
ATOM 3204 C CA . ALA B 1 74 ? 1.37 -24.031 -2.98 1 94.25 74 ALA B CA 1
ATOM 3205 C C . ALA B 1 74 ? 0.646 -25.156 -3.707 1 94.25 74 ALA B C 1
ATOM 3207 O O . ALA B 1 74 ? -0.585 -25.172 -3.773 1 94.25 74 ALA B O 1
ATOM 3208 N N . ASP B 1 75 ? 1.411 -26.078 -4.234 1 95.25 75 ASP B N 1
ATOM 3209 C CA . ASP B 1 75 ? 0.781 -27.219 -4.891 1 95.25 75 ASP B CA 1
ATOM 3210 C C . ASP B 1 75 ? -0.133 -27.969 -3.93 1 95.25 75 ASP B C 1
ATOM 3212 O O . ASP B 1 75 ? -1.24 -28.375 -4.297 1 95.25 75 ASP B O 1
ATOM 3216 N N . LEU B 1 76 ? 0.404 -28.156 -2.744 1 97.31 76 LEU B N 1
ATOM 3217 C CA . LEU B 1 76 ? -0.407 -28.844 -1.745 1 97.31 76 LEU B CA 1
ATOM 3218 C C . LEU B 1 76 ? -1.626 -28 -1.366 1 97.31 76 LEU B C 1
ATOM 3220 O O . LEU B 1 76 ? -2.734 -28.531 -1.255 1 97.31 76 LEU B O 1
ATOM 3224 N N . LEU B 1 77 ? -1.435 -26.734 -1.167 1 98.12 77 LEU B N 1
ATOM 3225 C CA . LEU B 1 77 ? -2.533 -25.844 -0.822 1 98.12 77 LEU B CA 1
ATOM 3226 C C . LEU B 1 77 ? -3.654 -25.938 -1.852 1 98.12 77 LEU B C 1
ATOM 3228 O O . LEU B 1 77 ? -4.82 -26.109 -1.492 1 98.12 77 LEU B O 1
ATOM 3232 N N . TYR B 1 78 ? -3.342 -25.844 -3.115 1 98.38 78 TYR B N 1
ATOM 3233 C CA . TYR B 1 78 ? -4.352 -25.797 -4.168 1 98.38 78 TYR B CA 1
ATOM 3234 C C . TYR B 1 78 ? -4.949 -27.188 -4.402 1 98.38 78 TYR B C 1
ATOM 3236 O O . TYR B 1 78 ? -6.129 -27.312 -4.75 1 98.38 78 TYR B O 1
ATOM 3244 N N . ARG B 1 79 ? -4.137 -28.234 -4.18 1 98.5 79 ARG B N 1
ATOM 3245 C CA . ARG B 1 79 ? -4.699 -29.578 -4.227 1 98.5 79 ARG B CA 1
ATOM 3246 C C . ARG B 1 79 ? -5.793 -29.766 -3.182 1 98.5 79 ARG B C 1
ATOM 3248 O O . ARG B 1 79 ? -6.879 -30.25 -3.49 1 98.5 79 ARG B O 1
ATOM 3255 N N . LEU B 1 80 ? -5.453 -29.344 -2.002 1 98.56 80 LEU B N 1
ATOM 3256 C CA . LEU B 1 80 ? -6.426 -29.453 -0.919 1 98.56 80 LEU B CA 1
ATOM 3257 C C . LEU B 1 80 ? -7.602 -28.5 -1.146 1 98.56 80 LEU B C 1
ATOM 3259 O O . LEU B 1 80 ? -8.734 -28.812 -0.763 1 98.56 80 LEU B O 1
ATOM 3263 N N . GLY B 1 81 ? -7.324 -27.344 -1.741 1 98.62 81 GLY B N 1
ATOM 3264 C CA . GLY B 1 81 ? -8.398 -26.453 -2.127 1 98.62 81 GLY B CA 1
ATOM 3265 C C . GLY B 1 81 ? -9.383 -27.078 -3.102 1 98.62 81 GLY B C 1
ATOM 3266 O O . GLY B 1 81 ? -10.594 -27 -2.91 1 98.62 81 GLY B O 1
ATOM 3267 N N . SER B 1 82 ? -8.836 -27.703 -4.145 1 98.44 82 SER B N 1
ATOM 3268 C CA . SER B 1 82 ? -9.68 -28.359 -5.141 1 98.44 82 SER B CA 1
ATOM 3269 C C . SER B 1 82 ? -10.492 -29.484 -4.512 1 98.44 82 SER B C 1
ATOM 3271 O O . SER B 1 82 ? -11.68 -29.641 -4.816 1 98.44 82 SER B O 1
ATOM 3273 N N . LYS B 1 83 ? -9.906 -30.219 -3.645 1 98.19 83 LYS B N 1
ATOM 3274 C CA . LYS B 1 83 ? -10.617 -31.297 -2.951 1 98.19 83 LYS B CA 1
ATOM 3275 C C . LYS B 1 83 ? -11.766 -30.75 -2.113 1 98.19 83 LYS B C 1
ATOM 3277 O O . LYS B 1 83 ? -12.867 -31.297 -2.129 1 98.19 83 LYS B O 1
ATOM 3282 N N . LYS B 1 84 ? -11.5 -29.703 -1.355 1 98.62 84 LYS B N 1
ATOM 3283 C CA . LYS B 1 84 ? -12.539 -29.078 -0.528 1 98.62 84 LYS B CA 1
ATOM 3284 C C . LYS B 1 84 ? -13.695 -28.578 -1.382 1 98.62 84 LYS B C 1
ATOM 3286 O O . LYS B 1 84 ? -14.859 -28.734 -1.009 1 98.62 84 LYS B O 1
ATOM 3291 N N . LEU B 1 85 ? -13.367 -27.938 -2.51 1 98.31 85 LEU B N 1
ATOM 3292 C CA . LEU B 1 85 ? -14.398 -27.438 -3.416 1 98.31 85 LEU B CA 1
ATOM 3293 C C . LEU B 1 85 ? -15.289 -28.578 -3.902 1 98.31 85 LEU B C 1
ATOM 3295 O O . LEU B 1 85 ? -16.5 -28.406 -4.035 1 98.31 85 LEU B O 1
ATOM 3299 N N . GLN B 1 86 ? -14.703 -29.719 -4.199 1 96.69 86 GLN B N 1
ATOM 3300 C CA . GLN B 1 86 ? -15.445 -30.891 -4.672 1 96.69 86 GLN B CA 1
ATOM 3301 C C . GLN B 1 86 ? -16.312 -31.469 -3.562 1 96.69 86 GLN B C 1
ATOM 3303 O O . GLN B 1 86 ? -17.453 -31.859 -3.797 1 96.69 86 GLN B O 1
ATOM 3308 N N . GLU B 1 87 ? -15.812 -31.531 -2.365 1 97.06 87 GLU B N 1
ATOM 3309 C CA . GLU B 1 87 ? -16.484 -32.156 -1.231 1 97.06 87 GLU B CA 1
ATOM 3310 C C . GLU B 1 87 ? -17.562 -31.266 -0.649 1 97.06 87 GLU B C 1
ATOM 3312 O O . GLU B 1 87 ? -18.609 -31.734 -0.227 1 97.06 87 GLU B O 1
ATOM 3317 N N . ASP B 1 88 ? -17.25 -29.984 -0.59 1 97.31 88 ASP B N 1
ATOM 3318 C CA . ASP B 1 88 ? -18.125 -29.016 0.076 1 97.31 88 ASP B CA 1
ATOM 3319 C C . ASP B 1 88 ? -18.031 -27.641 -0.594 1 97.31 88 ASP B C 1
ATOM 3321 O O . ASP B 1 88 ? -17.484 -26.703 -0.018 1 97.31 88 ASP B O 1
ATOM 3325 N N . PRO B 1 89 ? -18.688 -27.547 -1.758 1 95 89 PRO B N 1
ATOM 3326 C CA . PRO B 1 89 ? -18.625 -26.281 -2.473 1 95 89 PRO B CA 1
ATOM 3327 C C . PRO B 1 89 ? -19.125 -25.109 -1.637 1 95 89 PRO B C 1
ATOM 3329 O O . PRO B 1 89 ? -18.672 -23.969 -1.808 1 95 89 PRO B O 1
ATOM 3332 N N . GLY B 1 90 ? -20.016 -25.344 -0.69 1 96.88 90 GLY B N 1
ATOM 3333 C CA . GLY B 1 90 ? -20.578 -24.312 0.159 1 96.88 90 GLY B CA 1
ATOM 3334 C C . GLY B 1 90 ? -19.562 -23.672 1.079 1 96.88 90 GLY B C 1
ATOM 3335 O O . GLY B 1 90 ? -19.797 -22.578 1.607 1 96.88 90 GLY B O 1
ATOM 3336 N N . PHE B 1 91 ? -18.422 -24.328 1.268 1 98.25 91 PHE B N 1
ATOM 3337 C CA . PHE B 1 91 ? -17.375 -23.812 2.135 1 98.25 91 PHE B CA 1
ATOM 3338 C C . PHE B 1 91 ? -16.875 -22.469 1.627 1 98.25 91 PHE B C 1
ATOM 3340 O O . PHE B 1 91 ? -16.484 -21.594 2.418 1 98.25 91 PHE B O 1
ATOM 3347 N N . PHE B 1 92 ? -16.969 -22.188 0.319 1 98.56 92 PHE B N 1
ATOM 3348 C CA . PHE B 1 92 ? -16.328 -21.031 -0.302 1 98.56 92 PHE B CA 1
ATOM 3349 C C . PHE B 1 92 ? -17.312 -19.875 -0.405 1 98.56 92 PHE B C 1
ATOM 3351 O O . PHE B 1 92 ? -17 -18.844 -1.007 1 98.56 92 PHE B O 1
ATOM 3358 N N . THR B 1 93 ? -18.5 -20.016 0.205 1 98.44 93 THR B N 1
ATOM 3359 C CA . THR B 1 93 ? -19.469 -18.922 0.223 1 98.44 93 THR B CA 1
ATOM 3360 C C . THR B 1 93 ? -19.109 -17.906 1.309 1 98.44 93 THR B C 1
ATOM 3362 O O . THR B 1 93 ? -18.5 -18.266 2.316 1 98.44 93 THR B O 1
ATOM 3365 N N . ALA B 1 94 ? -19.516 -16.688 1.086 1 98.62 94 ALA B N 1
ATOM 3366 C CA . ALA B 1 94 ? -19.234 -15.609 2.023 1 98.62 94 ALA B CA 1
ATOM 3367 C C . ALA B 1 94 ? -19.766 -15.93 3.414 1 98.62 94 ALA B C 1
ATOM 3369 O O . ALA B 1 94 ? -19.094 -15.695 4.418 1 98.62 94 ALA B O 1
ATOM 3370 N N . GLU B 1 95 ? -20.969 -16.438 3.504 1 98.44 95 GLU B N 1
ATOM 3371 C CA . GLU B 1 95 ? -21.594 -16.766 4.777 1 98.44 95 GLU B CA 1
ATOM 3372 C C . GLU B 1 95 ? -20.797 -17.797 5.543 1 98.44 95 GLU B C 1
ATOM 3374 O O . GLU B 1 95 ? -20.531 -17.641 6.742 1 98.44 95 GLU B O 1
ATOM 3379 N N . ARG B 1 96 ? -20.375 -18.859 4.867 1 98.62 96 ARG B N 1
ATOM 3380 C CA . ARG B 1 96 ? -19.594 -19.922 5.508 1 98.62 96 ARG B CA 1
ATOM 3381 C C . ARG B 1 96 ? -18.219 -19.406 5.91 1 98.62 96 ARG B C 1
ATOM 3383 O O . ARG B 1 96 ? -17.734 -19.703 7.004 1 98.62 96 ARG B O 1
ATOM 3390 N N . LEU B 1 97 ? -17.578 -18.641 5.035 1 98.81 97 LEU B N 1
ATOM 3391 C CA . LEU B 1 97 ? -16.266 -18.062 5.324 1 98.81 97 LEU B CA 1
ATOM 3392 C C . LEU B 1 97 ? -16.312 -17.188 6.566 1 98.81 97 LEU B C 1
ATOM 3394 O O . LEU B 1 97 ? -15.398 -17.203 7.383 1 98.81 97 LEU B O 1
ATOM 3398 N N . SER B 1 98 ? -17.406 -16.422 6.746 1 98.56 98 SER B N 1
ATOM 3399 C CA . SER B 1 98 ? -17.516 -15.445 7.836 1 98.56 98 SER B CA 1
ATOM 3400 C C . SER B 1 98 ? -17.531 -16.141 9.195 1 98.56 98 SER B C 1
ATOM 3402 O O . SER B 1 98 ? -17.328 -15.5 10.227 1 98.56 98 SER B O 1
ATOM 3404 N N . ARG B 1 99 ? -17.641 -17.484 9.203 1 98.38 99 ARG B N 1
ATOM 3405 C CA . ARG B 1 99 ? -17.781 -18.234 10.453 1 98.38 99 ARG B CA 1
ATOM 3406 C C . ARG B 1 99 ? -16.672 -19.281 10.586 1 98.38 99 ARG B C 1
ATOM 3408 O O . ARG B 1 99 ? -16.672 -20.062 11.539 1 98.38 99 ARG B O 1
ATOM 3415 N N . VAL B 1 100 ? -15.805 -19.297 9.672 1 98.5 100 VAL B N 1
ATOM 3416 C CA . VAL B 1 100 ? -14.758 -20.312 9.656 1 98.5 100 VAL B CA 1
ATOM 3417 C C . VAL B 1 100 ? -13.945 -20.234 10.953 1 98.5 100 VAL B C 1
ATOM 3419 O O . VAL B 1 100 ? -13.625 -19.141 11.43 1 98.5 100 VAL B O 1
ATOM 3422 N N . THR B 1 101 ? -13.617 -21.375 11.555 1 98.56 101 THR B N 1
ATOM 3423 C CA . THR B 1 101 ? -12.805 -21.453 12.766 1 98.56 101 THR B CA 1
ATOM 3424 C C . THR B 1 101 ? -11.383 -21.906 12.438 1 98.56 101 THR B C 1
ATOM 3426 O O . THR B 1 101 ? -11.109 -22.344 11.32 1 98.56 101 THR B O 1
ATOM 3429 N N . VAL B 1 102 ? -10.547 -21.75 13.438 1 98.5 102 VAL B N 1
ATOM 3430 C CA . VAL B 1 102 ? -9.18 -22.234 13.289 1 98.5 102 VAL B CA 1
ATOM 3431 C C . VAL B 1 102 ? -9.188 -23.75 13.07 1 98.5 102 VAL B C 1
ATOM 3433 O O . VAL B 1 102 ? -8.422 -24.266 12.266 1 98.5 102 VAL B O 1
ATOM 3436 N N . GLU B 1 103 ? -10.07 -24.391 13.75 1 98.12 103 GLU B N 1
ATOM 3437 C CA . GLU B 1 103 ? -10.195 -25.844 13.617 1 98.12 103 GLU B CA 1
ATOM 3438 C C . GLU B 1 103 ? -10.641 -26.234 12.211 1 98.12 103 GLU B C 1
ATOM 3440 O O . GLU B 1 103 ? -10.164 -27.234 11.656 1 98.12 103 GLU B O 1
ATOM 3445 N N . ASP B 1 104 ? -11.547 -25.484 11.617 1 98.19 104 ASP B N 1
ATOM 3446 C CA . ASP B 1 104 ? -11.969 -25.734 10.242 1 98.19 104 ASP B CA 1
ATOM 3447 C C . ASP B 1 104 ? -10.781 -25.688 9.281 1 98.19 104 ASP B C 1
ATOM 3449 O O . ASP B 1 104 ? -10.664 -26.531 8.391 1 98.19 104 ASP B O 1
ATOM 3453 N N . VAL B 1 105 ? -9.898 -24.703 9.477 1 98.5 105 VAL B N 1
ATOM 3454 C CA . VAL B 1 105 ? -8.742 -24.516 8.609 1 98.5 105 VAL B CA 1
ATOM 3455 C C . VAL B 1 105 ? -7.75 -25.656 8.797 1 98.5 105 VAL B C 1
ATOM 3457 O O . VAL B 1 105 ? -7.227 -26.203 7.828 1 98.5 105 VAL B O 1
ATOM 3460 N N . LYS B 1 106 ? -7.527 -26.031 10.023 1 97.88 106 LYS B N 1
ATOM 3461 C CA . LYS B 1 106 ? -6.617 -27.125 10.312 1 97.88 106 LYS B CA 1
ATOM 3462 C C . LYS B 1 106 ? -7.113 -28.438 9.688 1 97.88 106 LYS B C 1
ATOM 3464 O O . LYS B 1 106 ? -6.34 -29.156 9.062 1 97.88 106 LYS B O 1
ATOM 3469 N N . GLU B 1 107 ? -8.344 -28.703 9.891 1 97.5 107 GLU B N 1
ATOM 3470 C CA . GLU B 1 107 ? -8.922 -29.922 9.336 1 97.5 107 GLU B CA 1
ATOM 3471 C C . GLU B 1 107 ? -8.844 -29.938 7.812 1 97.5 107 GLU B C 1
ATOM 3473 O O . GLU B 1 107 ? -8.602 -30.969 7.203 1 97.5 107 GLU B O 1
ATOM 3478 N N . TRP B 1 108 ? -9.016 -28.781 7.223 1 98.25 108 TRP B N 1
ATOM 3479 C CA . TRP B 1 108 ? -9.023 -28.609 5.773 1 98.25 108 TRP B CA 1
ATOM 3480 C C . TRP B 1 108 ? -7.617 -28.734 5.199 1 98.25 108 TRP B C 1
ATOM 3482 O O . TRP B 1 108 ? -7.414 -29.391 4.176 1 98.25 108 TRP B O 1
ATOM 3492 N N . LEU B 1 109 ? -6.609 -28.172 5.871 1 98.12 109 LEU B N 1
ATOM 3493 C CA . LEU B 1 109 ? -5.328 -27.953 5.215 1 98.12 109 LEU B CA 1
ATOM 3494 C C . LEU B 1 109 ? -4.242 -28.828 5.828 1 98.12 109 LEU B C 1
ATOM 3496 O O . LEU B 1 109 ? -3.068 -28.719 5.469 1 98.12 109 LEU B O 1
ATOM 3500 N N . SER B 1 110 ? -4.703 -29.703 6.695 1 97.19 110 SER B N 1
ATOM 3501 C CA . SER B 1 110 ? -3.725 -30.625 7.262 1 97.19 110 SER B CA 1
ATOM 3502 C C . SER B 1 110 ? -3.904 -32.031 6.707 1 97.19 110 SER B C 1
ATOM 3504 O O . SER B 1 110 ? -5.031 -32.5 6.5 1 97.19 110 SER B O 1
ATOM 3506 N N . VAL B 1 111 ? -2.82 -32.656 6.348 1 96.12 111 VAL B N 1
ATOM 3507 C CA . VAL B 1 111 ? -2.754 -34.031 5.871 1 96.12 111 VAL B CA 1
ATOM 3508 C C . VAL B 1 111 ? -1.602 -34.781 6.559 1 96.12 111 VAL B C 1
ATOM 3510 O O . VAL B 1 111 ? -0.438 -34.406 6.398 1 96.12 111 VAL B O 1
ATOM 3513 N N . GLY B 1 112 ? -1.931 -35.875 7.238 1 92.38 112 GLY B N 1
ATOM 3514 C CA . GLY B 1 112 ? -0.885 -36.531 7.996 1 92.38 112 GLY B CA 1
ATOM 3515 C C . GLY B 1 112 ? -0.2 -35.625 9 1 92.38 112 GLY B C 1
ATOM 3516 O O . GLY B 1 112 ? -0.858 -35.031 9.852 1 92.38 112 GLY B O 1
ATOM 3517 N N . ASN B 1 113 ? 1.083 -35.469 8.773 1 91.12 113 ASN B N 1
ATOM 3518 C CA . ASN B 1 113 ? 1.85 -34.625 9.688 1 91.12 113 ASN B CA 1
ATOM 3519 C C . ASN B 1 113 ? 2.045 -33.219 9.125 1 91.12 113 ASN B C 1
ATOM 3521 O O . ASN B 1 113 ? 2.639 -32.375 9.781 1 91.12 113 ASN B O 1
ATOM 3525 N N . ALA B 1 114 ? 1.522 -33.031 7.969 1 95.31 114 ALA B N 1
ATOM 3526 C CA . ALA B 1 114 ? 1.685 -31.719 7.332 1 95.31 114 ALA B CA 1
ATOM 3527 C C . ALA B 1 114 ? 0.544 -30.781 7.715 1 95.31 114 ALA B C 1
ATOM 3529 O O . ALA B 1 114 ? -0.625 -31.172 7.695 1 95.31 114 ALA B O 1
ATOM 3530 N N . SER B 1 115 ? 0.872 -29.609 8.141 1 94.81 115 SER B N 1
ATOM 3531 C CA . SER B 1 115 ? -0.07 -28.531 8.406 1 94.81 115 SER B CA 1
ATOM 3532 C C . SER B 1 115 ? 0.496 -27.188 7.961 1 94.81 115 SER B C 1
ATOM 3534 O O . SER B 1 115 ? 1.709 -26.969 8 1 94.81 115 SER B O 1
ATOM 3536 N N . PRO B 1 116 ? -0.406 -26.344 7.426 1 93.06 116 PRO B N 1
ATOM 3537 C CA . PRO B 1 116 ? 0.127 -25.031 7.047 1 93.06 116 PRO B CA 1
ATOM 3538 C C . PRO B 1 116 ? 0.607 -24.219 8.25 1 93.06 116 PRO B C 1
ATOM 3540 O O . PRO B 1 116 ? 0.1 -24.406 9.359 1 93.06 116 PRO B O 1
ATOM 3543 N N . PRO B 1 117 ? 1.562 -23.406 7.977 1 92.19 117 PRO B N 1
ATOM 3544 C CA . PRO B 1 117 ? 1.938 -22.484 9.055 1 92.19 117 PRO B CA 1
ATOM 3545 C C . PRO B 1 117 ? 0.832 -21.5 9.391 1 92.19 117 PRO B C 1
ATOM 3547 O O . PRO B 1 117 ? 0.064 -21.094 8.516 1 92.19 117 PRO B O 1
ATOM 3550 N N . ASP B 1 118 ? 0.59 -21.141 10.617 1 93.75 118 ASP B N 1
ATOM 3551 C CA . ASP B 1 118 ? -0.251 -20.062 11.156 1 93.75 118 ASP B CA 1
ATOM 3552 C C . ASP B 1 118 ? -1.713 -20.281 10.773 1 93.75 118 ASP B C 1
ATOM 3554 O O . ASP B 1 118 ? -2.352 -19.375 10.227 1 93.75 118 ASP B O 1
ATOM 3558 N N . PRO B 1 119 ? -2.324 -21.391 11 1 96.25 119 PRO B N 1
ATOM 3559 C CA . PRO B 1 119 ? -3.734 -21.625 10.68 1 96.25 119 PRO B CA 1
ATOM 3560 C C . PRO B 1 119 ? -4.656 -20.547 11.273 1 96.25 119 PRO B C 1
ATOM 3562 O O . PRO B 1 119 ? -5.707 -20.25 10.703 1 96.25 119 PRO B O 1
ATOM 3565 N N . ASP B 1 120 ? -4.27 -19.984 12.391 1 96.62 120 ASP B N 1
ATOM 3566 C CA . ASP B 1 120 ? -5.066 -18.938 13.016 1 96.62 120 ASP B CA 1
ATOM 3567 C C . ASP B 1 120 ? -5.129 -17.688 12.125 1 96.62 120 ASP B C 1
ATOM 3569 O O . ASP B 1 120 ? -6.184 -17.062 12 1 96.62 120 ASP B O 1
ATOM 3573 N N . VAL B 1 121 ? -4.016 -17.312 11.484 1 96.88 121 VAL B N 1
ATOM 3574 C CA . VAL B 1 121 ? -3.973 -16.188 10.57 1 96.88 121 VAL B CA 1
ATOM 3575 C C . VAL B 1 121 ? -4.855 -16.469 9.352 1 96.88 121 VAL B C 1
ATOM 3577 O O . VAL B 1 121 ? -5.633 -15.617 8.93 1 96.88 121 VAL B O 1
ATOM 3580 N N . ARG B 1 122 ? -4.75 -17.625 8.828 1 97.94 122 ARG B N 1
ATOM 3581 C CA . ARG B 1 122 ? -5.527 -18 7.648 1 97.94 122 ARG B CA 1
ATOM 3582 C C . ARG B 1 122 ? -7.023 -17.984 7.953 1 97.94 122 ARG B C 1
ATOM 3584 O O . ARG B 1 122 ? -7.82 -17.5 7.148 1 97.94 122 ARG B O 1
ATOM 3591 N N . ALA B 1 123 ? -7.43 -18.469 9.133 1 98.38 123 ALA B N 1
ATOM 3592 C CA . ALA B 1 123 ? -8.828 -18.406 9.547 1 98.38 123 ALA B CA 1
ATOM 3593 C C . ALA B 1 123 ? -9.312 -16.969 9.648 1 98.38 123 ALA B C 1
ATOM 3595 O O . ALA B 1 123 ? -10.414 -16.641 9.203 1 98.38 123 ALA B O 1
ATOM 3596 N N . LYS B 1 124 ? -8.484 -16.156 10.219 1 97.81 124 LYS B N 1
ATOM 3597 C CA . LYS B 1 124 ? -8.82 -14.734 10.367 1 97.81 124 LYS B CA 1
ATOM 3598 C C . LYS B 1 124 ? -9.023 -14.078 9.008 1 97.81 124 LYS B C 1
ATOM 3600 O O . LYS B 1 124 ? -9.969 -13.305 8.82 1 97.81 124 LYS B O 1
ATOM 3605 N N . LEU B 1 125 ? -8.125 -14.32 8.062 1 98.25 125 LEU B N 1
ATOM 3606 C CA . LEU B 1 125 ? -8.227 -13.758 6.719 1 98.25 125 LEU B CA 1
ATOM 3607 C C . LEU B 1 125 ? -9.508 -14.219 6.035 1 98.25 125 LEU B C 1
ATOM 3609 O O . LEU B 1 125 ? -10.18 -13.43 5.367 1 98.25 125 LEU B O 1
ATOM 3613 N N . LEU B 1 126 ? -9.852 -15.461 6.219 1 98.69 126 LEU B N 1
ATOM 3614 C CA . LEU B 1 126 ? -11.055 -16 5.594 1 98.69 126 LEU B CA 1
ATOM 3615 C C . LEU B 1 126 ? -12.312 -15.391 6.211 1 98.69 126 LEU B C 1
ATOM 3617 O O . LEU B 1 126 ? -13.258 -15.055 5.496 1 98.69 126 LEU B O 1
ATOM 3621 N N . ARG B 1 127 ? -12.352 -15.227 7.539 1 98.56 127 ARG B N 1
ATOM 3622 C CA . ARG B 1 127 ? -13.5 -14.602 8.188 1 98.56 127 ARG B CA 1
ATOM 3623 C C . ARG B 1 127 ? -13.664 -13.156 7.73 1 98.56 127 ARG B C 1
ATOM 3625 O O . ARG B 1 127 ? -14.789 -12.703 7.477 1 98.56 127 ARG B O 1
ATOM 3632 N N . ASP B 1 128 ? -12.555 -12.492 7.672 1 98.25 128 ASP B N 1
ATOM 3633 C CA . ASP B 1 128 ? -12.578 -11.117 7.176 1 98.25 128 ASP B CA 1
ATOM 3634 C C . ASP B 1 128 ? -13.148 -11.055 5.758 1 98.25 128 ASP B C 1
ATOM 3636 O O . ASP B 1 128 ? -13.977 -10.203 5.453 1 98.25 128 ASP B O 1
ATOM 3640 N N . LEU B 1 129 ? -12.688 -11.969 4.918 1 98.56 129 LEU B N 1
ATOM 3641 C CA . LEU B 1 129 ? -13.156 -12.055 3.541 1 98.56 129 LEU B CA 1
ATOM 3642 C C . LEU B 1 129 ? -14.664 -12.273 3.492 1 98.56 129 LEU B C 1
ATOM 3644 O O . LEU B 1 129 ? -15.375 -11.555 2.783 1 98.56 129 LEU B O 1
ATOM 3648 N N . GLY B 1 130 ? -15.133 -13.234 4.223 1 98.75 130 GLY B N 1
ATOM 3649 C CA . GLY B 1 130 ? -16.562 -13.539 4.242 1 98.75 130 GLY B CA 1
ATOM 3650 C C . GLY B 1 130 ? -17.406 -12.383 4.734 1 98.75 130 GLY B C 1
ATOM 3651 O O . GLY B 1 130 ? -18.391 -12.008 4.09 1 98.75 130 GLY B O 1
ATOM 3652 N N . ARG B 1 131 ? -17.031 -11.766 5.844 1 98.19 131 ARG B N 1
ATOM 3653 C CA . ARG B 1 131 ? -17.781 -10.68 6.457 1 98.19 131 ARG B CA 1
ATOM 3654 C C . ARG B 1 131 ? -17.875 -9.484 5.516 1 98.19 131 ARG B C 1
ATOM 3656 O O . ARG B 1 131 ? -18.953 -8.914 5.336 1 98.19 131 ARG B O 1
ATOM 3663 N N . LYS B 1 132 ? -16.812 -9.133 4.93 1 98.38 132 LYS B N 1
ATOM 3664 C CA . LYS B 1 132 ? -16.797 -7.918 4.121 1 98.38 132 LYS B CA 1
ATOM 3665 C C . LYS B 1 132 ? -17.406 -8.164 2.746 1 98.38 132 LYS B C 1
ATOM 3667 O O . LYS B 1 132 ? -17.969 -7.246 2.137 1 98.38 132 LYS B O 1
ATOM 3672 N N . LEU B 1 133 ? -17.328 -9.422 2.24 1 98.62 133 LEU B N 1
ATOM 3673 C CA . LEU B 1 133 ? -18.094 -9.758 1.043 1 98.62 133 LEU B CA 1
ATOM 3674 C C . LEU B 1 133 ? -19.594 -9.586 1.283 1 98.62 133 LEU B C 1
ATOM 3676 O O . LEU B 1 133 ? -20.297 -9.047 0.434 1 98.62 133 LEU B O 1
ATOM 3680 N N . MET B 1 134 ? -20.031 -10.055 2.439 1 98.5 134 MET B N 1
ATOM 3681 C CA . MET B 1 134 ? -21.453 -9.93 2.775 1 98.5 134 MET B CA 1
ATOM 3682 C C . MET B 1 134 ? -21.844 -8.469 2.926 1 98.5 134 MET B C 1
ATOM 3684 O O . MET B 1 134 ? -22.891 -8.047 2.42 1 98.5 134 MET B O 1
ATOM 3688 N N . ALA B 1 135 ? -21 -7.727 3.535 1 97.69 135 ALA B N 1
ATOM 3689 C CA . ALA B 1 135 ? -21.328 -6.34 3.869 1 97.69 135 ALA B CA 1
ATOM 3690 C C . ALA B 1 135 ? -21.281 -5.453 2.629 1 97.69 135 ALA B C 1
ATOM 3692 O O . ALA B 1 135 ? -22.062 -4.512 2.502 1 97.69 135 ALA B O 1
ATOM 3693 N N . LEU B 1 136 ? -20.375 -5.777 1.664 1 97.56 136 LEU B N 1
ATOM 3694 C CA . LEU B 1 136 ? -20.062 -4.773 0.647 1 97.56 136 LEU B CA 1
ATOM 3695 C C . LEU B 1 136 ? -20.438 -5.285 -0.743 1 97.56 136 LEU B C 1
ATOM 3697 O O . LEU B 1 136 ? -20.578 -4.496 -1.68 1 97.56 136 LEU B O 1
ATOM 3701 N N . TYR B 1 137 ? -20.578 -6.578 -0.904 1 97.88 137 TYR B N 1
ATOM 3702 C CA . TYR B 1 137 ? -20.766 -7.121 -2.246 1 97.88 137 TYR B CA 1
ATOM 3703 C C . TYR B 1 137 ? -21.875 -8.164 -2.271 1 97.88 137 TYR B C 1
ATOM 3705 O O . TYR B 1 137 ? -21.844 -9.094 -3.078 1 97.88 137 TYR B O 1
ATOM 3713 N N . GLN B 1 138 ? -22.797 -8.156 -1.301 1 97.38 138 GLN B N 1
ATOM 3714 C CA . GLN B 1 138 ? -23.938 -9.055 -1.216 1 97.38 138 GLN B CA 1
ATOM 3715 C C . GLN B 1 138 ? -23.5 -10.516 -1.153 1 97.38 138 GLN B C 1
ATOM 3717 O O . GLN B 1 138 ? -24.172 -11.398 -1.685 1 97.38 138 GLN B O 1
ATOM 3722 N N . GLY B 1 139 ? -22.312 -10.727 -0.707 1 98.19 139 GLY B N 1
ATOM 3723 C CA . GLY B 1 139 ? -21.797 -12.062 -0.483 1 98.19 139 GLY B CA 1
ATOM 3724 C C . GLY B 1 139 ? -21.172 -12.672 -1.727 1 98.19 139 GLY B C 1
ATOM 3725 O O . GLY B 1 139 ? -20.844 -13.859 -1.735 1 98.19 139 GLY B O 1
ATOM 3726 N N . SER B 1 140 ? -21 -11.93 -2.785 1 98.31 140 SER B N 1
ATOM 3727 C CA . SER B 1 140 ? -20.609 -12.477 -4.082 1 98.31 140 SER B CA 1
ATOM 3728 C C . SER B 1 140 ? -19.219 -12.008 -4.48 1 98.31 140 SER B C 1
ATOM 3730 O O . SER B 1 140 ? -18.953 -10.805 -4.582 1 98.31 140 SER B O 1
ATOM 3732 N N . ALA B 1 141 ? -18.297 -12.945 -4.766 1 97.69 141 ALA B N 1
ATOM 3733 C CA . ALA B 1 141 ? -16.984 -12.625 -5.324 1 97.69 141 ALA B CA 1
ATOM 3734 C C . ALA B 1 141 ? -17.109 -12.125 -6.762 1 97.69 141 ALA B C 1
ATOM 3736 O O . ALA B 1 141 ? -16.344 -11.258 -7.191 1 97.69 141 ALA B O 1
ATOM 3737 N N . TRP B 1 142 ? -18.062 -12.648 -7.465 1 97.19 142 TRP B N 1
ATOM 3738 C CA . TRP B 1 142 ? -18.312 -12.242 -8.844 1 97.19 142 TRP B CA 1
ATOM 3739 C C . TRP B 1 142 ? -18.734 -10.781 -8.922 1 97.19 142 TRP B C 1
ATOM 3741 O O . TRP B 1 142 ? -18.359 -10.07 -9.852 1 97.19 142 TRP B O 1
ATOM 3751 N N . MET B 1 143 ? -19.484 -10.312 -7.953 1 97.5 143 MET B N 1
ATOM 3752 C CA . MET B 1 143 ? -19.922 -8.922 -7.926 1 97.5 143 MET B CA 1
ATOM 3753 C C . MET B 1 143 ? -18.734 -7.973 -7.812 1 97.5 143 MET B C 1
ATOM 3755 O O . MET B 1 143 ? -18.766 -6.867 -8.359 1 97.5 143 MET B O 1
ATOM 3759 N N . LEU B 1 144 ? -17.719 -8.406 -7.078 1 96.5 144 LEU B N 1
ATOM 3760 C CA . LEU B 1 144 ? -16.484 -7.633 -6.996 1 96.5 144 LEU B CA 1
ATOM 3761 C C . LEU B 1 144 ? -15.906 -7.371 -8.383 1 96.5 144 LEU B C 1
ATOM 3763 O O . LEU B 1 144 ? -15.516 -6.246 -8.695 1 96.5 144 LEU B O 1
ATOM 3767 N N . ILE B 1 145 ? -15.891 -8.375 -9.25 1 96.81 145 ILE B N 1
ATOM 3768 C CA . ILE B 1 145 ? -15.367 -8.289 -10.609 1 96.81 145 ILE B CA 1
ATOM 3769 C C . ILE B 1 145 ? -16.281 -7.414 -11.461 1 96.81 145 ILE B C 1
ATOM 3771 O O . ILE B 1 145 ? -15.812 -6.523 -12.172 1 96.81 145 ILE B O 1
ATOM 3775 N N . VAL B 1 146 ? -17.578 -7.625 -11.328 1 97.38 146 VAL B N 1
ATOM 3776 C CA . VAL B 1 146 ? -18.562 -6.883 -12.102 1 97.38 146 VAL B CA 1
ATOM 3777 C C . VAL B 1 146 ? -18.469 -5.395 -11.781 1 97.38 146 VAL B C 1
ATOM 3779 O O . VAL B 1 146 ? -18.453 -4.559 -12.688 1 97.38 146 VAL B O 1
ATOM 3782 N N . GLU B 1 147 ? -18.297 -5.062 -10.523 1 96.75 147 GLU B N 1
ATOM 3783 C CA . GLU B 1 147 ? -18.297 -3.668 -10.086 1 96.75 147 GLU B CA 1
ATOM 3784 C C . GLU B 1 147 ? -17 -2.967 -10.5 1 96.75 147 GLU B C 1
ATOM 3786 O O . GLU B 1 147 ? -16.953 -1.735 -10.555 1 96.75 147 GLU B O 1
ATOM 3791 N N . SER B 1 148 ? -15.977 -3.703 -10.758 1 97.12 148 SER B N 1
ATOM 3792 C CA . SER B 1 148 ? -14.734 -3.113 -11.25 1 97.12 148 SER B CA 1
ATOM 3793 C C . SER B 1 148 ? -14.875 -2.668 -12.703 1 97.12 148 SER B C 1
ATOM 3795 O O . SER B 1 148 ? -14.008 -1.966 -13.234 1 97.12 148 SER B O 1
ATOM 3797 N N . LYS B 1 149 ? -15.961 -3.131 -13.422 1 96.44 149 LYS B N 1
ATOM 3798 C CA . LYS B 1 149 ? -16.281 -2.838 -14.812 1 96.44 149 LYS B CA 1
ATOM 3799 C C . LYS B 1 149 ? -15.156 -3.299 -15.742 1 96.44 149 LYS B C 1
ATOM 3801 O O . LYS B 1 149 ? -14.922 -2.691 -16.797 1 96.44 149 LYS B O 1
ATOM 3806 N N . GLY B 1 150 ? -14.414 -4.281 -15.281 1 95.62 150 GLY B N 1
ATOM 3807 C CA . GLY B 1 150 ? -13.398 -4.898 -16.125 1 95.62 150 GLY B CA 1
ATOM 3808 C C . GLY B 1 150 ? -12.109 -4.098 -16.188 1 95.62 150 GLY B C 1
ATOM 3809 O O . GLY B 1 150 ? -11.398 -4.145 -17.188 1 95.62 150 GLY B O 1
ATOM 3810 N N . TYR B 1 151 ? -11.883 -3.277 -15.227 1 97.81 151 TYR B N 1
ATOM 3811 C CA . TYR B 1 151 ? -10.633 -2.521 -15.172 1 97.81 151 TYR B CA 1
ATOM 3812 C C . TYR B 1 151 ? -9.812 -2.912 -13.953 1 97.81 151 TYR B C 1
ATOM 3814 O O . TYR B 1 151 ? -10.359 -3.137 -12.875 1 97.81 151 TYR B O 1
ATOM 3822 N N . LEU B 1 152 ? -8.508 -3.012 -14.188 1 98 152 LEU B N 1
ATOM 3823 C CA . LEU B 1 152 ? -7.613 -3.195 -13.055 1 98 152 LEU B CA 1
ATOM 3824 C C . LEU B 1 152 ? -7.605 -1.959 -12.164 1 98 152 LEU B C 1
ATOM 3826 O O . LEU B 1 152 ? -7.715 -2.07 -10.938 1 98 152 LEU B O 1
ATOM 3830 N N . ARG B 1 153 ? -7.453 -0.842 -12.812 1 95.19 153 ARG B N 1
ATOM 3831 C CA . ARG B 1 153 ? -7.5 0.459 -12.156 1 95.19 153 ARG B CA 1
ATOM 3832 C C . ARG B 1 153 ? -8.414 1.421 -12.898 1 95.19 153 ARG B C 1
ATOM 3834 O O . ARG B 1 153 ? -8.359 1.512 -14.133 1 95.19 153 ARG B O 1
ATOM 3841 N N . ARG B 1 154 ? -9.258 2.061 -12.156 1 92.19 154 ARG B N 1
ATOM 3842 C CA . ARG B 1 154 ? -10.172 3.033 -12.742 1 92.19 154 ARG B CA 1
ATOM 3843 C C . ARG B 1 154 ? -10.664 4.031 -11.703 1 92.19 154 ARG B C 1
ATOM 3845 O O . ARG B 1 154 ? -10.93 3.658 -10.555 1 92.19 154 ARG B O 1
ATOM 3852 N N . GLY B 1 155 ? -10.727 5.254 -12.195 1 88.69 155 GLY B N 1
ATOM 3853 C CA . GLY B 1 155 ? -11.297 6.25 -11.305 1 88.69 155 GLY B CA 1
ATOM 3854 C C . GLY B 1 155 ? -10.594 6.32 -9.961 1 88.69 155 GLY B C 1
ATOM 3855 O O . GLY B 1 155 ? -9.391 6.102 -9.875 1 88.69 155 GLY B O 1
ATOM 3856 N N . VAL B 1 156 ? -11.281 6.715 -8.93 1 91.31 156 VAL B N 1
ATOM 3857 C CA . VAL B 1 156 ? -10.758 6.855 -7.57 1 91.31 156 VAL B CA 1
ATOM 3858 C C . VAL B 1 156 ? -11.086 5.609 -6.758 1 91.31 156 VAL B C 1
ATOM 3860 O O . VAL B 1 156 ? -12.047 5.598 -5.984 1 91.31 156 VAL B O 1
ATOM 3863 N N . GLY B 1 157 ? -10.195 4.625 -6.965 1 89.94 157 GLY B N 1
ATOM 3864 C CA . GLY B 1 157 ? -10.336 3.416 -6.168 1 89.94 157 GLY B CA 1
ATOM 3865 C C . GLY B 1 157 ? -11.43 2.492 -6.668 1 89.94 157 GLY B C 1
ATOM 3866 O O . GLY B 1 157 ? -12 1.724 -5.895 1 89.94 157 GLY B O 1
ATOM 3867 N N . GLU B 1 158 ? -11.742 2.504 -7.973 1 94.19 158 GLU B N 1
ATOM 3868 C CA . GLU B 1 158 ? -12.922 1.788 -8.453 1 94.19 158 GLU B CA 1
ATOM 3869 C C . GLU B 1 158 ? -12.523 0.546 -9.25 1 94.19 158 GLU B C 1
ATOM 3871 O O . GLU B 1 158 ? -13.375 -0.267 -9.609 1 94.19 158 GLU B O 1
ATOM 3876 N N . GLY B 1 159 ? -11.219 0.403 -9.531 1 96.75 159 GLY B N 1
ATOM 3877 C CA . GLY B 1 159 ? -10.766 -0.763 -10.273 1 96.75 159 GLY B CA 1
ATOM 3878 C C . GLY B 1 159 ? -10.695 -2.018 -9.422 1 96.75 159 GLY B C 1
ATOM 3879 O O . GLY B 1 159 ? -10.867 -1.958 -8.203 1 96.75 159 GLY B O 1
ATOM 3880 N N . PHE B 1 160 ? -10.461 -3.148 -10.086 1 98.31 160 PHE B N 1
ATOM 3881 C CA . PHE B 1 160 ? -10.445 -4.465 -9.453 1 98.31 160 PHE B CA 1
ATOM 3882 C C . PHE B 1 160 ? -9.43 -4.508 -8.312 1 98.31 160 PHE B C 1
ATOM 3884 O O . PHE B 1 160 ? -9.758 -4.914 -7.199 1 98.31 160 PHE B O 1
ATOM 3891 N N . VAL B 1 161 ? -8.211 -4.035 -8.547 1 97.56 161 VAL B N 1
ATOM 3892 C CA . VAL B 1 161 ? -7.113 -4.094 -7.586 1 97.56 161 VAL B CA 1
ATOM 3893 C C . VAL B 1 161 ? -7.418 -3.189 -6.395 1 97.56 161 VAL B C 1
ATOM 3895 O O . VAL B 1 161 ? -7.133 -3.547 -5.25 1 97.56 161 VAL B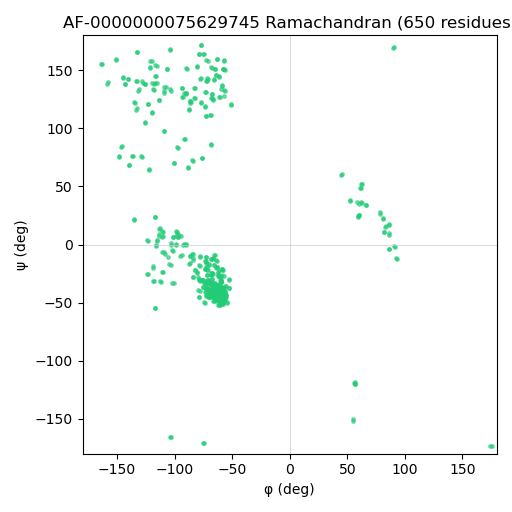 O 1
ATOM 3898 N N . ASP B 1 162 ? -8.031 -2.082 -6.652 1 95.25 162 ASP B N 1
ATOM 3899 C CA . ASP B 1 162 ? -8.367 -1.125 -5.602 1 95.25 162 ASP B CA 1
ATOM 3900 C C . ASP B 1 162 ? -9.508 -1.643 -4.734 1 95.25 162 ASP B C 1
ATOM 3902 O O . ASP B 1 162 ? -9.484 -1.484 -3.51 1 95.25 162 ASP B O 1
ATOM 3906 N N . ARG B 1 163 ? -10.461 -2.279 -5.332 1 97 163 ARG B N 1
ATOM 3907 C CA . ARG B 1 163 ? -11.625 -2.801 -4.617 1 97 163 ARG B CA 1
ATOM 3908 C C . ARG B 1 163 ? -11.227 -3.955 -3.701 1 97 163 ARG B C 1
ATOM 3910 O O . ARG B 1 163 ? -11.828 -4.152 -2.645 1 97 163 ARG B O 1
ATOM 3917 N N . LEU B 1 164 ? -10.156 -4.633 -4.035 1 98.06 164 LEU B N 1
ATOM 3918 C CA . LEU B 1 164 ? -9.695 -5.766 -3.238 1 98.06 164 LEU B CA 1
ATOM 3919 C C . LEU B 1 164 ? -9.141 -5.293 -1.898 1 98.06 164 LEU B C 1
ATOM 3921 O O . LEU B 1 164 ? -9.062 -6.074 -0.945 1 98.06 164 LEU B O 1
ATOM 3925 N N . LYS B 1 165 ? -8.82 -4.02 -1.779 1 96.56 165 LYS B N 1
ATOM 3926 C CA . LYS B 1 165 ? -8.094 -3.502 -0.623 1 96.56 165 LYS B CA 1
ATOM 3927 C C . LYS B 1 165 ? -8.992 -3.455 0.612 1 96.56 165 LYS B C 1
ATOM 3929 O O . LYS B 1 165 ? -8.508 -3.273 1.73 1 96.56 165 LYS B O 1
ATOM 3934 N N . VAL B 1 166 ? -10.266 -3.662 0.439 1 97.44 166 VAL B N 1
ATOM 3935 C CA . VAL B 1 166 ? -11.141 -3.686 1.609 1 97.44 166 VAL B CA 1
ATOM 3936 C C . VAL B 1 166 ? -10.891 -4.961 2.412 1 97.44 166 VAL B C 1
ATOM 3938 O O . VAL B 1 166 ? -11.188 -5.016 3.607 1 97.44 166 VAL B O 1
ATOM 3941 N N . PHE B 1 167 ? -10.328 -5.996 1.767 1 98.25 167 PHE B N 1
ATOM 3942 C CA . PHE B 1 167 ? -10.062 -7.27 2.424 1 98.25 167 PHE B CA 1
ATOM 3943 C C . PHE B 1 167 ? -8.641 -7.316 2.965 1 98.25 167 PHE B C 1
ATOM 3945 O O . PHE B 1 167 ? -7.688 -7.008 2.248 1 98.25 167 PHE B O 1
ATOM 3952 N N . THR B 1 168 ? -8.492 -7.793 4.199 1 97.31 168 THR B N 1
ATOM 3953 C CA . THR B 1 168 ? -7.203 -7.793 4.891 1 97.31 168 THR B CA 1
ATOM 3954 C C . THR B 1 168 ? -6.168 -8.594 4.105 1 97.31 168 THR B C 1
ATOM 3956 O O . THR B 1 168 ? -5.023 -8.156 3.957 1 97.31 168 THR B O 1
ATOM 3959 N N . ALA B 1 169 ? -6.547 -9.656 3.498 1 97.75 169 ALA B N 1
ATOM 3960 C CA . ALA B 1 169 ? -5.641 -10.539 2.77 1 97.75 169 ALA B CA 1
ATOM 3961 C C . ALA B 1 169 ? -5.012 -9.82 1.58 1 97.75 169 ALA B C 1
ATOM 3963 O O . ALA B 1 169 ? -3.957 -10.227 1.085 1 97.75 169 ALA B O 1
ATOM 3964 N N . TYR B 1 170 ? -5.621 -8.734 1.116 1 97.31 170 TYR B N 1
ATOM 3965 C CA . TYR B 1 170 ? -5.195 -8.086 -0.12 1 97.31 170 TYR B CA 1
ATOM 3966 C C . TYR B 1 170 ? -4.703 -6.668 0.146 1 97.31 170 TYR B C 1
ATOM 3968 O O . TYR B 1 170 ? -4.676 -5.832 -0.762 1 97.31 170 TYR B O 1
ATOM 3976 N N . GLN B 1 171 ? -4.27 -6.422 1.389 1 94.81 171 GLN B N 1
ATOM 3977 C CA . GLN B 1 171 ? -3.85 -5.078 1.778 1 94.81 171 GLN B CA 1
ATOM 3978 C C . GLN B 1 171 ? -2.33 -4.945 1.724 1 94.81 171 GLN B C 1
ATOM 3980 O O . GLN B 1 171 ? -1.777 -3.932 2.158 1 94.81 171 GLN B O 1
ATOM 3985 N N . ASP B 1 172 ? -1.637 -5.984 1.205 1 91.88 172 ASP B N 1
ATOM 3986 C CA . ASP B 1 172 ? -0.186 -5.855 1.104 1 91.88 172 ASP B CA 1
ATOM 3987 C C . ASP B 1 172 ? 0.201 -4.672 0.224 1 91.88 172 ASP B C 1
ATOM 3989 O O . ASP B 1 172 ? -0.378 -4.469 -0.845 1 91.88 172 ASP B O 1
ATOM 3993 N N . PRO B 1 173 ? 1.111 -3.855 0.615 1 90.19 173 PRO B N 1
ATOM 3994 C CA . PRO B 1 173 ? 1.461 -2.625 -0.097 1 90.19 173 PRO B CA 1
ATOM 3995 C C . PRO B 1 173 ? 2.014 -2.887 -1.495 1 90.19 173 PRO B C 1
ATOM 3997 O O . PRO B 1 173 ? 1.996 -1.995 -2.348 1 90.19 173 PRO B O 1
ATOM 4000 N N . VAL B 1 174 ? 2.471 -4.055 -1.75 1 94.06 174 VAL B N 1
ATOM 4001 C CA . VAL B 1 174 ? 3.035 -4.375 -3.057 1 94.06 174 VAL B CA 1
ATOM 4002 C C . VAL B 1 174 ? 1.971 -5.027 -3.936 1 94.06 174 VAL B C 1
ATOM 4004 O O . VAL B 1 174 ? 2.174 -5.203 -5.141 1 94.06 174 VAL B O 1
ATOM 4007 N N . GLU B 1 175 ? 0.843 -5.371 -3.383 1 96.31 175 GLU B N 1
ATOM 4008 C CA . GLU B 1 175 ? -0.339 -5.875 -4.074 1 96.31 175 GLU B CA 1
ATOM 4009 C C . GLU B 1 175 ? -0.041 -7.188 -4.793 1 96.31 175 GLU B C 1
ATOM 4011 O O . GLU B 1 175 ? -0.5 -7.406 -5.918 1 96.31 175 GLU B O 1
ATOM 4016 N N . LYS B 1 176 ? 0.776 -8.016 -4.195 1 97.38 176 LYS B N 1
ATOM 4017 C CA . LYS B 1 176 ? 1.139 -9.289 -4.801 1 97.38 176 LYS B CA 1
ATOM 4018 C C . LYS B 1 176 ? -0.091 -10.172 -5.004 1 97.38 176 LYS B C 1
AT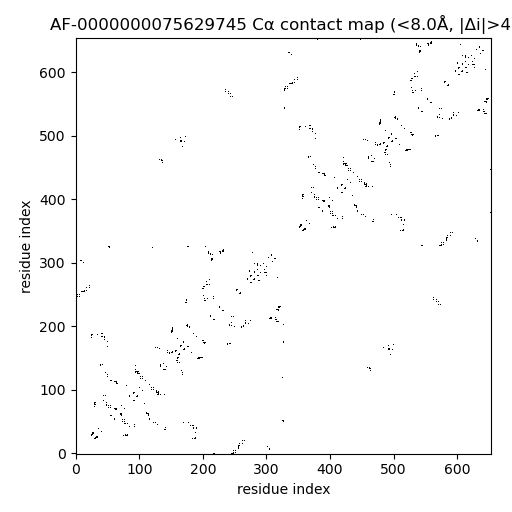OM 4020 O O . LYS B 1 176 ? -0.354 -10.641 -6.113 1 97.38 176 LYS B O 1
ATOM 4025 N N . LYS B 1 177 ? -0.862 -10.359 -3.977 1 97.88 177 LYS B N 1
ATOM 4026 C CA . LYS B 1 177 ? -2.002 -11.273 -4.051 1 97.88 177 LYS B CA 1
ATOM 4027 C C . LYS B 1 177 ? -3.084 -10.727 -4.977 1 97.88 177 LYS B C 1
ATOM 4029 O O . LYS B 1 177 ? -3.771 -11.484 -5.656 1 97.88 177 LYS B O 1
ATOM 4034 N N . ALA B 1 178 ? -3.203 -9.398 -4.973 1 98.12 178 ALA B N 1
ATOM 4035 C CA . ALA B 1 178 ? -4.203 -8.797 -5.848 1 98.12 178 ALA B CA 1
ATOM 4036 C C . ALA B 1 178 ? -3.895 -9.086 -7.316 1 98.12 178 ALA B C 1
ATOM 4038 O O . ALA B 1 178 ? -4.777 -9.5 -8.07 1 98.12 178 ALA B O 1
ATOM 4039 N N . PHE B 1 179 ? -2.666 -8.945 -7.691 1 98.5 179 PHE B N 1
ATOM 4040 C CA . PHE B 1 179 ? -2.309 -9.148 -9.094 1 98.5 179 PHE B CA 1
ATOM 4041 C C . PHE B 1 179 ? -2.244 -10.641 -9.422 1 98.5 179 PHE B C 1
ATOM 4043 O O . PHE B 1 179 ? -2.533 -11.039 -10.547 1 98.5 179 PHE B O 1
ATOM 4050 N N . LEU B 1 180 ? -1.882 -11.461 -8.422 1 98.5 180 LEU B N 1
ATOM 4051 C CA . LEU B 1 180 ? -1.959 -12.898 -8.625 1 98.5 180 LEU B CA 1
ATOM 4052 C C . LEU B 1 180 ? -3.393 -13.328 -8.922 1 98.5 180 LEU B C 1
ATOM 4054 O O . LEU B 1 180 ? -3.635 -14.102 -9.852 1 98.5 180 LEU B O 1
ATOM 4058 N N . LEU B 1 181 ? -4.305 -12.82 -8.109 1 98.62 181 LEU B N 1
ATOM 4059 C CA . LEU B 1 181 ? -5.719 -13.117 -8.32 1 98.62 181 LEU B CA 1
ATOM 4060 C C . LEU B 1 181 ? -6.172 -12.641 -9.695 1 98.62 181 LEU B C 1
ATOM 4062 O O . LEU B 1 181 ? -6.875 -13.367 -10.406 1 98.62 181 LEU B O 1
ATOM 4066 N N . ALA B 1 182 ? -5.766 -11.422 -10.062 1 98.75 182 ALA B N 1
ATOM 4067 C CA . ALA B 1 182 ? -6.113 -10.891 -11.375 1 98.75 182 ALA B CA 1
ATOM 4068 C C . ALA B 1 182 ? -5.625 -11.812 -12.492 1 98.75 182 ALA B C 1
ATOM 4070 O O . ALA B 1 182 ? -6.344 -12.07 -13.461 1 98.75 182 ALA B O 1
ATOM 4071 N N . LYS B 1 183 ? -4.453 -12.312 -12.359 1 98.5 183 LYS B N 1
ATOM 4072 C CA . LYS B 1 183 ? -3.875 -13.227 -13.344 1 98.5 183 LYS B CA 1
ATOM 4073 C C . LYS B 1 183 ? -4.727 -14.484 -13.492 1 98.5 183 LYS B C 1
ATOM 4075 O O . LYS B 1 183 ? -5.066 -14.883 -14.609 1 98.5 183 LYS B O 1
ATOM 4080 N N . PHE B 1 184 ? -5.078 -15.086 -12.352 1 98.5 184 PHE B N 1
ATOM 4081 C CA . PHE B 1 184 ? -5.879 -16.297 -12.375 1 98.5 184 PHE B CA 1
ATOM 4082 C C . PHE B 1 184 ? -7.227 -16.047 -13.039 1 98.5 184 PHE B C 1
ATOM 4084 O O . PHE B 1 184 ? -7.641 -16.812 -13.922 1 98.5 184 PHE B O 1
ATOM 4091 N N . LEU B 1 185 ? -7.867 -15.008 -12.648 1 98.44 185 LEU B N 1
ATOM 4092 C CA . LEU B 1 185 ? -9.219 -14.727 -13.109 1 98.44 185 LEU B CA 1
ATOM 4093 C C . LEU B 1 185 ? -9.227 -14.375 -14.594 1 98.44 185 LEU B C 1
ATOM 4095 O O . LEU B 1 185 ? -10.148 -14.742 -15.32 1 98.44 185 LEU B O 1
ATOM 4099 N N . GLU B 1 186 ? -8.227 -13.633 -14.992 1 97.94 186 GLU B N 1
ATOM 4100 C CA . GLU B 1 186 ? -8.125 -13.273 -16.406 1 97.94 186 GLU B CA 1
ATOM 4101 C C . GLU B 1 186 ? -7.891 -14.508 -17.266 1 97.94 186 GLU B C 1
ATOM 4103 O O . GLU B 1 186 ? -8.555 -14.695 -18.281 1 97.94 186 GLU B O 1
ATOM 4108 N N . ARG B 1 187 ? -6.984 -15.344 -16.891 1 97.38 187 ARG B N 1
ATOM 4109 C CA . ARG B 1 187 ? -6.637 -16.531 -17.672 1 97.38 187 ARG B CA 1
ATOM 4110 C C . ARG B 1 187 ? -7.816 -17.484 -17.766 1 97.38 187 ARG B C 1
ATOM 4112 O O . ARG B 1 187 ? -8.023 -18.141 -18.781 1 97.38 187 ARG B O 1
ATOM 4119 N N . ARG B 1 188 ? -8.594 -17.547 -16.688 1 97.06 188 ARG B N 1
ATOM 4120 C CA . ARG B 1 188 ? -9.758 -18.422 -16.656 1 97.06 188 ARG B CA 1
ATOM 4121 C C . ARG B 1 188 ? -10.922 -17.812 -17.422 1 97.06 188 ARG B C 1
ATOM 4123 O O . ARG B 1 188 ? -11.938 -18.484 -17.656 1 97.06 188 ARG B O 1
ATOM 4130 N N . GLY B 1 189 ? -10.82 -16.594 -17.812 1 95.06 189 GLY B N 1
ATOM 4131 C CA . GLY B 1 189 ? -11.852 -15.945 -18.594 1 95.06 189 GLY B CA 1
ATOM 4132 C C . GLY B 1 189 ? -13 -15.414 -17.75 1 95.06 189 GLY B C 1
ATOM 4133 O O . GLY B 1 189 ? -14.055 -15.055 -18.281 1 95.06 189 GLY B O 1
ATOM 4134 N N . VAL B 1 190 ? -12.812 -15.414 -16.438 1 95.62 190 VAL B N 1
ATOM 4135 C CA . VAL B 1 190 ? -13.828 -14.883 -15.539 1 95.62 190 VAL B CA 1
ATOM 4136 C C . VAL B 1 190 ? -13.766 -13.359 -15.531 1 95.62 190 VAL B C 1
ATOM 4138 O O . VAL B 1 190 ? -14.781 -12.688 -15.32 1 95.62 190 VAL B O 1
ATOM 4141 N N . ALA B 1 191 ? -12.555 -12.828 -15.734 1 95.94 191 ALA B N 1
ATOM 4142 C CA . ALA B 1 191 ? -12.352 -11.391 -15.859 1 95.94 191 ALA B CA 1
ATOM 4143 C C . ALA B 1 191 ? -11.617 -11.055 -17.156 1 95.94 191 ALA B C 1
ATOM 4145 O O . ALA B 1 191 ? -10.75 -11.805 -17.594 1 95.94 191 ALA B O 1
ATOM 4146 N N . ARG B 1 192 ? -12.07 -10.039 -17.781 1 94.75 192 ARG B N 1
ATOM 4147 C CA . ARG B 1 192 ? -11.352 -9.43 -18.891 1 94.75 192 ARG B CA 1
ATOM 4148 C C . ARG B 1 192 ? -11.008 -7.973 -18.609 1 94.75 192 ARG B C 1
ATOM 4150 O O . ARG B 1 192 ? -11.898 -7.117 -18.578 1 94.75 192 ARG B O 1
ATOM 4157 N N . PHE B 1 193 ? -9.727 -7.711 -18.5 1 97.31 193 PHE B N 1
ATOM 4158 C CA . PHE B 1 193 ? -9.336 -6.363 -18.109 1 97.31 193 PHE B CA 1
ATOM 4159 C C . PHE B 1 193 ? -9.07 -5.496 -19.328 1 97.31 193 PHE B C 1
ATOM 4161 O O . PHE B 1 193 ? -8.25 -5.848 -20.188 1 97.31 193 PHE B O 1
ATOM 4168 N N . ALA B 1 194 ? -9.703 -4.359 -19.406 1 97.31 194 ALA B N 1
ATOM 4169 C CA . ALA B 1 194 ? -9.672 -3.461 -20.562 1 97.31 194 ALA B CA 1
ATOM 4170 C C . ALA B 1 194 ? -8.445 -2.555 -20.516 1 97.31 194 ALA B C 1
ATOM 4172 O O . ALA B 1 194 ? -8.164 -1.832 -21.469 1 97.31 194 ALA B O 1
ATOM 4173 N N . ASP B 1 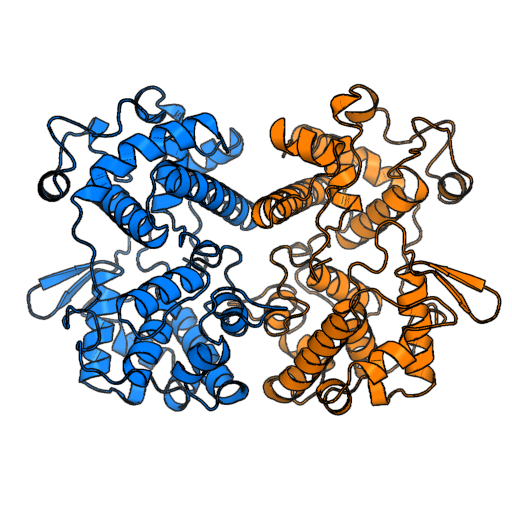195 ? -7.707 -2.557 -19.469 1 97.38 195 ASP B N 1
ATOM 4174 C CA . ASP B 1 195 ? -6.543 -1.698 -19.281 1 97.38 195 ASP B CA 1
ATOM 4175 C C . ASP B 1 195 ? -5.285 -2.525 -19.016 1 97.38 195 ASP B C 1
ATOM 4177 O O . ASP B 1 195 ? -4.621 -2.336 -18 1 97.38 195 ASP B O 1
ATOM 4181 N N . PRO B 1 196 ? -4.871 -3.312 -19.969 1 95.88 196 PRO B N 1
ATOM 4182 C CA . PRO B 1 196 ? -3.721 -4.195 -19.766 1 95.88 196 PRO B CA 1
ATOM 4183 C C . PRO B 1 196 ? -2.449 -3.436 -19.406 1 95.88 196 PRO B C 1
ATOM 4185 O O . PRO B 1 196 ? -1.532 -4.008 -18.812 1 95.88 196 PRO B O 1
ATOM 4188 N N . HIS B 1 197 ? -2.377 -2.18 -19.719 1 94.06 197 HIS B N 1
ATOM 4189 C CA . HIS B 1 197 ? -1.209 -1.373 -19.375 1 94.06 197 HIS B CA 1
ATOM 4190 C C . HIS B 1 197 ? -1.07 -1.202 -17.875 1 94.06 197 HIS B C 1
ATOM 4192 O O . HIS B 1 197 ? -0.026 -0.765 -17.391 1 94.06 197 HIS B O 1
ATOM 4198 N N . ASN B 1 198 ? -2.143 -1.574 -17.109 1 95.19 198 ASN B N 1
ATOM 4199 C CA . ASN B 1 198 ? -2.102 -1.486 -15.656 1 95.19 198 ASN B CA 1
ATOM 4200 C C . ASN B 1 198 ? -1.741 -2.828 -15.023 1 95.19 198 ASN B C 1
ATOM 4202 O O . ASN B 1 198 ? -1.695 -2.949 -13.797 1 95.19 198 ASN B O 1
ATOM 4206 N N . LYS B 1 199 ? -1.394 -3.797 -15.82 1 97.19 199 LYS B N 1
ATOM 4207 C CA . LYS B 1 199 ? -0.923 -5.07 -15.281 1 97.19 199 LYS B CA 1
ATOM 4208 C C . LYS B 1 199 ? 0.428 -4.91 -14.594 1 97.19 199 LYS B C 1
ATOM 4210 O O . LYS B 1 199 ? 1.319 -4.234 -15.109 1 97.19 199 LYS B O 1
ATOM 4215 N N . GLU B 1 200 ? 0.49 -5.414 -13.383 1 96.69 200 GLU B N 1
ATOM 4216 C CA . GLU B 1 200 ? 1.754 -5.48 -12.656 1 96.69 200 GLU B CA 1
ATOM 4217 C C . GLU B 1 200 ? 2.092 -6.918 -12.266 1 96.69 200 GLU B C 1
ATOM 4219 O O . GLU B 1 200 ? 1.2 -7.762 -12.148 1 96.69 200 GLU B O 1
ATOM 4224 N N . LEU B 1 201 ? 3.363 -7.188 -12.141 1 97.75 201 LEU B N 1
ATOM 4225 C CA . LEU B 1 201 ? 3.795 -8.516 -11.727 1 97.75 201 LEU B CA 1
ATOM 4226 C C . LEU B 1 201 ? 3.518 -8.742 -10.242 1 97.75 201 LEU B C 1
ATOM 4228 O O . LEU B 1 201 ? 3.797 -7.867 -9.414 1 97.75 201 LEU B O 1
ATOM 4232 N N . PRO B 1 202 ? 2.891 -9.891 -9.852 1 97.88 202 PRO B N 1
ATOM 4233 C CA . PRO B 1 202 ? 2.807 -10.289 -8.445 1 97.88 202 PRO B CA 1
ATOM 4234 C C . PRO B 1 202 ? 4.164 -10.68 -7.859 1 97.88 202 PRO B C 1
ATOM 4236 O O . PRO B 1 202 ? 4.461 -11.867 -7.723 1 97.88 202 PRO B O 1
ATOM 4239 N N . VAL B 1 203 ? 4.93 -9.766 -7.375 1 97 203 VAL B N 1
ATOM 4240 C CA . VAL B 1 203 ? 6.324 -9.93 -6.988 1 97 203 VAL B CA 1
ATOM 4241 C C . VAL B 1 203 ? 6.414 -10.742 -5.699 1 97 203 VAL B C 1
ATOM 4243 O O . VAL B 1 203 ? 5.984 -10.281 -4.637 1 97 203 VAL B O 1
ATOM 4246 N N . ASP B 1 204 ? 6.891 -11.93 -5.758 1 94.31 204 ASP B N 1
ATOM 4247 C CA . ASP B 1 204 ? 7.195 -12.773 -4.605 1 94.31 204 ASP B CA 1
ATOM 4248 C C . ASP B 1 204 ? 8.695 -12.812 -4.34 1 94.31 204 ASP B C 1
ATOM 4250 O O . ASP B 1 204 ? 9.453 -11.992 -4.863 1 94.31 204 ASP B O 1
ATOM 4254 N N . ASN B 1 205 ? 9.156 -13.758 -3.51 1 92.31 205 ASN B N 1
ATOM 4255 C CA . ASN B 1 205 ? 10.562 -13.828 -3.121 1 92.31 205 ASN B CA 1
ATOM 4256 C C . ASN B 1 205 ? 11.445 -14.273 -4.281 1 92.31 205 ASN B C 1
ATOM 4258 O O . ASN B 1 205 ? 12.602 -13.859 -4.383 1 92.31 205 ASN B O 1
ATOM 4262 N N . HIS B 1 206 ? 10.883 -15.102 -5.203 1 95.44 206 HIS B N 1
ATOM 4263 C CA . HIS B 1 206 ? 11.648 -15.547 -6.367 1 95.44 206 HIS B CA 1
ATOM 4264 C C . HIS B 1 206 ? 12 -14.375 -7.27 1 95.44 206 HIS B C 1
ATOM 4266 O O . HIS B 1 206 ? 13.141 -14.258 -7.727 1 95.44 206 HIS B O 1
ATOM 4272 N N . LEU B 1 207 ? 11 -13.562 -7.457 1 97.69 207 LEU B N 1
ATOM 4273 C CA . LEU B 1 207 ? 11.188 -12.445 -8.375 1 97.69 207 LEU B CA 1
ATOM 4274 C C . LEU B 1 207 ? 12.188 -11.438 -7.809 1 97.69 207 LEU B C 1
ATOM 4276 O O . LEU B 1 207 ? 12.93 -10.805 -8.562 1 97.69 207 LEU B O 1
ATOM 4280 N N . VAL B 1 208 ? 12.195 -11.297 -6.492 1 97 208 VAL B N 1
ATOM 4281 C CA . VAL B 1 208 ? 13.141 -10.375 -5.867 1 97 208 VAL B CA 1
ATOM 4282 C C . VAL B 1 208 ? 14.555 -10.945 -5.957 1 97 208 VAL B C 1
ATOM 4284 O O . VAL B 1 208 ? 15.492 -10.234 -6.316 1 97 208 VAL B O 1
ATOM 4287 N N . ARG B 1 209 ? 14.703 -12.227 -5.66 1 97.62 209 ARG B N 1
ATOM 4288 C CA . ARG B 1 209 ? 16 -12.875 -5.762 1 97.62 209 ARG B CA 1
ATOM 4289 C C . ARG B 1 209 ? 16.578 -12.742 -7.172 1 97.62 209 ARG B C 1
ATOM 4291 O O . ARG B 1 209 ? 17.734 -12.375 -7.344 1 97.62 209 ARG B O 1
ATOM 4298 N N . LEU B 1 210 ? 15.734 -12.984 -8.133 1 98.31 210 LEU B N 1
ATOM 4299 C CA . LEU B 1 210 ? 16.172 -12.914 -9.523 1 98.31 210 LEU B CA 1
ATOM 4300 C C . LEU B 1 210 ? 16.562 -11.484 -9.898 1 98.31 210 LEU B C 1
ATOM 4302 O O . LEU B 1 210 ? 17.547 -11.273 -10.602 1 98.31 210 LEU B O 1
ATOM 4306 N N . ALA B 1 211 ? 15.805 -10.531 -9.43 1 97.88 211 ALA B N 1
ATOM 4307 C CA . ALA B 1 211 ? 16.094 -9.133 -9.742 1 97.88 211 ALA B CA 1
ATOM 4308 C C . ALA B 1 211 ? 17.453 -8.711 -9.172 1 97.88 211 ALA B C 1
ATOM 4310 O O . ALA B 1 211 ? 18.219 -8.008 -9.836 1 97.88 211 ALA B O 1
ATOM 4311 N N . LEU B 1 212 ? 17.719 -9.117 -7.949 1 96.81 212 LEU B N 1
ATOM 4312 C CA . LEU B 1 212 ? 19 -8.812 -7.32 1 96.81 212 LEU B CA 1
ATOM 4313 C C . LEU B 1 212 ? 20.141 -9.508 -8.047 1 96.81 212 LEU B C 1
ATOM 4315 O O . LEU B 1 212 ? 21.156 -8.883 -8.375 1 96.81 212 LEU B O 1
ATOM 4319 N N . ARG B 1 213 ? 19.984 -10.781 -8.344 1 97.88 213 ARG B N 1
ATOM 4320 C CA . ARG B 1 213 ? 21.031 -11.555 -9 1 97.88 213 ARG B CA 1
ATOM 4321 C C . ARG B 1 213 ? 21.312 -11.016 -10.398 1 97.88 213 ARG B C 1
ATOM 4323 O O . ARG B 1 213 ? 22.469 -10.828 -10.781 1 97.88 213 ARG B O 1
ATOM 4330 N N . MET B 1 214 ? 20.281 -10.711 -11.133 1 97.62 214 MET B N 1
ATOM 4331 C CA . MET B 1 214 ? 20.438 -10.227 -12.5 1 97.62 214 MET B CA 1
ATOM 4332 C C . MET B 1 214 ? 20.984 -8.805 -12.516 1 97.62 214 MET B C 1
ATOM 4334 O O . MET B 1 214 ? 21.469 -8.328 -13.547 1 97.62 214 MET B O 1
ATOM 4338 N N . GLY B 1 215 ? 20.859 -8.102 -11.406 1 95.69 215 GLY B N 1
ATOM 4339 C CA . GLY B 1 215 ? 21.438 -6.77 -11.281 1 95.69 215 GLY B CA 1
ATOM 4340 C C . GLY B 1 215 ? 20.531 -5.672 -11.805 1 95.69 215 GLY B C 1
ATOM 4341 O O . GLY B 1 215 ? 21 -4.578 -12.125 1 95.69 215 GLY B O 1
ATOM 4342 N N . ILE B 1 216 ? 19.266 -5.98 -11.953 1 95.75 216 ILE B N 1
ATOM 4343 C CA . ILE B 1 216 ? 18.359 -4.957 -12.453 1 95.75 216 ILE B CA 1
ATOM 4344 C C . ILE B 1 216 ? 17.828 -4.125 -11.297 1 95.75 216 ILE B C 1
ATOM 4346 O O . ILE B 1 216 ? 17.25 -3.055 -11.5 1 95.75 216 ILE B O 1
ATOM 4350 N N . VAL B 1 217 ? 17.953 -4.605 -10.094 1 93.12 217 VAL B N 1
ATOM 4351 C CA . VAL B 1 217 ? 17.719 -3.84 -8.875 1 93.12 217 VAL B CA 1
ATOM 4352 C C . VAL B 1 217 ? 19 -3.752 -8.055 1 93.12 217 VAL B C 1
ATOM 4354 O O . VAL B 1 217 ? 19.719 -4.746 -7.895 1 93.12 217 VAL B O 1
ATOM 4357 N N . SER B 1 218 ? 19.297 -2.564 -7.617 1 87.19 218 SER B N 1
ATOM 4358 C CA . SER B 1 218 ? 20.453 -2.355 -6.75 1 87.19 218 SER B CA 1
ATOM 4359 C C . SER B 1 218 ? 20.031 -2.178 -5.297 1 87.19 218 SER B C 1
ATOM 4361 O O . SER B 1 218 ? 19.031 -1.51 -5.012 1 87.19 218 SER B O 1
ATOM 4363 N N . ALA B 1 219 ? 20.688 -2.875 -4.434 1 84.81 219 ALA B N 1
ATOM 4364 C CA . ALA B 1 219 ? 20.484 -2.727 -2.998 1 84.81 219 ALA B CA 1
ATOM 4365 C C . ALA B 1 219 ? 21.734 -2.191 -2.309 1 84.81 219 ALA B C 1
ATOM 4367 O O . ALA B 1 219 ? 22.844 -2.344 -2.818 1 84.81 219 ALA B O 1
ATOM 4368 N N . THR B 1 220 ? 21.531 -1.549 -1.21 1 78.94 220 THR B N 1
ATOM 4369 C CA . THR B 1 220 ? 22.672 -1.085 -0.425 1 78.94 220 THR B CA 1
ATOM 4370 C C . THR B 1 220 ? 23.5 -2.266 0.078 1 78.94 220 THR B C 1
ATOM 4372 O O . THR B 1 220 ? 22.984 -3.385 0.18 1 78.94 220 THR B O 1
ATOM 4375 N N . GLU B 1 221 ? 24.766 -1.973 0.427 1 83.69 221 GLU B N 1
ATOM 4376 C CA . GLU B 1 221 ? 25.625 -3.023 0.943 1 83.69 221 GLU B CA 1
ATOM 4377 C C . GLU B 1 221 ? 25.062 -3.631 2.225 1 83.69 221 GLU B C 1
ATOM 4379 O O . GLU B 1 221 ? 25.141 -4.844 2.426 1 83.69 221 GLU B O 1
ATOM 4384 N N . ASP B 1 222 ? 24.484 -2.791 2.996 1 84.19 222 ASP B N 1
ATOM 4385 C CA . ASP B 1 222 ? 23.922 -3.264 4.258 1 84.19 222 ASP B CA 1
ATOM 4386 C C . ASP B 1 222 ? 22.734 -4.211 4.016 1 84.19 222 ASP B C 1
ATOM 4388 O O . ASP B 1 222 ? 22.594 -5.219 4.711 1 84.19 222 ASP B O 1
ATOM 4392 N N . LEU B 1 223 ? 21.953 -3.867 3.105 1 88.19 223 LEU B N 1
ATOM 4393 C CA . LEU B 1 223 ? 20.812 -4.711 2.799 1 88.19 223 LEU B CA 1
ATOM 4394 C C . LEU B 1 223 ? 21.25 -6.031 2.178 1 88.19 223 LEU B C 1
ATOM 4396 O O . LEU B 1 223 ? 20.719 -7.09 2.52 1 88.19 223 LEU B O 1
ATOM 4400 N N . LEU B 1 224 ? 22.234 -5.98 1.291 1 91.69 224 LEU B N 1
ATOM 4401 C CA . LEU B 1 224 ? 22.75 -7.195 0.676 1 91.69 224 LEU B CA 1
ATOM 4402 C C . LEU B 1 224 ? 23.359 -8.117 1.726 1 91.69 224 LEU B C 1
ATOM 4404 O O . LEU B 1 224 ? 23.188 -9.344 1.652 1 91.69 224 LEU B O 1
ATOM 4408 N N . GLU B 1 225 ? 24.016 -7.488 2.641 1 93.06 225 GLU B N 1
ATOM 4409 C CA . GLU B 1 225 ? 24.609 -8.273 3.727 1 93.06 225 GLU B CA 1
ATOM 4410 C C . GLU B 1 225 ? 23.516 -8.93 4.574 1 93.06 225 GLU B C 1
ATOM 4412 O O . GLU B 1 225 ? 23.656 -10.086 4.977 1 93.06 225 GLU B O 1
ATOM 4417 N N . ALA B 1 226 ? 22.484 -8.211 4.82 1 93.5 226 ALA B N 1
ATOM 4418 C CA . ALA B 1 226 ? 21.359 -8.773 5.57 1 93.5 226 ALA B CA 1
ATOM 4419 C C . ALA B 1 226 ? 20.75 -9.961 4.832 1 93.5 226 ALA B C 1
ATOM 4421 O O . ALA B 1 226 ? 20.406 -10.977 5.449 1 93.5 226 ALA B O 1
ATOM 4422 N N . VAL B 1 227 ? 20.625 -9.859 3.549 1 95.12 227 VAL B N 1
ATOM 4423 C CA . VAL B 1 227 ? 20.062 -10.922 2.719 1 95.12 227 VAL B CA 1
ATOM 4424 C C . VAL B 1 227 ? 20.969 -12.141 2.756 1 95.12 227 VAL B C 1
ATOM 4426 O O . VAL B 1 227 ? 20.516 -13.266 2.986 1 95.12 227 VAL B O 1
ATOM 4429 N N . LYS B 1 228 ? 22.266 -11.93 2.617 1 95.31 228 LYS B N 1
ATOM 4430 C CA . LYS B 1 228 ? 23.234 -13.008 2.592 1 95.31 228 LYS B CA 1
ATOM 4431 C C . LYS B 1 228 ? 23.266 -13.758 3.92 1 95.31 228 LYS B C 1
ATOM 4433 O O . LYS B 1 228 ? 23.359 -14.992 3.943 1 95.31 228 LYS B O 1
ATOM 4438 N N . ARG B 1 229 ? 23.109 -13.016 4.93 1 95.56 229 ARG B N 1
ATOM 4439 C CA . ARG B 1 229 ? 23.203 -13.602 6.266 1 95.56 229 ARG B CA 1
ATOM 4440 C C . ARG B 1 229 ? 21.828 -14.078 6.746 1 95.56 229 ARG B C 1
ATOM 4442 O O . ARG B 1 229 ? 21.703 -14.57 7.863 1 95.56 229 ARG B O 1
ATOM 4449 N N . GLN B 1 230 ? 20.812 -13.906 5.926 1 93.94 230 GLN B N 1
ATOM 4450 C CA . GLN B 1 230 ? 19.453 -14.344 6.215 1 93.94 230 GLN B CA 1
ATOM 4451 C C . GLN B 1 230 ? 18.938 -13.711 7.5 1 93.94 230 GLN B C 1
ATOM 4453 O O . GLN B 1 230 ? 18.328 -14.391 8.328 1 93.94 230 GLN B O 1
ATOM 4458 N N . ARG B 1 231 ? 19.375 -12.43 7.668 1 94.69 231 ARG B N 1
ATOM 4459 C CA . ARG B 1 231 ? 18.766 -11.633 8.734 1 94.69 231 ARG B CA 1
ATOM 4460 C C . ARG B 1 231 ? 17.391 -11.117 8.312 1 94.69 231 ARG B C 1
ATOM 4462 O O . ARG B 1 231 ? 17.203 -10.734 7.164 1 94.69 231 ARG B O 1
ATOM 4469 N N . GLU B 1 232 ? 16.484 -11.102 9.289 1 93.12 232 GLU B N 1
ATOM 4470 C CA . GLU B 1 232 ? 15.156 -10.578 9.023 1 93.12 232 GLU B CA 1
ATOM 4471 C C . GLU B 1 232 ? 15.211 -9.117 8.586 1 93.12 232 GLU B C 1
ATOM 4473 O O . GLU B 1 232 ? 15.883 -8.297 9.227 1 93.12 232 GLU B O 1
ATOM 4478 N N . VAL B 1 233 ? 14.594 -8.805 7.438 1 90.5 233 VAL B N 1
ATOM 4479 C CA . VAL B 1 233 ? 14.531 -7.414 6.988 1 90.5 233 VAL B CA 1
ATOM 4480 C C . VAL B 1 233 ? 13.281 -6.742 7.547 1 90.5 233 VAL B C 1
ATOM 4482 O O . VAL B 1 233 ? 12.281 -7.41 7.812 1 90.5 233 VAL B O 1
ATOM 4485 N N . ASP B 1 234 ? 13.359 -5.457 7.746 1 87.81 234 ASP B N 1
ATOM 4486 C CA . ASP B 1 234 ? 12.195 -4.73 8.242 1 87.81 234 ASP B CA 1
ATOM 4487 C C . ASP B 1 234 ? 11.148 -4.559 7.145 1 87.81 234 ASP B C 1
ATOM 4489 O O . ASP B 1 234 ? 11.445 -4.738 5.961 1 87.81 234 ASP B O 1
ATOM 4493 N N . THR B 1 235 ? 9.938 -4.223 7.547 1 88.38 235 THR B N 1
ATOM 4494 C CA . THR B 1 235 ? 8.789 -4.109 6.652 1 88.38 235 THR B CA 1
ATOM 4495 C C . THR B 1 235 ? 9.062 -3.096 5.543 1 88.38 235 THR B C 1
ATOM 4497 O O . THR B 1 235 ? 8.766 -3.352 4.375 1 88.38 235 THR B O 1
ATOM 4500 N N . LEU B 1 236 ? 9.641 -1.963 5.848 1 87.06 236 LEU B N 1
ATOM 4501 C CA . LEU B 1 236 ? 9.898 -0.922 4.855 1 87.06 236 LEU B CA 1
ATOM 4502 C C . LEU B 1 236 ? 10.914 -1.39 3.822 1 87.06 236 LEU B C 1
ATOM 4504 O O . LEU B 1 236 ? 10.766 -1.108 2.631 1 87.06 236 LEU B O 1
ATOM 4508 N N . ASP B 1 237 ? 11.93 -2.104 4.281 1 88 237 ASP B N 1
ATOM 4509 C CA . ASP B 1 237 ? 12.945 -2.621 3.369 1 88 237 ASP B CA 1
ATOM 4510 C C . ASP B 1 237 ? 12.352 -3.668 2.428 1 88 237 ASP B C 1
ATOM 4512 O O . ASP B 1 237 ? 12.664 -3.689 1.236 1 88 237 ASP B O 1
ATOM 4516 N N . ASP B 1 238 ? 11.531 -4.496 2.977 1 91.94 238 ASP B N 1
ATOM 4517 C CA . ASP B 1 238 ? 10.859 -5.492 2.15 1 91.94 238 ASP B CA 1
ATOM 4518 C C . ASP B 1 238 ? 10.031 -4.824 1.053 1 91.94 238 ASP B C 1
ATOM 4520 O O . ASP B 1 238 ? 10.141 -5.184 -0.121 1 91.94 238 ASP B O 1
ATOM 4524 N N . VAL B 1 239 ? 9.219 -3.875 1.454 1 92.12 239 VAL B N 1
ATOM 4525 C CA . VAL B 1 239 ? 8.312 -3.201 0.527 1 92.12 239 VAL B CA 1
ATOM 4526 C C . VAL B 1 239 ? 9.125 -2.457 -0.533 1 92.12 239 VAL B C 1
ATOM 4528 O O . VAL B 1 239 ? 8.82 -2.539 -1.726 1 92.12 239 VAL B O 1
ATOM 4531 N N . ALA B 1 240 ? 10.164 -1.761 -0.108 1 87.25 240 ALA B N 1
ATOM 4532 C CA . ALA B 1 240 ? 10.992 -1.001 -1.04 1 87.25 240 ALA B CA 1
ATOM 4533 C C . ALA B 1 240 ? 11.656 -1.921 -2.061 1 87.25 240 ALA B C 1
ATOM 4535 O O . ALA B 1 240 ? 11.664 -1.626 -3.258 1 87.25 240 ALA B O 1
ATOM 4536 N N . LEU B 1 241 ? 12.164 -2.98 -1.58 1 90.88 241 LEU B N 1
ATOM 4537 C CA . LEU B 1 241 ? 12.844 -3.941 -2.441 1 90.88 241 LEU B CA 1
ATOM 4538 C C . LEU B 1 241 ? 11.875 -4.551 -3.447 1 90.88 241 LEU B C 1
ATOM 4540 O O . LEU B 1 241 ? 12.203 -4.684 -4.629 1 90.88 241 LEU B O 1
ATOM 4544 N N . ARG B 1 242 ? 10.727 -4.891 -3.025 1 94.38 242 ARG B N 1
ATOM 4545 C CA . ARG B 1 242 ? 9.75 -5.539 -3.891 1 94.38 242 ARG B CA 1
ATOM 4546 C C . ARG B 1 242 ? 9.172 -4.555 -4.898 1 94.38 242 ARG B C 1
ATOM 4548 O O . ARG B 1 242 ? 8.922 -4.914 -6.055 1 94.38 242 ARG B O 1
ATOM 4555 N N . LEU B 1 243 ? 8.977 -3.342 -4.484 1 92.44 243 LEU B N 1
ATOM 4556 C CA . LEU B 1 243 ? 8.484 -2.336 -5.418 1 92.44 243 LEU B CA 1
ATOM 4557 C C . LEU B 1 243 ? 9.531 -2.016 -6.477 1 92.44 243 LEU B C 1
ATOM 4559 O O . LEU B 1 243 ? 9.203 -1.823 -7.648 1 92.44 243 LEU B O 1
ATOM 4563 N N . ALA B 1 244 ? 10.789 -1.927 -6.047 1 90.25 244 ALA B N 1
ATOM 4564 C CA . ALA B 1 244 ? 11.867 -1.721 -7.008 1 90.25 244 ALA B CA 1
ATOM 4565 C C . ALA B 1 244 ? 11.945 -2.875 -8 1 90.25 244 ALA B C 1
ATOM 4567 O O . ALA B 1 244 ? 12.148 -2.66 -9.203 1 90.25 244 ALA B O 1
ATOM 4568 N N . SER B 1 245 ? 11.766 -4.062 -7.477 1 95.25 245 SER B N 1
ATOM 4569 C CA . SER B 1 245 ? 11.766 -5.242 -8.336 1 95.25 245 SER B CA 1
ATOM 4570 C C . SER B 1 245 ? 10.617 -5.203 -9.328 1 95.25 245 SER B C 1
ATOM 4572 O O . SER B 1 245 ? 10.797 -5.512 -10.508 1 95.25 245 SER B O 1
ATOM 4574 N N . ARG B 1 246 ? 9.461 -4.832 -8.852 1 95.75 246 ARG B N 1
ATOM 4575 C CA . ARG B 1 246 ? 8.305 -4.746 -9.742 1 95.75 246 ARG B CA 1
ATOM 4576 C C . ARG B 1 246 ? 8.562 -3.754 -10.867 1 95.75 246 ARG B C 1
ATOM 4578 O O . ARG B 1 246 ? 8.242 -4.031 -12.023 1 95.75 246 ARG B O 1
ATOM 4585 N N . ARG B 1 247 ? 9.094 -2.619 -10.539 1 92.44 247 ARG B N 1
ATOM 4586 C CA . ARG B 1 247 ? 9.391 -1.604 -11.547 1 92.44 247 ARG B CA 1
ATOM 4587 C C . ARG B 1 247 ? 10.367 -2.141 -12.586 1 92.44 247 ARG B C 1
ATOM 4589 O O . ARG B 1 247 ? 10.164 -1.952 -13.789 1 92.44 247 ARG B O 1
ATOM 4596 N N . ALA B 1 248 ? 11.375 -2.752 -12.102 1 94.25 248 ALA B N 1
ATOM 4597 C CA . ALA B 1 248 ? 12.383 -3.311 -13 1 94.25 248 ALA B CA 1
ATOM 4598 C C . ALA B 1 248 ? 11.766 -4.352 -13.938 1 94.25 248 ALA B C 1
ATOM 4600 O O . ALA B 1 248 ? 11.977 -4.309 -15.148 1 94.25 248 ALA B O 1
ATOM 4601 N N . TRP B 1 249 ? 11.023 -5.254 -13.391 1 97.31 249 TRP B N 1
ATOM 4602 C CA . TRP B 1 249 ? 10.422 -6.32 -14.195 1 97.31 249 TRP B CA 1
ATOM 4603 C C . TRP B 1 249 ? 9.414 -5.75 -15.188 1 97.31 249 TRP B C 1
ATOM 4605 O O . TRP B 1 249 ? 9.242 -6.281 -16.281 1 97.31 249 TRP B O 1
ATOM 4615 N N . ARG B 1 250 ? 8.75 -4.688 -14.773 1 95.25 250 ARG B N 1
ATOM 4616 C CA . ARG B 1 250 ? 7.852 -4.02 -15.711 1 95.25 250 ARG B CA 1
ATOM 4617 C C . ARG B 1 250 ? 8.609 -3.525 -16.938 1 95.25 250 ARG B C 1
ATOM 4619 O O . ARG B 1 250 ? 8.125 -3.66 -18.062 1 95.25 250 ARG B O 1
ATOM 4626 N N . ILE B 1 251 ? 9.75 -2.941 -16.703 1 94 251 ILE B N 1
ATOM 4627 C CA . ILE B 1 251 ? 10.57 -2.457 -17.797 1 94 251 ILE B CA 1
ATOM 4628 C C . ILE B 1 251 ? 11.023 -3.637 -18.656 1 94 251 ILE B C 1
ATOM 4630 O O . ILE B 1 251 ? 11.008 -3.562 -19.891 1 94 251 ILE B O 1
ATOM 4634 N N . VAL B 1 252 ? 11.391 -4.695 -18.031 1 97.38 252 VAL B N 1
ATOM 4635 C CA . VAL B 1 252 ? 11.781 -5.906 -18.734 1 97.38 252 VAL B CA 1
ATOM 4636 C C . VAL B 1 252 ? 10.625 -6.395 -19.609 1 97.38 252 VAL B C 1
ATOM 4638 O O . VAL B 1 252 ? 10.812 -6.723 -20.781 1 97.38 252 VAL B O 1
ATOM 4641 N N . ALA B 1 253 ? 9.461 -6.445 -19.016 1 97.62 253 ALA B N 1
ATOM 4642 C CA . ALA B 1 253 ? 8.273 -6.879 -19.75 1 97.62 253 ALA B CA 1
ATOM 4643 C C . ALA B 1 253 ? 8.039 -5.996 -20.984 1 97.62 253 ALA B C 1
ATOM 4645 O O . ALA B 1 253 ? 7.766 -6.504 -22.062 1 97.62 253 ALA B O 1
ATOM 4646 N N . GLN B 1 254 ? 8.164 -4.738 -20.812 1 94.94 254 GLN B N 1
ATOM 4647 C CA . GLN B 1 254 ? 7.926 -3.768 -21.875 1 94.94 254 GLN B CA 1
ATOM 4648 C C . GLN B 1 254 ? 8.914 -3.955 -23.016 1 94.94 254 GLN B C 1
ATOM 4650 O O . GLN B 1 254 ? 8.516 -4.031 -24.188 1 94.94 254 GLN B O 1
ATOM 4655 N N . HIS B 1 255 ? 10.148 -4.109 -22.719 1 94.81 255 HIS B N 1
ATOM 4656 C CA . HIS B 1 255 ? 11.18 -4.164 -23.75 1 94.81 255 HIS B CA 1
ATOM 4657 C C . HIS B 1 255 ? 11.289 -5.559 -24.359 1 94.81 255 HIS B C 1
ATOM 4659 O O . HIS B 1 255 ? 11.797 -5.727 -25.469 1 94.81 255 HIS B O 1
ATOM 4665 N N . GLY B 1 256 ? 10.836 -6.531 -23.641 1 96.19 256 GLY B N 1
ATOM 4666 C CA . GLY B 1 256 ? 10.766 -7.883 -24.172 1 96.19 256 GLY B CA 1
ATOM 4667 C C . GLY B 1 256 ? 9.484 -8.156 -24.938 1 96.19 256 GLY B C 1
ATOM 4668 O O . GLY B 1 256 ? 9.359 -9.188 -25.594 1 96.19 256 GLY B O 1
ATOM 4669 N N . GLY B 1 257 ? 8.562 -7.258 -24.844 1 95.5 257 GLY B N 1
ATOM 4670 C CA . GLY B 1 257 ? 7.258 -7.48 -25.453 1 95.5 257 GLY B CA 1
ATOM 4671 C C . GLY B 1 257 ? 6.48 -8.609 -24.797 1 95.5 257 GLY B C 1
ATOM 4672 O O . GLY B 1 257 ? 5.844 -9.406 -25.484 1 95.5 257 GLY B O 1
ATOM 4673 N N . ILE B 1 258 ? 6.633 -8.773 -23.516 1 97.31 258 ILE B N 1
ATOM 4674 C CA . ILE B 1 258 ? 6.035 -9.883 -22.781 1 97.31 258 ILE B CA 1
ATOM 4675 C C . ILE B 1 258 ? 4.902 -9.367 -21.891 1 97.31 258 ILE B C 1
ATOM 4677 O O . ILE B 1 258 ? 5.055 -8.359 -21.203 1 97.31 258 ILE B O 1
ATOM 4681 N N . ASP B 1 259 ? 3.736 -9.992 -21.938 1 96.81 259 ASP B N 1
ATOM 4682 C CA . ASP B 1 259 ? 2.68 -9.695 -20.969 1 96.81 259 ASP B CA 1
ATOM 4683 C C . ASP B 1 259 ? 3.17 -9.883 -19.547 1 96.81 259 ASP B C 1
ATOM 4685 O O . ASP B 1 259 ? 3.787 -10.906 -19.219 1 96.81 259 ASP B O 1
ATOM 4689 N N . PRO B 1 260 ? 2.924 -8.914 -18.656 1 97.75 260 PRO B N 1
ATOM 4690 C CA . PRO B 1 260 ? 3.439 -9 -17.281 1 97.75 260 PRO B CA 1
ATOM 4691 C C . PRO B 1 260 ? 3.023 -10.281 -16.578 1 97.75 260 PRO B C 1
ATOM 4693 O O . PRO B 1 260 ? 3.811 -10.852 -15.82 1 97.75 260 PRO B O 1
ATOM 4696 N N . PHE B 1 261 ? 1.818 -10.773 -16.828 1 98.12 261 PHE B N 1
ATOM 4697 C CA . PHE B 1 261 ? 1.354 -11.992 -16.172 1 98.12 261 PHE B CA 1
ATOM 4698 C C . PHE B 1 261 ? 2.104 -13.211 -16.703 1 98.12 261 PHE B C 1
ATOM 4700 O O . PHE B 1 261 ? 2.369 -14.156 -15.961 1 98.12 261 PHE B O 1
ATOM 4707 N N . ILE B 1 262 ? 2.461 -13.164 -17.938 1 97.5 262 ILE B N 1
ATOM 4708 C CA . ILE B 1 262 ? 3.242 -14.242 -18.547 1 97.5 262 ILE B CA 1
ATOM 4709 C C . ILE B 1 262 ? 4.68 -14.18 -18.031 1 97.5 262 ILE B C 1
ATOM 4711 O O . ILE B 1 262 ? 5.277 -15.219 -17.719 1 97.5 262 ILE B O 1
ATOM 4715 N N . LEU B 1 263 ? 5.23 -12.992 -17.984 1 98 263 LEU B N 1
ATOM 4716 C CA . LEU B 1 263 ? 6.566 -12.852 -17.406 1 98 263 LEU B CA 1
ATOM 4717 C C . LEU B 1 263 ? 6.609 -13.391 -15.984 1 98 263 LEU B C 1
ATOM 4719 O O . LEU B 1 263 ? 7.598 -14.008 -15.578 1 98 263 LEU B O 1
ATOM 4723 N N . ASP B 1 264 ? 5.578 -13.117 -15.242 1 98 264 ASP B N 1
ATOM 4724 C CA . ASP B 1 264 ? 5.488 -13.656 -13.891 1 98 264 ASP B CA 1
ATOM 4725 C C . ASP B 1 264 ? 5.578 -15.18 -13.898 1 98 264 ASP B C 1
ATOM 4727 O O . ASP B 1 264 ? 6.285 -15.766 -13.07 1 98 264 ASP B O 1
ATOM 4731 N N . ASP B 1 265 ? 4.836 -15.797 -14.766 1 97.06 265 ASP B N 1
ATOM 4732 C CA . ASP B 1 265 ? 4.891 -17.25 -14.875 1 97.06 265 ASP B CA 1
ATOM 4733 C C . ASP B 1 265 ? 6.316 -17.734 -15.133 1 97.06 265 ASP B C 1
ATOM 4735 O O . ASP B 1 265 ? 6.777 -18.688 -14.516 1 97.06 265 ASP B O 1
ATOM 4739 N N . PHE B 1 266 ? 6.918 -17.094 -16.031 1 97.19 266 PHE B N 1
ATOM 4740 C CA . PHE B 1 266 ? 8.281 -17.469 -16.391 1 97.19 266 PHE B CA 1
ATOM 4741 C C . PHE B 1 266 ? 9.219 -17.312 -15.195 1 97.19 266 PHE B C 1
ATOM 4743 O O . PHE B 1 266 ? 9.945 -18.25 -14.852 1 97.19 266 PHE B O 1
ATOM 4750 N N . LEU B 1 267 ? 9.195 -16.141 -14.586 1 97.81 267 LEU B N 1
ATOM 4751 C CA . LEU B 1 267 ? 10.141 -15.828 -13.516 1 97.81 267 LEU B CA 1
ATOM 4752 C C . LEU B 1 267 ? 9.922 -16.766 -12.328 1 97.81 267 LEU B C 1
ATOM 4754 O O . LEU B 1 267 ? 10.891 -17.203 -11.703 1 97.81 267 LEU B O 1
ATOM 4758 N N . TRP B 1 268 ? 8.695 -17.016 -12.016 1 95.69 268 TRP B N 1
ATOM 4759 C CA . TRP B 1 268 ? 8.383 -17.922 -10.922 1 95.69 268 TRP B CA 1
ATOM 4760 C C . TRP B 1 268 ? 8.922 -19.328 -11.203 1 95.69 268 TRP B C 1
ATOM 4762 O O . TRP B 1 268 ? 9.578 -19.938 -10.352 1 95.69 268 TRP B O 1
ATOM 4772 N N . ALA B 1 269 ? 8.68 -19.812 -12.375 1 94.5 269 ALA B N 1
ATOM 4773 C CA . ALA B 1 269 ? 9.148 -21.156 -12.75 1 94.5 269 ALA B CA 1
ATOM 4774 C C . ALA B 1 269 ? 10.672 -21.188 -12.836 1 94.5 269 ALA B C 1
ATOM 4776 O O . ALA B 1 269 ? 11.305 -22.125 -12.344 1 94.5 269 ALA B O 1
ATOM 4777 N N . PHE B 1 270 ? 11.219 -20.172 -13.461 1 96.31 270 PHE B N 1
ATOM 4778 C CA . PHE B 1 270 ? 12.672 -20.094 -13.617 1 96.31 270 PHE B CA 1
ATOM 4779 C C . PHE B 1 270 ? 13.359 -20.062 -12.258 1 96.31 270 PHE B C 1
ATOM 4781 O O . PHE B 1 270 ? 14.383 -20.719 -12.062 1 96.31 270 PHE B O 1
ATOM 4788 N N . GLY B 1 271 ? 12.797 -19.281 -11.328 1 96.25 271 GLY B N 1
ATOM 4789 C CA . GLY B 1 271 ? 13.344 -19.219 -9.984 1 96.25 271 GLY B CA 1
ATOM 4790 C C . GLY B 1 271 ? 13.195 -20.5 -9.211 1 96.25 271 GLY B C 1
ATOM 4791 O O . GLY B 1 271 ? 14.047 -20.844 -8.391 1 96.25 271 GLY B O 1
ATOM 4792 N N . ARG B 1 272 ? 12.172 -21.234 -9.508 1 93.12 272 ARG B N 1
ATOM 4793 C CA . ARG B 1 272 ? 11.859 -22.469 -8.789 1 93.12 272 ARG B CA 1
ATOM 4794 C C . ARG B 1 272 ? 12.648 -23.641 -9.352 1 93.12 272 ARG B C 1
ATOM 4796 O O . ARG B 1 272 ? 13.023 -24.562 -8.617 1 93.12 272 ARG B O 1
ATOM 4803 N N . LEU B 1 273 ? 13.023 -23.594 -10.648 1 93.62 273 LEU B N 1
ATOM 4804 C CA . LEU B 1 273 ? 13.492 -24.812 -11.297 1 93.62 273 LEU B CA 1
ATOM 4805 C C . LEU B 1 273 ? 14.93 -24.656 -11.781 1 93.62 27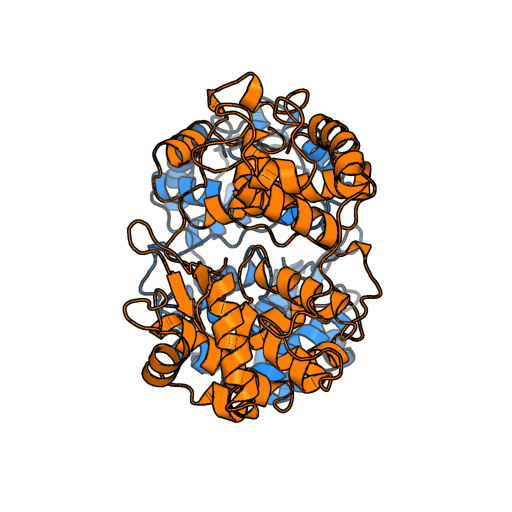3 LEU B C 1
ATOM 4807 O O . LEU B 1 273 ? 15.664 -25.641 -11.898 1 93.62 273 LEU B O 1
ATOM 4811 N N . CYS B 1 274 ? 15.328 -23.453 -12.156 1 96.19 274 CYS B N 1
ATOM 4812 C CA . CYS B 1 274 ? 16.609 -23.266 -12.82 1 96.19 274 CYS B CA 1
ATOM 4813 C C . CYS B 1 274 ? 17.547 -22.391 -11.969 1 96.19 274 CYS B C 1
ATOM 4815 O O . CYS B 1 274 ? 18.672 -22.781 -11.703 1 96.19 274 CYS B O 1
ATOM 4817 N N . CYS B 1 275 ? 17.078 -21.266 -11.617 1 97.5 275 CYS B N 1
ATOM 4818 C CA . CYS B 1 275 ? 17.859 -20.391 -10.742 1 97.5 275 CYS B CA 1
ATOM 4819 C C . CYS B 1 275 ? 17.375 -20.484 -9.305 1 97.5 275 CYS B C 1
ATOM 4821 O O . CYS B 1 275 ? 16.938 -19.484 -8.727 1 97.5 275 CYS B O 1
ATOM 4823 N N . THR B 1 276 ? 17.656 -21.641 -8.719 1 95.56 276 THR B N 1
ATOM 4824 C CA . THR B 1 276 ? 17.156 -21.906 -7.379 1 95.56 276 THR B CA 1
ATOM 4825 C C . THR B 1 276 ? 18 -21.203 -6.332 1 95.56 276 THR B C 1
ATOM 4827 O O . THR B 1 276 ? 19.094 -20.734 -6.637 1 95.56 276 THR B O 1
ATOM 4830 N N . ARG B 1 277 ? 17.422 -21.125 -5.164 1 94 277 ARG B N 1
ATOM 4831 C CA . ARG B 1 277 ? 18.062 -20.406 -4.055 1 94 277 ARG B CA 1
ATOM 4832 C C . ARG B 1 277 ? 19.453 -20.969 -3.775 1 94 277 ARG B C 1
ATOM 4834 O O . ARG B 1 277 ? 20.422 -20.219 -3.703 1 94 277 ARG B O 1
ATOM 4841 N N . ASP B 1 278 ? 19.609 -22.312 -3.742 1 92.5 278 ASP B N 1
ATOM 4842 C CA . ASP B 1 278 ? 20.812 -22.938 -3.211 1 92.5 278 ASP B CA 1
ATOM 4843 C C . ASP B 1 278 ? 21.625 -23.594 -4.324 1 92.5 278 ASP B C 1
ATOM 4845 O O . ASP B 1 278 ? 22.844 -23.734 -4.199 1 92.5 278 ASP B O 1
ATOM 4849 N N . ALA B 1 279 ? 20.969 -23.922 -5.391 1 93.94 279 ALA B N 1
ATOM 4850 C CA . ALA B 1 279 ? 21.656 -24.641 -6.453 1 93.94 279 ALA B CA 1
ATOM 4851 C C . ALA B 1 279 ? 21.234 -24.141 -7.832 1 93.94 279 ALA B C 1
ATOM 4853 O O . ALA B 1 279 ? 20.641 -24.891 -8.617 1 93.94 279 ALA B O 1
ATOM 4854 N N . PRO B 1 280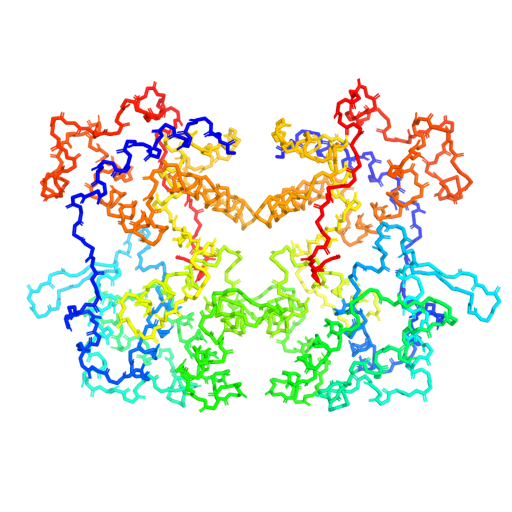 ? 21.594 -22.938 -8.172 1 96.44 280 PRO B N 1
ATOM 4855 C CA . PRO B 1 280 ? 21.25 -22.438 -9.508 1 96.44 280 PRO B CA 1
ATOM 4856 C C . PRO B 1 280 ? 22 -23.172 -10.617 1 96.44 280 PRO B C 1
ATOM 4858 O O . PRO B 1 280 ? 23.125 -23.625 -10.414 1 96.44 280 PRO B O 1
ATOM 4861 N N . THR B 1 281 ? 21.422 -23.234 -11.758 1 95.38 281 THR B N 1
ATOM 4862 C CA . THR B 1 281 ? 21.953 -24.016 -12.883 1 95.38 281 THR B CA 1
ATOM 4863 C C . THR B 1 281 ? 23.328 -23.5 -13.297 1 95.38 281 THR B C 1
ATOM 4865 O O . THR B 1 281 ? 24.172 -24.281 -13.75 1 95.38 281 THR B O 1
ATOM 4868 N N . CYS B 1 282 ? 23.594 -22.266 -13.086 1 94.81 282 CYS B N 1
ATOM 4869 C CA . CYS B 1 282 ? 24.859 -21.672 -13.508 1 94.81 282 CYS B CA 1
ATOM 4870 C C . CYS B 1 282 ? 26.016 -22.141 -12.633 1 94.81 282 CYS B C 1
ATOM 4872 O O . CYS B 1 282 ? 27.172 -22.016 -13 1 94.81 282 CYS B O 1
ATOM 4874 N N . ARG B 1 283 ? 25.688 -22.719 -11.5 1 94.31 283 ARG B N 1
ATOM 4875 C CA . ARG B 1 283 ? 26.734 -23.172 -10.578 1 94.31 283 ARG B CA 1
ATOM 4876 C C . ARG B 1 283 ? 26.766 -24.688 -10.484 1 94.31 283 ARG B C 1
ATOM 4878 O O . ARG B 1 283 ? 27.828 -25.281 -10.258 1 94.31 283 ARG B O 1
ATOM 4885 N N . THR B 1 284 ? 25.625 -25.297 -10.633 1 94.44 284 THR B N 1
ATOM 4886 C CA . THR B 1 284 ? 25.531 -26.719 -10.32 1 94.44 284 THR B CA 1
ATOM 4887 C C . THR B 1 284 ? 25.188 -27.531 -11.562 1 94.44 284 THR B C 1
ATOM 4889 O O . THR B 1 284 ? 25.109 -28.75 -11.508 1 94.44 284 THR B O 1
ATOM 4892 N N . GLY B 1 285 ? 25.031 -26.906 -12.625 1 93.5 285 GLY B N 1
ATOM 4893 C CA . GLY B 1 285 ? 24.641 -27.609 -13.844 1 93.5 285 GLY B CA 1
ATOM 4894 C C . GLY B 1 285 ? 23.125 -27.688 -14.008 1 93.5 285 GLY B C 1
ATOM 4895 O O . GLY B 1 285 ? 22.375 -27.422 -13.07 1 93.5 285 GLY B O 1
ATOM 4896 N N . CYS B 1 286 ? 22.656 -28.109 -15.172 1 93.12 286 CYS B N 1
ATOM 4897 C CA . CYS B 1 286 ? 21.25 -28.125 -15.516 1 93.12 286 CYS B CA 1
ATOM 4898 C C . CYS B 1 286 ? 20.516 -29.25 -14.781 1 93.12 286 CYS B C 1
ATOM 4900 O O . CYS B 1 286 ? 20.859 -30.422 -14.938 1 93.12 286 CYS B O 1
ATOM 4902 N N . SER B 1 287 ? 19.594 -28.844 -13.984 1 90.5 287 SER B N 1
ATOM 4903 C CA . SER B 1 287 ? 18.734 -29.844 -13.367 1 90.5 287 SER B CA 1
ATOM 4904 C C . SER B 1 287 ? 17.781 -30.469 -14.391 1 90.5 287 SER B C 1
ATOM 4906 O O . SER B 1 287 ? 17.531 -29.875 -15.445 1 90.5 287 SER B O 1
ATOM 4908 N N . ALA B 1 288 ? 17.281 -31.672 -14.086 1 90.94 288 ALA B N 1
ATOM 4909 C CA . ALA B 1 288 ? 16.328 -32.344 -14.969 1 90.94 288 ALA B CA 1
ATOM 4910 C C . ALA B 1 288 ? 15.086 -31.484 -15.195 1 90.94 288 ALA B C 1
ATOM 4912 O O . ALA B 1 288 ? 14.57 -31.422 -16.312 1 90.94 288 ALA B O 1
ATOM 4913 N N . LYS B 1 289 ? 14.656 -30.812 -14.242 1 89.69 289 LYS B N 1
ATOM 4914 C CA . LYS B 1 289 ? 13.453 -30 -14.32 1 89.69 289 LYS B CA 1
ATOM 4915 C C . LYS B 1 289 ? 13.672 -28.781 -15.211 1 89.69 289 LYS B C 1
ATOM 4917 O O . LYS B 1 289 ? 12.797 -28.422 -16 1 89.69 289 LYS B O 1
ATOM 4922 N N . CYS B 1 290 ? 14.789 -28.156 -15.07 1 92.94 290 CYS B N 1
ATOM 4923 C CA . CYS B 1 290 ? 15.102 -27 -15.898 1 92.94 290 CYS B CA 1
ATOM 4924 C C . CYS B 1 290 ? 15.273 -27.391 -17.359 1 92.94 290 CYS B C 1
ATOM 4926 O O . CYS B 1 290 ? 14.812 -26.688 -18.25 1 92.94 290 CYS B O 1
ATOM 4928 N N . ARG B 1 291 ? 15.844 -28.562 -17.609 1 92.56 291 ARG B N 1
ATOM 4929 C CA . ARG B 1 291 ? 15.984 -29.094 -18.969 1 92.56 291 ARG B CA 1
ATOM 4930 C C . ARG B 1 291 ? 14.617 -29.375 -19.578 1 92.56 291 ARG B C 1
ATOM 4932 O O . ARG B 1 291 ? 14.43 -29.172 -20.781 1 92.56 291 ARG B O 1
ATOM 4939 N N . GLY B 1 292 ? 13.805 -29.875 -18.734 1 89.94 292 GLY B N 1
ATOM 4940 C CA . GLY B 1 292 ? 12.461 -30.203 -19.203 1 89.94 292 GLY B CA 1
ATOM 4941 C C . GLY B 1 292 ? 11.695 -28.984 -19.688 1 89.94 292 GLY B C 1
ATOM 4942 O O . GLY B 1 292 ? 10.805 -29.109 -20.531 1 89.94 292 GLY B O 1
ATOM 4943 N N . MET B 1 293 ? 12.047 -27.75 -19.219 1 90.88 293 MET B N 1
ATOM 4944 C CA . MET B 1 293 ? 11.398 -26.516 -19.641 1 90.88 293 MET B CA 1
ATOM 4945 C C . MET B 1 293 ? 12 -25.984 -20.938 1 90.88 293 MET B C 1
ATOM 4947 O O . MET B 1 293 ? 11.461 -25.062 -21.547 1 90.88 293 MET B O 1
ATOM 4951 N N . GLY B 1 294 ? 13.125 -26.594 -21.266 1 90.12 294 GLY B N 1
ATOM 4952 C CA . GLY B 1 294 ? 13.844 -26.141 -22.438 1 90.12 294 GLY B CA 1
ATOM 4953 C C . GLY B 1 294 ? 14.727 -24.938 -22.188 1 90.12 294 GLY B C 1
ATOM 4954 O O . GLY B 1 294 ? 15.125 -24.234 -23.125 1 90.12 294 GLY B O 1
ATOM 4955 N N . TRP B 1 295 ? 15.039 -24.578 -20.906 1 91.94 295 TRP B N 1
ATOM 4956 C CA . TRP B 1 295 ? 15.719 -23.328 -20.578 1 91.94 295 TRP B CA 1
ATOM 4957 C C . TRP B 1 295 ? 17.188 -23.578 -20.266 1 91.94 295 TRP B C 1
ATOM 4959 O O . TRP B 1 295 ? 17.922 -22.656 -19.906 1 91.94 295 TRP B O 1
ATOM 4969 N N . CYS B 1 296 ? 17.625 -24.797 -20.359 1 88.56 296 CYS B N 1
ATOM 4970 C CA . CYS B 1 296 ? 19 -25.109 -20.016 1 88.56 296 CYS B CA 1
ATOM 4971 C C . CYS B 1 296 ? 19.641 -26 -21.078 1 88.56 296 CYS B C 1
ATOM 4973 O O . CYS B 1 296 ? 19.141 -27.094 -21.344 1 88.56 296 CYS B O 1
ATOM 4975 N N . ASP B 1 297 ? 20.594 -25.5 -21.703 1 82.25 297 ASP B N 1
ATOM 4976 C CA . ASP B 1 297 ? 21.391 -26.234 -22.688 1 82.25 297 ASP B CA 1
ATOM 4977 C C . ASP B 1 297 ? 22.891 -26.094 -22.391 1 82.25 297 ASP B C 1
ATOM 4979 O O . ASP B 1 297 ? 23.594 -25.344 -23.047 1 82.25 297 ASP B O 1
ATOM 4983 N N . GLY B 1 298 ? 23.391 -26.828 -21.375 1 81.69 298 GLY B N 1
ATOM 4984 C CA . GLY B 1 298 ? 24.797 -26.766 -21 1 81.69 298 GLY B CA 1
ATOM 4985 C C . GLY B 1 298 ? 25.078 -25.734 -19.922 1 81.69 298 GLY B C 1
ATOM 4986 O O . GLY B 1 298 ? 26.188 -25.688 -19.391 1 81.69 298 GLY B O 1
ATOM 4987 N N . GLY B 1 299 ? 24.062 -24.938 -19.703 1 90.94 299 GLY B N 1
ATOM 4988 C CA . GLY B 1 299 ? 24.219 -23.938 -18.641 1 90.94 299 GLY B CA 1
ATOM 4989 C C . GLY B 1 299 ? 23.047 -22.984 -18.562 1 90.94 299 GLY B C 1
ATOM 4990 O O . GLY B 1 299 ? 22.016 -23.203 -19.203 1 90.94 299 GLY B O 1
ATOM 4991 N N . CYS B 1 300 ? 23.141 -21.969 -17.75 1 94.88 300 CYS B N 1
ATOM 4992 C CA . CYS B 1 300 ? 22.078 -20.984 -17.547 1 94.88 300 CYS B CA 1
ATOM 4993 C C . CYS B 1 300 ? 21.875 -20.141 -18.812 1 94.88 300 CYS B C 1
ATOM 4995 O O . CYS B 1 300 ? 22.828 -19.547 -19.312 1 94.88 300 CYS B O 1
ATOM 4997 N N . PRO B 1 301 ? 20.703 -20.062 -19.328 1 92.75 301 PRO B N 1
ATOM 4998 C CA . PRO B 1 301 ? 20.453 -19.312 -20.547 1 92.75 301 PRO B CA 1
ATOM 4999 C C . PRO B 1 301 ? 20.609 -17.812 -20.375 1 92.75 301 PRO B C 1
ATOM 5001 O O . PRO B 1 301 ? 20.703 -17.062 -21.344 1 92.75 301 PRO B O 1
ATOM 5004 N N . LEU B 1 302 ? 20.688 -17.312 -19.125 1 95.56 302 LEU B N 1
ATOM 5005 C CA . LEU B 1 302 ? 20.75 -15.875 -18.875 1 95.56 302 LEU B CA 1
ATOM 5006 C C . LEU B 1 302 ? 22.125 -15.469 -18.359 1 95.56 302 LEU B C 1
ATOM 5008 O O . LEU B 1 302 ? 22.328 -14.328 -17.938 1 95.56 302 LEU B O 1
ATOM 5012 N N . SER B 1 303 ? 23.109 -16.375 -18.422 1 94.75 303 SER B N 1
ATOM 5013 C CA . SER B 1 303 ? 24.422 -16.141 -17.844 1 94.75 303 SER B CA 1
ATOM 5014 C C . SER B 1 303 ? 25.094 -14.922 -18.484 1 94.75 303 SER B C 1
ATOM 5016 O O . SER B 1 303 ? 25.781 -14.164 -17.797 1 94.75 303 SER B O 1
ATOM 5018 N N . ARG B 1 304 ? 24.844 -14.641 -19.703 1 92.5 304 ARG B N 1
ATOM 5019 C CA . ARG B 1 304 ? 25.516 -13.57 -20.422 1 92.5 304 ARG B CA 1
ATOM 5020 C C . ARG B 1 304 ? 25.062 -12.203 -19.938 1 92.5 304 ARG B C 1
ATOM 5022 O O . ARG B 1 304 ? 25.812 -11.227 -20.016 1 92.5 304 ARG B O 1
ATOM 5029 N N . VAL B 1 305 ? 23.844 -12.195 -19.422 1 94.62 305 VAL B N 1
ATOM 5030 C CA . VAL B 1 305 ? 23.297 -10.898 -19.062 1 94.62 305 VAL B CA 1
ATOM 5031 C C . VAL B 1 305 ? 23.094 -10.828 -17.547 1 94.62 305 VAL B C 1
ATOM 5033 O O . VAL B 1 305 ? 22.547 -9.852 -17.031 1 94.62 305 VAL B O 1
ATOM 5036 N N . CYS B 1 306 ? 23.469 -11.844 -16.859 1 96.5 306 CYS B N 1
ATOM 5037 C CA . CYS B 1 306 ? 23.281 -11.914 -15.414 1 96.5 306 CYS B CA 1
ATOM 5038 C C . CYS B 1 306 ? 24.5 -11.344 -14.68 1 96.5 306 CYS B C 1
ATOM 5040 O O . CYS B 1 306 ? 25.625 -11.797 -14.883 1 96.5 306 CYS B O 1
ATOM 5042 N N . ARG B 1 307 ? 24.297 -10.461 -13.758 1 96.5 307 ARG B N 1
ATOM 5043 C CA . ARG B 1 307 ? 25.391 -9.852 -13.008 1 96.5 307 ARG B CA 1
ATOM 5044 C C . ARG B 1 307 ? 25.953 -10.82 -11.977 1 96.5 307 ARG B C 1
ATOM 5046 O O . ARG B 1 307 ? 27.156 -10.836 -11.719 1 96.5 307 ARG B O 1
ATOM 5053 N N . ALA B 1 308 ? 25.109 -11.586 -11.406 1 96.56 308 ALA B N 1
ATOM 5054 C CA . ALA B 1 308 ? 25.547 -12.516 -10.375 1 96.56 308 ALA B CA 1
ATOM 5055 C C . ALA B 1 308 ? 26.453 -13.594 -10.961 1 96.56 308 ALA B C 1
ATOM 5057 O O . ALA B 1 308 ? 27.266 -14.188 -10.25 1 96.56 308 ALA B O 1
ATOM 5058 N N . TYR B 1 309 ? 26.281 -13.852 -12.258 1 96.12 309 TYR B N 1
ATOM 5059 C CA . TYR B 1 309 ? 27.125 -14.836 -12.922 1 96.12 309 TYR B CA 1
ATOM 5060 C C . TYR B 1 309 ? 28.594 -14.438 -12.828 1 96.12 309 TYR B C 1
ATOM 5062 O O . TYR B 1 309 ? 29.453 -15.289 -12.625 1 96.12 309 TYR B O 1
ATOM 5070 N N . SER B 1 310 ? 28.906 -13.156 -12.914 1 94.62 310 SER B N 1
ATOM 5071 C CA . SER B 1 310 ? 30.281 -12.656 -12.922 1 94.62 310 SER B CA 1
ATOM 5072 C C . SER B 1 310 ? 30.656 -12.062 -11.57 1 94.62 310 SER B C 1
ATOM 5074 O O . SER B 1 310 ? 31.844 -11.852 -11.289 1 94.62 310 SER B O 1
ATOM 5076 N N . ASP B 1 311 ? 29.719 -11.75 -10.773 1 95.12 311 ASP B N 1
ATOM 5077 C CA . ASP B 1 311 ? 29.938 -11.117 -9.469 1 95.12 311 ASP B CA 1
ATOM 5078 C C . ASP B 1 311 ? 29.266 -11.914 -8.359 1 95.12 311 ASP B C 1
ATOM 5080 O O . ASP B 1 311 ? 28.094 -11.695 -8.055 1 95.12 311 ASP B O 1
ATOM 5084 N N . ASP B 1 312 ? 30.016 -12.578 -7.648 1 93.06 312 ASP B N 1
ATOM 5085 C CA . ASP B 1 312 ? 29.5 -13.508 -6.645 1 93.06 312 ASP B CA 1
ATOM 5086 C C . ASP B 1 312 ? 28.812 -12.75 -5.508 1 93.06 312 ASP B C 1
ATOM 5088 O O . ASP B 1 312 ? 28.016 -13.328 -4.766 1 93.06 312 ASP B O 1
ATOM 5092 N N . ARG B 1 313 ? 29.188 -11.531 -5.324 1 92.38 313 ARG B N 1
ATOM 5093 C CA . ARG B 1 313 ? 28.578 -10.727 -4.266 1 92.38 313 ARG B CA 1
ATOM 5094 C C . ARG B 1 313 ? 27.062 -10.625 -4.441 1 92.38 313 ARG B C 1
ATOM 5096 O O . ARG B 1 313 ? 26.328 -10.422 -3.473 1 92.38 313 ARG B O 1
ATOM 5103 N N . LEU B 1 314 ? 26.531 -10.852 -5.691 1 95.75 314 LEU B N 1
ATOM 5104 C CA . LEU B 1 314 ? 25.125 -10.688 -6.004 1 95.75 314 LEU B CA 1
ATOM 5105 C C . LEU B 1 314 ? 24.422 -12.039 -6.059 1 95.75 314 LEU B C 1
ATOM 5107 O O . LEU B 1 314 ? 23.203 -12.102 -6.27 1 95.75 314 LEU B O 1
ATOM 5111 N N . MET B 1 315 ? 25.203 -13.141 -5.918 1 96.5 315 MET B N 1
ATOM 5112 C CA . MET B 1 315 ? 24.578 -14.461 -5.824 1 96.5 315 MET B CA 1
ATOM 5113 C C . MET B 1 315 ? 23.984 -14.68 -4.438 1 96.5 315 MET B C 1
ATOM 5115 O O . MET B 1 315 ? 24.5 -15.492 -3.66 1 96.5 315 MET B O 1
ATOM 5119 N N . VAL B 1 316 ? 22.859 -14.023 -4.195 1 96.69 316 VAL B N 1
ATOM 5120 C CA . VAL B 1 316 ? 22.25 -13.992 -2.871 1 96.69 316 VAL B CA 1
ATOM 5121 C C . VAL B 1 316 ? 21 -14.875 -2.85 1 96.69 316 VAL B C 1
ATOM 5123 O O . VAL B 1 316 ? 20.391 -15.125 -3.891 1 96.69 316 VAL B O 1
ATOM 5126 N N . PRO B 1 317 ? 20.641 -15.445 -1.684 1 96.25 317 PRO B N 1
ATOM 5127 C CA . PRO B 1 317 ? 19.344 -16.109 -1.541 1 96.25 317 PRO B CA 1
ATOM 5128 C C . PRO B 1 317 ? 18.188 -15.109 -1.426 1 96.25 317 PRO B C 1
ATOM 5130 O O . PRO B 1 317 ? 18.359 -13.93 -1.72 1 96.25 317 PRO B O 1
ATOM 5133 N N . GLU B 1 318 ? 16.969 -15.578 -1.109 1 94.56 318 GLU B N 1
ATOM 5134 C CA . GLU B 1 318 ? 15.828 -14.703 -0.887 1 94.56 318 GLU B CA 1
ATOM 5135 C C . GLU B 1 318 ? 15.961 -13.945 0.43 1 94.56 318 GLU B C 1
ATOM 5137 O O . GLU B 1 318 ? 16.469 -14.484 1.417 1 94.56 318 GLU B O 1
ATOM 5142 N N . HIS B 1 319 ? 15.57 -12.688 0.428 1 93.88 319 HIS B N 1
ATOM 5143 C CA . HIS B 1 319 ? 15.57 -11.961 1.692 1 93.88 319 HIS B CA 1
ATOM 5144 C C . HIS B 1 319 ? 14.578 -12.57 2.676 1 93.88 319 HIS B C 1
ATOM 5146 O O . HIS B 1 319 ? 13.547 -13.109 2.27 1 93.88 319 HIS B O 1
ATOM 5152 N N . ARG B 1 320 ? 14.961 -12.508 3.893 1 93.25 320 ARG B N 1
ATOM 5153 C CA . ARG B 1 320 ? 14.141 -13.117 4.934 1 93.25 320 ARG B CA 1
ATOM 5154 C C . ARG B 1 320 ? 13.086 -12.141 5.441 1 93.25 320 ARG B C 1
ATOM 5156 O O . ARG B 1 320 ? 13.422 -11.086 5.98 1 93.25 320 ARG B O 1
ATOM 5163 N N . PHE B 1 321 ? 11.82 -12.43 5.25 1 92.19 321 PHE B N 1
ATOM 5164 C CA . PHE B 1 321 ? 10.641 -11.711 5.727 1 92.19 321 PHE B CA 1
ATOM 5165 C C . PHE B 1 321 ? 9.508 -12.68 6.047 1 92.19 321 PHE B C 1
ATOM 5167 O O . PHE B 1 321 ? 8.578 -12.836 5.254 1 92.19 321 PHE B O 1
ATOM 5174 N N . LEU B 1 322 ? 9.484 -13.258 7.238 1 87.94 322 LEU B N 1
ATOM 5175 C CA . LEU B 1 322 ? 8.688 -14.461 7.484 1 87.94 322 LEU B CA 1
ATOM 5176 C C . LEU B 1 322 ? 7.402 -14.125 8.227 1 87.94 322 LEU B C 1
ATOM 5178 O O . LEU B 1 322 ? 6.375 -14.781 8.023 1 87.94 322 LEU B O 1
ATOM 5182 N N . LEU B 1 323 ? 7.41 -13.172 9.062 1 83 323 LEU B N 1
ATOM 5183 C CA . LEU B 1 323 ? 6.242 -12.898 9.891 1 83 323 LEU B CA 1
ATOM 5184 C C . LEU B 1 323 ? 5.289 -11.938 9.18 1 83 323 LEU B C 1
ATOM 5186 O O . LEU B 1 323 ? 5.059 -10.82 9.656 1 83 323 LEU B O 1
ATOM 5190 N N . THR B 1 324 ? 4.73 -12.438 8.086 1 87.38 324 THR B N 1
ATOM 5191 C CA . THR B 1 324 ? 3.797 -11.656 7.285 1 87.38 324 THR B CA 1
ATOM 5192 C C . THR B 1 324 ? 2.791 -12.562 6.582 1 87.38 324 THR B C 1
ATOM 5194 O O . THR B 1 324 ? 3 -13.773 6.484 1 87.38 324 THR B O 1
ATOM 5197 N N . TRP B 1 325 ? 1.656 -11.992 6.176 1 91.31 325 TRP B N 1
ATOM 5198 C CA . TRP B 1 325 ? 0.66 -12.727 5.406 1 91.31 325 TRP B CA 1
ATOM 5199 C C . TRP B 1 325 ? 0.55 -12.18 3.986 1 91.31 325 TRP B C 1
ATOM 5201 O O . TRP B 1 325 ? -0.398 -12.492 3.264 1 91.31 325 TRP B O 1
ATOM 5211 N N . TRP B 1 326 ? 1.449 -11.391 3.529 1 87.88 326 TRP B N 1
ATOM 5212 C CA . TRP B 1 326 ? 1.396 -10.672 2.262 1 87.88 326 TRP B CA 1
ATOM 5213 C C . TRP B 1 326 ? 1.747 -11.594 1.098 1 87.88 326 TRP B C 1
ATOM 5215 O O . TRP B 1 326 ? 1.232 -11.43 -0.011 1 87.88 326 TRP B O 1
ATOM 5225 N N . TYR B 1 327 ? 2.791 -12.398 1.222 1 80.94 327 TYR B N 1
ATOM 5226 C CA . TYR B 1 327 ? 3.174 -13.148 0.028 1 80.94 327 TYR B CA 1
ATOM 5227 C C . TYR B 1 327 ? 3.748 -14.508 0.398 1 80.94 327 TYR B C 1
ATOM 5229 O O . TYR B 1 327 ? 4.312 -14.68 1.481 1 80.94 327 TYR B O 1
#

InterPro domains:
  IPR011257 DNA glycosylase [SSF48150] (9-286)
  IPR023170 Helix-hairpin-helix, base-excision DNA repair, C-terminal [G3DSA:1.10.1670.10] (168-320)

Secondary structure (DSSP, 8-state):
--HHHHHHHHHHHHHHHHTPPPP-S--TTTS--TT--HHHHHHHHHHHHHT-S---BTTB--EEEETTEEEETHHHHHHHHHHHHHH-GGGGSHHHHTT--HHHHHHHH-BTTB--S-HHHHHHHHHHHHHHHHHHHTT-HHHHHHHTTT-SS-TTTTSHHHHGGGSGGG--TT-HHHHHHHHHHHHTTS---S-GGG------HHHHHHHHHHTSS---HHHHHHHHTTPBPPHHHHHHHHHHHHHHHHHHHHHHT--HHHHHHHHHHHHHHTS-SS--HHHH---HHHHHTT--SSS-TTGGG-HHHH-GGG---PPB--S-S--/--HHHHHHHHHHHHHHHTTPPPP-S--TTTS--TT--HHHHHHHHHHHHHT-S---BTTB--EEEETTEEEETHHHHHHHHHHHHHH-GGGGSHHHHTT--HHHHHHHH-BTTB--S-HHHHHHHHHHHHHHHHHHHTT-HHHHHHHTTT-SS-TTTTSHHHHGGGSGGG--TT-HHHHHHHHHHHHTTS---S-GGG------HHHHHHHHHHTSS---HHHHHHHHTTPBPPHHHHHHHHHHHHHHHHHHHHHHT--HHHHHHHHHHHHHHTS-SS--HHHH---HHHHHTT--SSS-TTGGG-HHHH-GGG-----B--S-S--

Nearest PDB structures (foldseek):
  7u5a-assembly2_B  TM=8.561E-01  e=2.168E-11  Sphaerobacter thermophilus DSM 20745
  7u1o-assembly1_A  TM=8.533E-01  e=4.044E-11  Sphaerobacter thermophilus DSM 20745
  7ulc-assembly1_A  TM=8.587E-01  e=7.191E-11  Sphaerobacter thermophilus DSM 20745
  7ugk-assembly1_A  TM=7.310E-01  e=1.006E-10  Homo sapiens
  1xqp-assembly1_A  TM=4.910E-01  e=9.112E-04  Pyrobaculum aerophilum

Sequence (654 aa):
MVYDRCVELGKEIGRLVESMDVDQFLNPEYYPPADAPREVVASYFLVMVAMDHRLSRPGKPYEAVVDGKLYHGADLLYRLGSKKLQEDPGFFTAERLSRVTVEDVKEWLSVGNASPPDPDVRAKLLRDLGRKLMALYQGSAWMLIVESKGYLRRGVGEGFVDRLKVFTAYQDPVEKKAFLLAKFLERRGVARFADPHNKELPVDNHLVRLALRMGIVSATEDLLEAVKRQREVDTLDDVALRLASRRAWRIVAQHGGIDPFILDDFLWAFGRLCCTRDAPTCRTGCSAKCRGMGWCDGGCPLSRVCRAYSDDRLMVPEHRFLLTWWYMVYDRCVELGKEIGRLVESMDVDQFLNPEYYPPADAPREVVASYFLVMVAMDHRLSRPGKPYEAVVDGKLYHGADLLYRLGSKKLQEDPGFFTAERLSRVTVEDVKEWLSVGNASPPDPDVRAKLLRDLGRKLMALYQGSAWMLIVESKGYLRRGVGEGFVDRLKVFTAYQDPVEKKAFLLAKFLERRGVARFADPHNKELPVDNHLVRLALRMGIVSATEDLLEAVKRQREVDTLDDVALRLASRRAWRIVAQHGGIDPFILDDFLWAFGRLCCTRDAPTCRTGCSAKCRGMGWCDGGCPLSRVCRAYSDDRLMVPEHRFLLTWWY

Foldseek 3Di:
DALVLLLVLLALVLVLLVPFDDDLQQPLLQADHLPDDLQLRLLLLLLLLLQLPCQDDVPAWQWDDDPRDIAGRSRLSRNLSSVCCVVPVVCSWLVNLLPFDLVNQQVSRDDDPGGGPPSVVSSVLSNQSSVVCCVPVVRTSLSLQVQLVQAQDDDDQRHSLSSSCSGPSQVQPLRLSSLVSVLNCVSSVSGHHPCLVPRWASFDLLLLLQCLQLVLDDDDPVQLVQQQVQNADDPVVVSVSRNSSRVSVSSSCVSNVHRNSSSNVVSVQCQVQAVDQPAHCQRNNHDPSNVVSVQHDRGGSCLVRTPCNVPVSSSGGGHHHNPDSHD/DALVLLLVLLALVLVLLVPFDDDLQQPLLQADHLPDDLQLRLLLLLLLLLQLFQQDDVPAWQWDDDPRDIAGRSRLSRNLSSVCCVVPVVCSWLVNLLPFDLVNQQVSRDDDPGGGPPSVVSSVLSNQSSVVCCVPVVRTSLSLQVQLVQAQDDDDQRHSLSSSCSGPSQVQPLRLSSLVSVLNCVSSVSGHHPCLVPRWASFDLLLLLQCLQLVLDDDDPVQLVQQQVQNADDSVVVSVSRNSSRVSVSSSCVSNVHRNSSSNVVSVQCQVQAVDQPAHCQRNNHDPSNVVSVQHDGGGSCLVSTPCNVPVSSSGGGHHHRPDSHD

Solvent-accessible surface area (backbone atoms only — not comparable to full-atom values): 33773 Å² total; per-residue (Å²): 99,36,66,72,50,20,43,57,47,8,49,58,48,33,63,64,54,70,77,54,83,79,82,53,70,51,54,55,66,44,27,62,52,81,83,51,55,58,52,56,50,39,24,49,48,57,54,52,47,43,53,60,31,52,37,50,49,95,94,45,70,23,47,42,75,56,98,88,40,82,27,51,36,66,54,33,52,31,31,41,46,25,48,44,46,72,76,40,55,65,57,60,34,20,74,46,19,43,64,48,40,44,65,56,40,44,66,59,58,37,47,94,91,21,51,54,60,61,40,60,58,45,19,50,39,39,20,46,42,9,47,49,27,42,64,73,36,78,37,34,53,40,48,52,51,57,69,16,70,32,21,44,69,37,88,89,53,43,4,39,54,47,55,41,27,57,29,65,43,35,54,37,76,73,33,23,41,42,35,45,44,49,45,54,34,38,58,61,63,71,38,65,61,79,44,67,89,66,60,55,48,45,58,45,61,45,47,37,28,49,26,40,20,40,47,24,30,78,72,54,70,68,55,49,50,32,23,64,68,55,37,76,54,53,72,66,57,51,51,49,50,42,47,40,28,37,53,31,51,50,47,16,22,62,57,25,71,39,56,40,64,56,49,41,53,48,43,48,49,40,27,68,46,31,54,26,72,88,60,23,16,74,79,68,42,64,42,73,66,20,40,72,73,67,57,34,81,94,28,45,77,55,50,90,68,25,42,21,72,82,34,67,88,34,63,46,44,50,68,33,70,76,95,57,65,50,81,97,36,66,72,51,20,43,56,47,8,49,58,48,34,63,63,53,71,77,54,85,78,82,52,68,50,54,54,66,44,26,61,52,82,82,52,54,57,52,56,49,39,23,47,47,57,54,52,49,45,55,60,31,51,38,51,49,94,94,45,68,22,46,40,71,56,97,89,39,81,27,51,36,67,56,33,52,31,31,43,47,26,49,43,46,72,76,40,55,65,57,60,35,19,74,46,21,43,64,47,40,46,65,56,40,44,64,59,57,38,47,93,90,20,49,55,62,60,40,60,57,46,20,50,38,39,20,46,41,10,47,49,26,43,64,73,37,78,36,34,52,40,48,51,51,58,68,16,72,33,22,44,71,38,88,88,54,43,4,38,55,47,56,42,28,56,29,65,41,35,53,39,78,73,36,24,41,42,35,46,45,50,45,52,35,37,58,59,63,72,38,65,62,80,42,65,88,66,61,58,46,46,59,44,60,46,46,38,28,49,26,41,22,39,45,23,31,77,72,55,70,68,56,49,50,32,23,62,68,56,37,76,54,53,71,67,57,51,53,50,50,44,48,42,29,38,54,30,50,50,47,16,22,62,57,23,72,38,57,39,64,57,48,41,53,48,42,48,48,40,25,67,45,31,53,26,74,88,60,24,17,75,79,67,43,64,42,71,66,21,39,72,73,68,57,34,83,95,28,43,76,55,49,90,70,25,43,21,70,82,34,66,90,34,64,47,45,50,67,33,69,77,94,58,66,48,79

Radius of gyration: 25.73 Å; Cα contacts (8 Å, |Δi|>4): 1145; chains: 2; bounding box: 56×80×52 Å

pLDDT: mean 94.89, std 4.1, range [71.38, 98.88]

Organism: Aeropyrum pernix (strain ATCC 700893 / DSM 11879 / JCM 9820 / NBRC 100138 / K1) (NCBI:txid272557)